Protein AF-A0A968PD26-F1 (afdb_monomer)

Structure (mmCIF, N/CA/C/O backbone):
data_AF-A0A968PD26-F1
#
_entry.id   AF-A0A968PD26-F1
#
loop_
_atom_site.group_PDB
_atom_site.id
_atom_site.type_symbol
_atom_site.label_atom_id
_atom_site.label_alt_id
_atom_site.label_comp_id
_atom_site.label_asym_id
_atom_site.label_entity_id
_atom_site.label_seq_id
_atom_site.pdbx_PDB_ins_code
_atom_site.Cartn_x
_atom_site.Cartn_y
_atom_site.Cartn_z
_atom_site.occupancy
_atom_site.B_iso_or_equiv
_atom_site.auth_seq_id
_atom_site.auth_comp_id
_atom_site.auth_asym_id
_atom_site.auth_atom_id
_atom_site.pdbx_PDB_model_num
ATOM 1 N N . MET A 1 1 ? 41.045 -10.364 26.834 1.00 36.75 1 MET A N 1
ATOM 2 C CA . MET A 1 1 ? 39.874 -9.496 27.068 1.00 36.75 1 MET A CA 1
ATOM 3 C C . MET A 1 1 ? 39.899 -8.410 26.008 1.00 36.75 1 MET A C 1
ATOM 5 O O . MET A 1 1 ? 40.607 -7.429 26.173 1.00 36.75 1 MET A O 1
ATOM 9 N N . ALA A 1 2 ? 39.263 -8.662 24.865 1.00 32.12 2 ALA A N 1
ATOM 10 C CA . ALA A 1 2 ? 39.178 -7.699 23.772 1.00 32.12 2 ALA A CA 1
ATOM 11 C C . ALA A 1 2 ? 37.877 -6.911 23.948 1.00 32.12 2 ALA A C 1
ATOM 13 O O . ALA A 1 2 ? 36.807 -7.515 24.017 1.00 32.12 2 ALA A O 1
ATOM 14 N N . GLY A 1 3 ? 38.001 -5.594 24.108 1.00 28.77 3 GLY A N 1
ATOM 15 C CA . GLY A 1 3 ? 36.875 -4.683 24.260 1.00 28.77 3 GLY A CA 1
ATOM 16 C C . GLY A 1 3 ? 36.029 -4.667 22.993 1.00 28.77 3 GLY A C 1
ATOM 17 O O . GLY A 1 3 ? 36.536 -4.408 21.903 1.00 28.77 3 GLY A O 1
ATOM 18 N N . ILE A 1 4 ? 34.744 -4.961 23.152 1.00 33.12 4 ILE A N 1
ATOM 19 C CA . ILE A 1 4 ? 33.729 -4.666 22.149 1.00 33.12 4 ILE A CA 1
ATOM 20 C C . ILE A 1 4 ? 33.510 -3.158 22.249 1.00 33.12 4 ILE A C 1
ATOM 22 O O . ILE A 1 4 ? 33.037 -2.672 23.272 1.00 33.12 4 ILE A O 1
ATOM 26 N N . GLN A 1 5 ? 33.934 -2.417 21.226 1.00 29.53 5 GLN A N 1
ATOM 27 C CA . GLN A 1 5 ? 33.486 -1.043 21.042 1.00 29.53 5 GLN A CA 1
ATOM 28 C C . GLN A 1 5 ? 31.983 -1.096 20.773 1.00 29.53 5 GLN A C 1
ATOM 30 O O . GLN A 1 5 ? 31.555 -1.591 19.730 1.00 29.53 5 GLN A O 1
ATOM 35 N N . GLU A 1 6 ? 31.197 -0.632 21.739 1.00 30.91 6 GLU A N 1
ATOM 36 C CA . GLU A 1 6 ? 29.800 -0.278 21.534 1.00 30.91 6 GLU A CA 1
ATOM 37 C C . GLU A 1 6 ? 29.761 0.816 20.464 1.00 30.91 6 GLU A C 1
ATOM 39 O O . GLU A 1 6 ? 30.185 1.949 20.679 1.00 30.91 6 GLU A O 1
ATOM 44 N N . THR A 1 7 ? 29.320 0.455 19.263 1.00 32.53 7 THR A N 1
ATOM 45 C CA . THR A 1 7 ? 28.861 1.442 18.294 1.00 32.53 7 THR A CA 1
ATOM 46 C C . THR A 1 7 ? 27.582 2.038 18.856 1.00 32.53 7 THR A C 1
ATOM 48 O O . THR A 1 7 ? 26.554 1.360 18.881 1.00 32.53 7 THR A O 1
ATOM 51 N N . GLU A 1 8 ? 27.665 3.277 19.336 1.00 30.64 8 GLU A N 1
ATOM 52 C CA . GLU A 1 8 ? 26.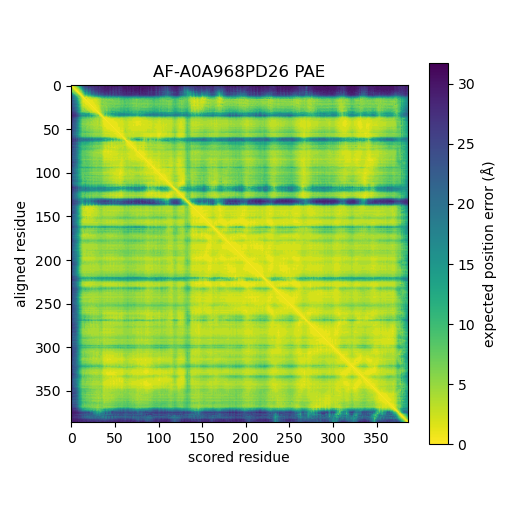512 4.110 19.664 1.00 30.64 8 GLU A CA 1
ATOM 53 C C . GLU A 1 8 ? 25.567 4.127 18.454 1.00 30.64 8 GLU A C 1
ATOM 55 O O . GLU A 1 8 ? 25.841 4.734 17.418 1.00 30.64 8 GLU A O 1
ATOM 60 N N . HIS A 1 9 ? 24.462 3.392 18.557 1.00 35.00 9 HIS A N 1
ATOM 61 C CA . HIS A 1 9 ? 23.307 3.613 17.707 1.00 35.00 9 HIS A CA 1
ATOM 62 C C . HIS A 1 9 ? 22.642 4.890 18.225 1.00 35.00 9 HIS A C 1
ATOM 64 O O . HIS A 1 9 ? 21.947 4.851 19.236 1.00 35.00 9 HIS A O 1
ATOM 70 N N . GLU A 1 10 ? 22.883 6.029 17.570 1.00 38.50 10 GLU A N 1
ATOM 71 C CA . GLU A 1 10 ? 22.048 7.218 17.757 1.00 38.50 10 GLU A CA 1
ATOM 72 C C . GLU A 1 10 ? 20.597 6.830 17.434 1.00 38.50 10 GLU A C 1
ATOM 74 O O . GLU A 1 10 ? 20.229 6.623 16.275 1.00 38.50 10 GLU A O 1
ATOM 79 N N . GLU A 1 11 ? 19.770 6.681 18.470 1.00 43.09 11 GLU A N 1
ATOM 80 C CA . GLU A 1 11 ? 18.327 6.499 18.333 1.00 43.09 11 GLU A CA 1
ATOM 81 C C . GLU A 1 11 ? 17.735 7.768 17.706 1.00 43.09 11 GLU A C 1
ATOM 83 O O . GLU A 1 11 ? 17.445 8.760 18.377 1.00 43.09 11 GLU A O 1
ATOM 88 N N . SER A 1 12 ? 17.572 7.745 16.383 1.00 49.50 12 SER A N 1
ATOM 89 C CA . SER A 1 12 ? 16.939 8.813 15.608 1.00 49.50 12 SER A CA 1
ATOM 90 C C . SER A 1 12 ? 15.418 8.826 15.816 1.00 49.50 12 SER A C 1
ATOM 92 O O . SER A 1 12 ? 14.625 8.582 14.909 1.00 49.50 12 SER A O 1
ATOM 94 N N . ASN A 1 13 ? 14.969 9.135 17.034 1.00 60.75 13 ASN A N 1
ATOM 95 C CA . ASN A 1 13 ? 13.548 9.353 17.283 1.00 60.75 13 ASN A CA 1
ATOM 96 C C . ASN A 1 13 ? 13.098 10.630 16.569 1.00 60.75 13 ASN A C 1
ATOM 98 O O . ASN A 1 13 ? 13.392 11.754 16.982 1.00 60.75 13 ASN A O 1
ATOM 102 N N . THR A 1 14 ? 12.370 10.450 15.468 1.00 68.94 14 THR A N 1
ATOM 103 C CA . THR A 1 14 ? 11.814 11.552 14.692 1.00 68.94 14 THR A CA 1
ATOM 104 C C . THR A 1 14 ? 10.779 12.316 15.529 1.00 68.94 14 THR A C 1
ATOM 106 O O . THR A 1 14 ? 9.773 11.735 15.940 1.00 68.94 14 THR A O 1
ATOM 109 N N . PRO A 1 15 ? 10.932 13.637 15.739 1.00 81.38 15 PRO A N 1
ATOM 110 C CA . PRO A 1 15 ? 9.943 14.407 16.483 1.00 81.38 15 PRO A CA 1
ATOM 111 C C . PRO A 1 15 ? 8.591 14.461 15.758 1.00 81.38 15 PRO A C 1
ATOM 113 O O . PRO A 1 15 ? 8.520 14.799 14.574 1.00 81.38 15 PRO A O 1
ATOM 116 N N . GLY A 1 16 ? 7.488 14.247 16.481 1.00 81.06 16 GLY A N 1
ATOM 117 C C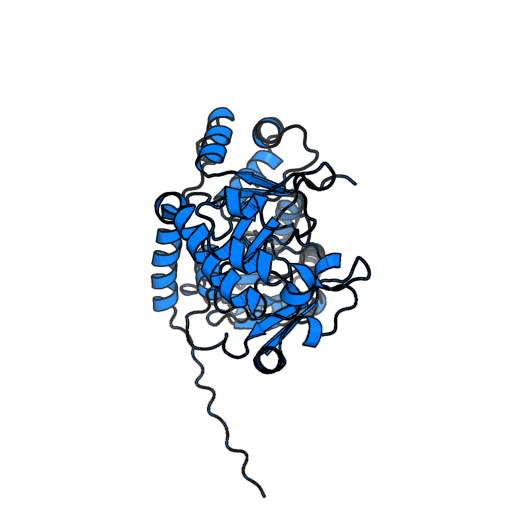A . GLY A 1 16 ? 6.138 14.256 15.897 1.00 81.06 16 GLY A CA 1
ATOM 118 C C . GLY A 1 16 ? 5.760 15.553 15.161 1.00 81.06 16 GLY A C 1
ATOM 119 O O . GLY A 1 16 ? 5.018 15.513 14.182 1.00 81.06 16 GLY A O 1
ATOM 120 N N . TRP A 1 17 ? 6.299 16.714 15.558 1.00 83.56 17 TRP A N 1
ATOM 121 C CA . TRP A 1 17 ? 6.061 17.977 14.839 1.00 83.56 17 TRP A CA 1
ATOM 122 C C . TRP A 1 17 ? 6.641 17.961 13.415 1.00 83.56 17 TRP A C 1
ATOM 124 O O . TRP A 1 17 ? 6.048 18.549 12.506 1.00 83.56 17 TRP A O 1
ATOM 134 N N . LEU A 1 18 ? 7.771 17.274 13.208 1.00 83.75 18 LEU A N 1
ATOM 135 C CA . LEU A 1 18 ? 8.407 17.144 11.902 1.00 83.75 18 LEU A CA 1
ATOM 136 C C . LEU A 1 18 ? 7.577 16.224 11.005 1.00 83.75 18 LEU A C 1
ATOM 138 O O . LEU A 1 18 ? 7.322 16.583 9.857 1.00 83.75 18 LEU A O 1
ATOM 142 N N . VAL A 1 19 ? 7.066 15.112 11.551 1.00 83.75 19 VAL A N 1
ATOM 143 C CA . VAL A 1 19 ? 6.134 14.217 10.840 1.00 83.75 19 VAL A CA 1
ATOM 144 C C . VAL A 1 19 ? 4.897 14.979 10.373 1.00 83.75 19 VAL A C 1
ATOM 146 O O . VAL A 1 19 ? 4.566 14.931 9.193 1.00 83.75 19 VAL A O 1
ATOM 149 N N . ARG A 1 20 ? 4.273 15.786 11.243 1.00 84.44 20 ARG A N 1
ATOM 150 C CA . ARG A 1 20 ? 3.102 16.601 10.866 1.00 84.44 20 ARG A CA 1
ATOM 151 C C . ARG A 1 20 ? 3.414 17.610 9.760 1.00 84.44 20 ARG A C 1
ATOM 153 O O . ARG A 1 20 ? 2.599 17.800 8.856 1.00 84.44 20 ARG A O 1
ATOM 160 N N . LYS A 1 21 ? 4.580 18.264 9.819 1.00 85.12 21 LYS A N 1
ATOM 161 C CA . LYS A 1 21 ? 5.032 19.202 8.779 1.00 85.12 21 LYS A CA 1
ATOM 162 C C . LYS A 1 21 ? 5.238 18.483 7.445 1.00 85.12 21 LYS A C 1
ATOM 164 O O . LYS A 1 21 ? 4.791 18.972 6.409 1.00 85.12 21 LYS A O 1
ATOM 169 N N . LEU A 1 22 ? 5.882 17.319 7.461 1.00 83.56 22 LEU A N 1
ATOM 170 C CA . LEU A 1 22 ? 6.104 16.513 6.262 1.00 83.56 22 LEU A CA 1
ATOM 171 C C . LEU A 1 22 ? 4.804 15.939 5.707 1.00 83.56 22 LEU A C 1
ATOM 173 O O . LEU A 1 22 ? 4.616 15.973 4.497 1.00 83.56 22 LEU A O 1
ATOM 177 N N . ARG A 1 23 ? 3.864 15.530 6.564 1.00 83.62 23 ARG A N 1
ATOM 178 C CA . ARG A 1 23 ? 2.505 15.153 6.165 1.00 83.62 23 ARG A CA 1
ATOM 179 C C . ARG A 1 23 ? 1.830 16.267 5.378 1.00 83.62 23 ARG A C 1
ATOM 181 O O . ARG A 1 23 ? 1.300 16.004 4.308 1.00 83.62 23 ARG A O 1
ATOM 188 N N . GLN A 1 24 ? 1.883 17.512 5.853 1.00 82.56 24 GLN A N 1
ATOM 189 C CA . GLN A 1 24 ? 1.307 18.647 5.118 1.00 82.56 24 GLN A CA 1
ATOM 190 C C . GLN A 1 24 ? 1.952 18.828 3.738 1.00 82.56 24 GLN A C 1
ATOM 192 O O . GLN A 1 24 ? 1.249 19.048 2.754 1.00 82.56 24 GLN A O 1
ATOM 197 N N . GLN A 1 25 ? 3.277 18.691 3.642 1.00 82.12 25 GLN A N 1
ATOM 198 C CA . GLN A 1 25 ? 3.977 18.752 2.356 1.00 82.12 25 GLN A CA 1
ATOM 199 C C . GLN A 1 25 ? 3.602 17.586 1.437 1.00 82.12 25 GLN A C 1
ATOM 201 O O . GLN A 1 25 ? 3.441 17.780 0.235 1.00 82.12 25 GLN A O 1
ATOM 206 N N . TRP A 1 26 ? 3.475 16.381 1.989 1.00 78.38 26 TRP A N 1
ATOM 207 C CA . TRP A 1 26 ? 3.163 15.164 1.250 1.00 78.38 26 TRP A CA 1
ATOM 208 C C . TRP A 1 26 ? 1.726 15.185 0.718 1.00 78.38 26 TRP A C 1
ATOM 210 O O . TRP A 1 26 ? 1.521 15.002 -0.479 1.00 78.38 26 TRP A O 1
ATOM 220 N N . VAL A 1 27 ? 0.754 15.550 1.560 1.00 75.06 27 VAL A N 1
ATOM 221 C CA . VAL A 1 27 ? -0.644 15.782 1.161 1.00 75.06 27 VAL A CA 1
ATOM 222 C C . VAL A 1 27 ? -0.736 16.894 0.115 1.00 75.06 27 VAL A C 1
ATOM 224 O O . VAL A 1 27 ? -1.438 16.737 -0.879 1.00 75.06 27 VAL A O 1
ATOM 227 N N . GLY A 1 28 ? 0.019 17.987 0.279 1.00 73.25 28 GLY A N 1
ATOM 228 C CA . GLY A 1 28 ? 0.090 19.059 -0.717 1.00 73.25 28 GLY A CA 1
ATOM 229 C C . GLY A 1 28 ? 0.589 18.572 -2.082 1.00 73.25 28 GLY A C 1
ATOM 230 O O . GLY A 1 28 ? -0.013 18.897 -3.104 1.00 73.25 28 GLY A O 1
ATOM 231 N N . ARG A 1 29 ? 1.638 17.735 -2.109 1.00 72.50 29 ARG A N 1
ATOM 232 C CA . ARG A 1 29 ? 2.145 17.120 -3.349 1.00 72.50 29 ARG A CA 1
ATOM 233 C C . ARG A 1 29 ? 1.142 16.153 -3.970 1.00 72.50 29 ARG A C 1
ATOM 235 O O . ARG A 1 29 ? 0.974 16.187 -5.182 1.00 72.50 29 ARG A O 1
ATOM 242 N N . LEU A 1 30 ? 0.469 15.322 -3.170 1.00 69.50 30 LEU A N 1
ATOM 243 C CA . LEU A 1 30 ? -0.565 14.401 -3.660 1.00 69.50 30 LEU A CA 1
ATOM 244 C C . LEU A 1 30 ? -1.751 15.159 -4.267 1.00 69.50 30 LEU A C 1
ATOM 246 O O . LEU A 1 30 ? -2.151 14.875 -5.392 1.00 69.50 30 LEU A O 1
ATOM 250 N N . ALA A 1 31 ? -2.257 16.185 -3.581 1.00 67.81 31 ALA A N 1
ATOM 251 C CA . ALA A 1 31 ? -3.359 17.012 -4.073 1.00 67.81 31 ALA A CA 1
ATOM 252 C C . ALA A 1 31 ? -3.025 17.727 -5.394 1.00 67.81 31 ALA A C 1
ATOM 254 O O . ALA A 1 31 ? -3.914 18.037 -6.187 1.00 67.81 31 ALA A O 1
ATOM 255 N N . GLN A 1 32 ? -1.740 17.976 -5.648 1.00 66.44 32 GLN A N 1
ATOM 256 C CA . GLN A 1 32 ? -1.258 18.609 -6.868 1.00 66.44 32 GLN A CA 1
ATOM 257 C C . GLN A 1 32 ? -0.646 17.618 -7.864 1.00 66.44 32 GLN A C 1
ATOM 259 O O . GLN A 1 32 ? -0.199 18.057 -8.916 1.00 66.44 32 GLN A O 1
ATOM 264 N N . ALA A 1 33 ? -0.656 16.307 -7.601 1.00 63.75 33 ALA A N 1
ATOM 265 C CA . ALA A 1 33 ? 0.107 15.326 -8.377 1.00 63.75 33 ALA A CA 1
ATOM 266 C C . ALA A 1 33 ? -0.212 15.365 -9.882 1.00 63.75 33 ALA A C 1
ATOM 268 O O . ALA A 1 33 ? 0.714 15.432 -10.682 1.00 63.75 33 ALA A O 1
ATOM 269 N N . ASP A 1 34 ? -1.489 15.460 -10.268 1.00 59.72 34 ASP A N 1
ATOM 270 C CA . ASP A 1 34 ? -1.892 15.577 -11.685 1.00 59.72 34 ASP A CA 1
ATOM 271 C C . ASP A 1 34 ? -1.410 16.866 -12.376 1.00 59.72 34 ASP A C 1
ATOM 273 O O . ASP A 1 34 ? -1.366 16.937 -13.600 1.00 59.72 34 ASP A O 1
ATOM 277 N N . GLN A 1 35 ? -1.086 17.910 -11.609 1.00 59.06 35 GLN A N 1
ATOM 278 C CA . GLN A 1 35 ? -0.548 19.177 -12.121 1.00 59.06 35 GLN A CA 1
ATOM 279 C C . GLN A 1 35 ? 0.977 19.274 -11.984 1.00 59.06 35 GLN A C 1
ATOM 281 O O . GLN A 1 35 ? 1.600 20.015 -12.738 1.00 59.06 35 GLN A O 1
ATOM 286 N N . CYS A 1 36 ? 1.574 18.561 -11.026 1.00 57.81 36 CYS A N 1
ATOM 287 C CA . CYS A 1 36 ? 2.983 18.690 -10.652 1.00 57.81 36 CYS A CA 1
ATOM 288 C C . CYS A 1 36 ? 3.864 17.518 -11.092 1.00 57.81 36 CYS A C 1
ATOM 290 O O . CYS A 1 36 ? 5.081 17.645 -11.008 1.00 57.81 36 CYS A O 1
ATOM 292 N N . TRP A 1 37 ? 3.286 16.391 -11.517 1.00 75.50 37 TRP A N 1
ATOM 293 C CA . TRP A 1 37 ? 4.034 15.234 -12.000 1.00 75.50 37 TRP A CA 1
ATOM 294 C C . TRP A 1 37 ? 3.540 14.819 -13.382 1.00 75.50 37 TRP A C 1
ATOM 296 O O . TRP A 1 37 ? 2.511 14.163 -13.539 1.00 75.50 37 TRP A O 1
ATOM 306 N N . SER A 1 38 ? 4.283 15.234 -14.399 1.00 84.38 38 SER A N 1
ATOM 307 C CA . SER A 1 38 ? 3.954 15.008 -15.800 1.00 84.38 38 SER A CA 1
ATOM 308 C C . SER A 1 38 ? 4.499 13.676 -16.329 1.00 84.38 38 SER A C 1
ATOM 310 O O . SER A 1 38 ? 5.347 13.011 -15.720 1.00 84.38 38 SER A O 1
ATOM 312 N N . ASP A 1 39 ? 4.072 13.307 -17.537 1.00 87.81 39 ASP A N 1
ATOM 313 C CA . ASP A 1 39 ? 4.697 12.216 -18.291 1.00 87.81 39 ASP A CA 1
ATOM 314 C C . ASP A 1 39 ? 6.188 12.487 -18.559 1.00 87.81 39 ASP A C 1
ATOM 316 O O . ASP A 1 39 ? 6.979 11.547 -18.627 1.00 87.81 39 ASP A O 1
ATOM 320 N N . ALA A 1 40 ? 6.598 13.758 -18.663 1.00 90.38 40 ALA A N 1
ATOM 321 C CA . ALA A 1 40 ? 8.000 14.134 -18.824 1.00 90.38 40 ALA A CA 1
ATOM 322 C C . ALA A 1 40 ? 8.811 13.885 -17.541 1.00 90.38 40 ALA A C 1
ATOM 324 O O . ALA A 1 40 ? 9.923 13.359 -17.621 1.00 90.38 40 ALA A O 1
ATOM 325 N N . ASP A 1 41 ? 8.244 14.181 -16.367 1.00 91.25 41 ASP A N 1
ATOM 326 C CA . ASP A 1 41 ? 8.872 13.884 -15.070 1.00 91.25 41 ASP A CA 1
ATOM 327 C C . ASP A 1 41 ? 9.000 12.371 -14.862 1.00 91.25 41 ASP A C 1
ATOM 329 O O . ASP A 1 41 ? 10.062 11.865 -14.488 1.00 91.25 41 ASP A O 1
ATOM 333 N N . THR A 1 42 ? 7.940 11.633 -15.203 1.00 91.81 42 THR A N 1
ATOM 334 C CA . THR A 1 42 ? 7.925 10.165 -15.180 1.00 91.81 42 THR A CA 1
ATOM 335 C C . THR A 1 42 ? 8.987 9.588 -16.114 1.00 91.81 42 THR A C 1
ATOM 337 O O . THR A 1 42 ? 9.751 8.713 -15.708 1.00 91.81 42 THR A O 1
ATOM 340 N N . LEU A 1 43 ? 9.085 10.096 -17.347 1.00 94.88 43 LEU A N 1
ATOM 341 C CA . LEU A 1 43 ? 10.098 9.667 -18.308 1.00 94.88 43 LEU A CA 1
ATOM 342 C C . LEU A 1 43 ? 11.511 9.950 -17.789 1.00 94.88 43 LEU A C 1
ATOM 344 O O . LEU A 1 43 ? 12.371 9.072 -17.856 1.00 94.88 43 LEU A O 1
ATOM 348 N N . GLN A 1 44 ? 11.750 11.142 -17.239 1.00 94.62 44 GLN A N 1
ATOM 349 C CA . GLN A 1 44 ? 13.052 11.504 -16.688 1.00 94.62 44 GLN A CA 1
ATOM 350 C C . GLN A 1 44 ? 13.440 10.580 -15.522 1.00 94.62 44 GLN A C 1
ATOM 352 O O . GLN A 1 44 ? 14.579 10.111 -15.452 1.00 94.62 44 GLN A O 1
ATOM 357 N N . ALA A 1 45 ? 12.508 10.292 -14.611 1.00 94.81 45 ALA A N 1
ATOM 358 C CA . ALA A 1 45 ? 12.737 9.367 -13.505 1.00 94.81 45 ALA A CA 1
ATOM 359 C C . ALA A 1 45 ? 13.003 7.938 -14.009 1.00 94.81 45 ALA A C 1
ATOM 361 O O . ALA A 1 45 ? 13.976 7.306 -13.587 1.00 94.81 45 ALA A O 1
ATOM 362 N N . ALA A 1 46 ? 12.217 7.463 -14.980 1.00 95.19 46 ALA A N 1
ATOM 363 C CA . ALA A 1 46 ? 12.411 6.159 -15.604 1.00 95.19 46 ALA A CA 1
ATOM 364 C C . ALA A 1 46 ? 13.791 6.053 -16.273 1.00 95.19 46 ALA A C 1
ATOM 366 O O . ALA A 1 46 ? 14.480 5.055 -16.090 1.00 95.19 46 ALA A O 1
ATOM 367 N N . GLN A 1 47 ? 14.256 7.088 -16.978 1.00 94.75 47 GLN A N 1
ATOM 368 C CA . GLN A 1 47 ? 15.589 7.119 -17.595 1.00 94.75 47 GLN A CA 1
ATOM 369 C C . GLN A 1 47 ? 16.729 7.058 -16.565 1.00 94.75 47 GLN A C 1
ATOM 371 O O . GLN A 1 47 ? 17.724 6.356 -16.783 1.00 94.75 47 GLN A O 1
ATOM 376 N N . LYS A 1 48 ? 16.590 7.740 -15.419 1.00 94.75 48 LYS A N 1
ATOM 377 C CA . LYS A 1 48 ? 17.569 7.652 -14.318 1.00 94.75 48 LYS A CA 1
ATOM 378 C C . LYS A 1 48 ? 17.655 6.228 -13.779 1.00 94.75 48 LYS A C 1
ATOM 380 O O . LYS A 1 48 ? 18.750 5.685 -13.643 1.00 94.75 48 LYS A O 1
ATOM 385 N N . VAL A 1 49 ? 16.511 5.593 -13.544 1.00 94.19 49 VAL A N 1
ATOM 386 C CA . VAL A 1 49 ? 16.472 4.213 -13.054 1.00 94.19 49 VAL A CA 1
ATOM 387 C C . VAL A 1 49 ? 16.956 3.211 -14.109 1.00 94.19 49 VAL A C 1
ATOM 389 O O . VAL A 1 49 ? 17.703 2.290 -13.785 1.00 94.19 49 VAL A O 1
ATOM 392 N N . LEU A 1 50 ? 16.628 3.414 -15.386 1.00 93.12 50 LEU A N 1
ATOM 393 C CA . LEU A 1 50 ? 17.136 2.600 -16.494 1.00 93.12 50 LEU A CA 1
ATOM 394 C C . LEU A 1 50 ? 18.660 2.655 -16.594 1.00 93.12 50 LEU A C 1
ATOM 396 O O . LEU A 1 50 ? 19.287 1.638 -16.885 1.00 93.12 50 LEU A O 1
ATOM 400 N N . THR A 1 51 ? 19.261 3.814 -16.315 1.00 92.25 51 THR A N 1
ATOM 401 C CA . THR A 1 51 ? 20.722 3.965 -16.276 1.00 92.25 51 THR A CA 1
ATOM 402 C C . THR A 1 51 ? 21.327 3.036 -15.226 1.00 92.25 51 THR A C 1
ATOM 404 O O . THR A 1 51 ? 22.256 2.296 -15.534 1.00 92.25 51 THR A O 1
ATOM 407 N N . GLN A 1 52 ? 20.745 2.982 -14.025 1.00 90.94 52 GLN A N 1
ATOM 408 C CA . GLN A 1 52 ? 21.183 2.057 -12.975 1.00 90.94 52 GLN A CA 1
ATOM 409 C C . GLN A 1 52 ? 20.927 0.592 -13.352 1.00 90.94 52 GLN A C 1
ATOM 411 O O . GLN A 1 52 ? 21.766 -0.272 -13.109 1.00 90.94 52 GLN A O 1
ATOM 416 N N . ALA A 1 53 ? 19.779 0.305 -13.969 1.00 91.81 53 ALA A N 1
ATOM 417 C CA . ALA A 1 53 ? 19.413 -1.034 -14.413 1.00 91.81 53 ALA A CA 1
ATOM 418 C C . ALA A 1 53 ? 20.381 -1.588 -15.479 1.00 91.81 53 ALA A C 1
ATOM 420 O O . ALA A 1 53 ? 20.608 -2.796 -15.519 1.00 91.81 53 ALA A O 1
ATOM 421 N N . CYS A 1 54 ? 21.010 -0.734 -16.300 1.00 89.62 54 CYS A N 1
ATOM 422 C CA . CYS A 1 54 ? 22.024 -1.148 -17.284 1.00 89.62 54 CYS A CA 1
ATOM 423 C C . CYS A 1 54 ? 23.236 -1.856 -16.655 1.00 89.62 54 CYS A C 1
ATOM 425 O O . CYS A 1 54 ? 23.914 -2.638 -17.326 1.00 89.62 54 CYS A O 1
ATOM 427 N N . GLU A 1 55 ? 23.534 -1.566 -15.391 1.00 89.56 55 GLU A N 1
ATOM 428 C CA . GLU A 1 55 ? 24.686 -2.111 -14.671 1.00 89.56 55 GLU A CA 1
ATOM 429 C C . GLU A 1 55 ? 24.384 -3.462 -14.013 1.00 89.56 55 GLU A C 1
ATOM 431 O O . GLU A 1 55 ? 25.295 -4.119 -13.510 1.00 89.56 55 GLU A O 1
ATOM 436 N N . LEU A 1 56 ? 23.116 -3.884 -13.992 1.00 92.75 56 LEU A N 1
ATOM 437 C CA . LEU A 1 56 ? 22.701 -5.066 -13.248 1.00 92.75 56 LEU A CA 1
ATOM 438 C C . LEU A 1 56 ? 22.779 -6.340 -14.099 1.00 92.75 56 LEU A C 1
ATOM 440 O O . LEU A 1 56 ? 22.242 -6.361 -15.216 1.00 92.75 56 LEU A O 1
ATOM 444 N N . PRO A 1 57 ? 23.336 -7.439 -13.548 1.00 93.00 57 PRO A N 1
ATOM 445 C CA . PRO A 1 57 ? 23.391 -8.736 -14.223 1.00 93.00 57 PRO A CA 1
ATOM 446 C C . PRO A 1 57 ? 22.026 -9.202 -14.738 1.00 93.00 57 PRO A C 1
ATOM 448 O O . PRO A 1 57 ? 21.926 -9.761 -15.834 1.00 93.00 57 PRO A O 1
ATOM 451 N N . ILE A 1 58 ? 20.952 -8.911 -13.988 1.00 91.50 58 ILE A N 1
ATOM 452 C CA . ILE A 1 58 ? 19.603 -9.350 -14.347 1.00 91.50 58 ILE A CA 1
ATOM 453 C C . ILE A 1 58 ? 19.151 -8.835 -15.722 1.00 91.50 58 ILE A C 1
ATOM 455 O O . ILE A 1 58 ? 18.546 -9.587 -16.492 1.00 91.50 58 ILE A O 1
ATOM 459 N N . TYR A 1 59 ? 19.498 -7.586 -16.051 1.00 91.31 59 TYR A N 1
ATOM 460 C CA . TYR A 1 59 ? 19.083 -6.906 -17.277 1.00 91.31 59 TYR A CA 1
ATOM 461 C C . TYR A 1 59 ? 20.088 -7.076 -18.411 1.00 91.31 59 TYR A C 1
ATOM 463 O O . TYR A 1 59 ? 19.678 -7.180 -19.567 1.00 91.31 59 TYR A O 1
ATOM 471 N N . GLN A 1 60 ? 21.383 -7.179 -18.104 1.00 87.06 60 GLN A N 1
ATOM 472 C CA . GLN A 1 60 ? 22.416 -7.453 -19.108 1.00 87.06 60 GLN A CA 1
ATOM 473 C C . GLN A 1 60 ? 22.169 -8.787 -19.821 1.00 87.06 60 GLN A C 1
ATOM 475 O O . GLN A 1 60 ? 22.269 -8.856 -21.045 1.00 87.06 60 GLN A O 1
ATOM 480 N N . ASN A 1 61 ? 21.741 -9.802 -19.066 1.00 76.31 61 ASN A N 1
ATOM 481 C CA . ASN A 1 61 ? 21.432 -11.130 -19.594 1.00 76.31 61 ASN A CA 1
ATOM 482 C C . ASN A 1 61 ? 20.022 -11.240 -20.211 1.00 76.31 61 ASN A C 1
ATOM 484 O O . ASN A 1 61 ? 19.748 -12.205 -20.916 1.00 76.31 61 ASN A O 1
ATOM 488 N N . GLY A 1 62 ? 19.119 -10.287 -19.934 1.00 70.88 62 GLY A N 1
ATOM 489 C CA . GLY A 1 62 ? 17.711 -10.338 -20.361 1.00 70.88 62 GLY A CA 1
ATOM 490 C C . GLY A 1 62 ? 17.343 -9.403 -21.520 1.00 70.88 62 GLY A C 1
ATOM 491 O O . GLY A 1 62 ? 16.739 -9.841 -22.492 1.00 70.88 62 GLY A O 1
ATOM 492 N N . LEU A 1 63 ? 17.684 -8.113 -21.416 1.00 71.81 63 LEU A N 1
ATOM 493 C CA . LEU A 1 63 ? 17.327 -7.060 -22.389 1.00 71.81 63 LEU A CA 1
ATOM 494 C C . LEU A 1 63 ? 18.394 -6.851 -23.464 1.00 71.81 63 LEU A C 1
ATOM 496 O O . LEU A 1 63 ? 18.099 -6.361 -24.554 1.00 71.81 63 LEU A O 1
ATOM 500 N N . GLY A 1 64 ? 19.643 -7.179 -23.136 1.00 70.56 64 GLY A N 1
ATOM 501 C CA . GLY A 1 64 ? 20.809 -6.794 -23.915 1.00 70.56 64 GLY A CA 1
ATOM 502 C C . GLY A 1 64 ? 21.134 -5.302 -23.772 1.00 70.56 64 GLY A C 1
ATOM 503 O O . GLY A 1 64 ? 20.288 -4.412 -23.887 1.00 70.56 64 GLY A O 1
ATOM 504 N N . THR A 1 65 ? 22.415 -4.997 -23.576 1.00 74.62 65 THR A N 1
ATOM 505 C CA . THR A 1 65 ? 22.923 -3.637 -23.319 1.00 74.62 65 THR A CA 1
ATOM 506 C C . THR A 1 65 ? 22.564 -2.626 -24.419 1.00 74.62 65 THR A C 1
ATOM 508 O O . THR A 1 65 ? 22.470 -1.426 -24.160 1.00 74.62 65 THR A O 1
ATOM 511 N N . LYS A 1 66 ? 22.338 -3.085 -25.658 1.00 82.81 66 LYS A N 1
ATOM 512 C CA . LYS A 1 66 ? 21.952 -2.229 -26.792 1.00 82.81 66 LYS A CA 1
ATOM 513 C C . LYS A 1 66 ? 20.540 -1.657 -26.632 1.00 82.81 66 LYS A C 1
ATOM 515 O O . LYS A 1 66 ? 20.370 -0.453 -26.812 1.00 82.81 66 LYS A O 1
ATOM 520 N N . LEU A 1 67 ? 19.565 -2.493 -26.272 1.00 85.19 67 LEU A N 1
ATOM 521 C CA . LEU A 1 67 ? 18.166 -2.083 -26.117 1.00 85.19 67 LEU A CA 1
ATOM 522 C C . LEU A 1 67 ? 18.008 -1.104 -24.948 1.00 85.19 67 LEU A C 1
ATOM 524 O O . LEU A 1 67 ? 17.350 -0.071 -25.063 1.00 85.19 67 LEU A O 1
ATOM 528 N N . MET A 1 68 ? 18.717 -1.373 -23.852 1.00 83.00 68 MET A N 1
ATOM 529 C CA . MET A 1 68 ? 18.772 -0.476 -22.698 1.00 83.00 68 MET A CA 1
ATOM 530 C C . MET A 1 68 ? 19.344 0.900 -23.064 1.00 83.00 68 MET A C 1
ATOM 532 O O . MET A 1 68 ? 18.739 1.926 -22.767 1.00 83.00 68 MET A O 1
ATOM 536 N N . LYS A 1 69 ? 20.463 0.949 -23.802 1.00 85.06 69 LYS A N 1
ATOM 537 C CA . LYS A 1 69 ? 21.058 2.217 -24.264 1.00 85.06 69 LYS A CA 1
ATOM 538 C C . LYS A 1 69 ? 20.158 2.993 -25.229 1.00 85.06 69 LYS A C 1
ATOM 540 O O . LYS A 1 69 ? 20.197 4.220 -25.228 1.00 85.06 69 LYS A O 1
ATOM 545 N N . GLN A 1 70 ? 19.370 2.304 -26.055 1.00 89.31 70 GLN A N 1
ATOM 546 C CA . GLN A 1 70 ? 18.364 2.944 -26.910 1.00 89.31 70 GLN A CA 1
ATOM 547 C C . GLN A 1 70 ? 17.229 3.546 -26.075 1.00 89.31 70 GLN A C 1
ATOM 549 O O . GLN A 1 70 ? 16.810 4.669 -26.342 1.00 89.31 70 GLN A O 1
ATOM 554 N N . SER A 1 71 ? 16.813 2.850 -25.016 1.00 88.38 71 SER A N 1
ATOM 555 C CA . SER A 1 71 ? 15.751 3.289 -24.100 1.00 88.38 71 SER A CA 1
ATOM 556 C C . SER A 1 71 ? 16.092 4.585 -23.363 1.00 88.38 71 SER A C 1
ATOM 558 O O . SER A 1 71 ? 15.207 5.372 -23.058 1.00 88.38 71 SER A O 1
ATOM 560 N N . LEU A 1 72 ? 17.379 4.875 -23.155 1.00 90.88 72 LEU A N 1
ATOM 561 C CA . LEU A 1 72 ? 17.834 6.145 -22.575 1.00 90.88 72 LEU A CA 1
ATOM 562 C C . LEU A 1 72 ? 17.681 7.353 -23.516 1.00 90.88 72 LEU A C 1
ATOM 564 O O . LEU A 1 72 ? 17.867 8.484 -23.081 1.00 90.88 72 LEU A O 1
ATOM 568 N N . ARG A 1 73 ? 17.393 7.134 -24.806 1.00 92.94 73 ARG A N 1
ATOM 569 C CA . ARG A 1 73 ? 17.320 8.192 -25.832 1.00 92.94 73 ARG A CA 1
ATOM 570 C C . ARG A 1 73 ? 15.899 8.506 -26.294 1.00 92.94 73 ARG A C 1
ATOM 572 O O . ARG A 1 73 ? 15.730 9.405 -27.116 1.00 92.94 73 ARG A O 1
ATOM 579 N N . VAL A 1 74 ? 14.908 7.755 -25.816 1.00 93.81 74 VAL A N 1
ATOM 580 C CA . VAL A 1 74 ? 13.502 7.974 -26.176 1.00 93.81 74 VAL A CA 1
ATOM 581 C C . VAL A 1 74 ? 13.004 9.302 -25.612 1.00 93.81 74 VAL A C 1
ATOM 583 O O . VAL A 1 74 ? 13.500 9.776 -24.587 1.00 93.81 74 VAL A O 1
ATOM 586 N N . LYS A 1 75 ? 12.022 9.903 -26.283 1.00 94.69 75 LYS A N 1
ATOM 587 C CA . LYS A 1 75 ? 11.482 11.225 -25.923 1.00 94.69 75 LYS A CA 1
ATOM 588 C C . LYS A 1 75 ? 10.095 11.168 -25.293 1.00 94.69 75 LYS A C 1
ATOM 590 O O . LYS A 1 75 ? 9.574 12.200 -24.879 1.00 94.69 75 LYS A O 1
ATOM 595 N N . SER A 1 76 ? 9.501 9.980 -25.212 1.00 95.31 76 SER A N 1
ATOM 596 C CA . SER A 1 76 ? 8.165 9.780 -24.660 1.00 95.31 76 SER A CA 1
ATOM 597 C C . SER A 1 76 ? 8.042 8.442 -23.929 1.00 95.31 76 SER A C 1
ATOM 599 O O . SER A 1 76 ? 8.761 7.484 -24.224 1.00 95.31 76 SER A O 1
ATOM 601 N N . LEU A 1 77 ? 7.092 8.360 -22.991 1.00 93.31 77 LEU A N 1
ATOM 602 C CA . LEU A 1 77 ? 6.722 7.092 -22.354 1.00 93.31 77 LEU A CA 1
ATOM 603 C C . LEU A 1 77 ? 6.182 6.090 -23.383 1.00 93.31 77 LEU A C 1
ATOM 605 O O . LEU A 1 77 ? 6.500 4.911 -23.300 1.00 93.31 77 LEU A O 1
ATOM 609 N N . SER A 1 78 ? 5.436 6.555 -24.391 1.00 93.88 78 SER A N 1
ATOM 610 C CA . SER A 1 78 ? 4.925 5.702 -25.472 1.00 93.88 78 SER A CA 1
ATOM 611 C C . SER A 1 78 ? 6.058 4.988 -26.219 1.00 93.88 78 SER A C 1
ATOM 613 O O . SER A 1 78 ? 6.064 3.760 -26.305 1.00 93.88 78 SER A O 1
ATOM 615 N N . GLU A 1 79 ? 7.091 5.721 -26.653 1.00 94.88 79 GLU A N 1
ATOM 616 C CA . GLU A 1 79 ? 8.289 5.120 -27.259 1.00 94.88 79 GLU A CA 1
ATOM 617 C C . GLU A 1 79 ? 8.956 4.099 -26.329 1.00 94.88 79 GLU A C 1
ATOM 619 O O . GLU A 1 79 ? 9.373 3.030 -26.777 1.00 94.88 79 GLU A O 1
ATOM 624 N N . LEU A 1 80 ? 9.019 4.398 -25.027 1.00 93.94 80 LEU A N 1
ATOM 625 C CA . LEU A 1 80 ? 9.588 3.493 -24.034 1.00 93.94 80 LEU A CA 1
ATOM 626 C C . LEU A 1 80 ? 8.781 2.187 -23.922 1.00 93.94 80 LEU A C 1
ATOM 628 O O . LEU A 1 80 ? 9.374 1.110 -23.867 1.00 93.94 80 LEU A O 1
ATOM 632 N N . THR A 1 81 ? 7.445 2.264 -23.945 1.00 93.38 81 THR A N 1
ATOM 633 C CA . THR A 1 81 ? 6.562 1.082 -23.916 1.00 93.38 81 THR A CA 1
ATOM 634 C C . THR A 1 81 ? 6.628 0.234 -25.183 1.00 93.38 81 THR A C 1
ATOM 636 O O . THR A 1 81 ? 6.436 -0.980 -25.110 1.00 93.38 81 THR A O 1
ATOM 639 N N . VAL A 1 82 ? 6.909 0.843 -26.336 1.00 93.38 82 VAL A N 1
ATOM 640 C CA . VAL A 1 82 ? 7.112 0.116 -27.597 1.00 93.38 82 VAL A CA 1
ATOM 641 C C . VAL A 1 82 ? 8.468 -0.591 -27.597 1.00 93.38 82 VAL A C 1
ATOM 643 O O . VAL A 1 82 ? 8.586 -1.707 -28.096 1.00 93.38 82 VAL A O 1
ATOM 646 N N . LEU A 1 83 ? 9.494 0.052 -27.037 1.00 93.25 83 LEU A N 1
ATOM 647 C CA . LEU A 1 83 ? 10.867 -0.436 -27.091 1.00 93.25 83 LEU A CA 1
ATOM 648 C C . LEU A 1 83 ? 11.171 -1.518 -26.046 1.00 93.25 83 LEU A C 1
ATOM 650 O O . LEU A 1 83 ? 11.831 -2.509 -26.357 1.00 93.25 83 LEU A O 1
ATOM 654 N N . LEU A 1 84 ? 10.739 -1.321 -24.799 1.00 92.81 84 LEU A N 1
ATOM 655 C CA . LEU A 1 84 ? 11.049 -2.240 -23.706 1.00 92.81 84 LEU A CA 1
ATOM 656 C C . LEU A 1 84 ? 10.025 -3.377 -23.640 1.00 92.81 84 LEU A C 1
ATOM 658 O O . LEU A 1 84 ? 8.835 -3.095 -23.603 1.00 92.81 84 LEU A O 1
ATOM 662 N N . PRO A 1 85 ? 10.426 -4.652 -23.542 1.00 92.75 85 PRO A N 1
ATOM 663 C CA . PRO A 1 85 ? 9.497 -5.743 -23.275 1.00 92.75 85 PRO A CA 1
ATOM 664 C C . PRO A 1 85 ? 8.938 -5.688 -21.846 1.00 92.75 85 PRO A C 1
ATOM 666 O O . PRO A 1 85 ? 9.518 -5.079 -20.947 1.00 92.75 85 PRO A O 1
ATOM 669 N N . ILE A 1 86 ? 7.827 -6.396 -21.639 1.00 94.25 86 ILE A N 1
ATOM 670 C CA . ILE A 1 86 ? 7.259 -6.653 -20.313 1.00 94.25 86 ILE A CA 1
ATOM 671 C C . ILE A 1 86 ? 7.975 -7.852 -19.676 1.00 94.25 86 ILE A C 1
ATOM 673 O O . ILE A 1 86 ? 8.086 -8.935 -20.278 1.00 94.25 86 ILE A O 1
ATOM 677 N N . PHE A 1 87 ? 8.425 -7.654 -18.441 1.00 92.38 87 PHE A N 1
ATOM 678 C CA . PHE A 1 87 ? 9.040 -8.674 -17.599 1.00 92.38 87 PHE A CA 1
ATOM 679 C C . PHE A 1 87 ? 8.007 -9.302 -16.685 1.00 92.38 87 PHE A C 1
ATOM 681 O O . PHE A 1 87 ? 7.120 -8.622 -16.200 1.00 92.38 87 PHE A O 1
ATOM 688 N N . ASP A 1 88 ? 8.131 -10.592 -16.425 1.00 90.50 88 ASP A N 1
ATOM 689 C CA . ASP A 1 88 ? 7.342 -11.283 -15.412 1.00 90.50 88 ASP A CA 1
ATOM 690 C C . ASP A 1 88 ? 8.290 -11.990 -14.437 1.00 90.50 88 ASP A C 1
ATOM 692 O O . ASP A 1 88 ? 9.511 -12.051 -14.646 1.00 90.50 88 ASP A O 1
ATOM 696 N N . LYS A 1 89 ? 7.722 -12.542 -13.363 1.00 90.38 89 LYS A N 1
ATOM 697 C CA . LYS A 1 89 ? 8.458 -13.305 -12.350 1.00 90.38 89 LYS A CA 1
ATOM 698 C C . LYS A 1 89 ? 9.351 -14.393 -12.965 1.00 90.38 89 LYS A C 1
ATOM 700 O O . LYS A 1 89 ? 10.511 -14.526 -12.571 1.00 90.38 89 LYS A O 1
ATOM 705 N N . LYS A 1 90 ? 8.845 -15.118 -13.971 1.00 89.31 90 LYS A N 1
ATOM 706 C CA . LYS A 1 90 ? 9.560 -16.205 -14.662 1.00 89.31 90 LYS A CA 1
ATOM 707 C C . LYS A 1 90 ? 10.808 -15.687 -15.366 1.00 89.31 90 LYS A C 1
ATOM 709 O O . LYS A 1 90 ? 11.902 -16.188 -15.129 1.00 89.31 90 LYS A O 1
ATOM 714 N N . LYS A 1 91 ? 10.663 -14.664 -16.208 1.00 89.38 91 LYS A N 1
ATOM 715 C CA . LYS A 1 91 ? 11.768 -14.070 -16.976 1.00 89.38 91 LYS A CA 1
ATOM 716 C C . LYS A 1 91 ? 12.832 -13.451 -16.070 1.00 89.38 91 LYS A C 1
ATOM 718 O O . LYS A 1 91 ? 14.019 -13.488 -16.405 1.00 89.38 91 LYS A O 1
ATOM 723 N N . MET A 1 92 ? 12.409 -12.879 -14.943 1.00 88.94 92 MET A N 1
ATOM 724 C CA . MET A 1 92 ? 13.292 -12.155 -14.031 1.00 88.94 92 MET A CA 1
ATOM 725 C C . MET A 1 92 ? 14.058 -13.074 -13.085 1.00 88.94 92 MET A C 1
ATOM 727 O O . MET A 1 92 ? 15.267 -12.913 -12.955 1.00 88.94 92 MET A O 1
ATOM 731 N N . PHE A 1 93 ? 13.398 -14.039 -12.445 1.00 91.00 93 PHE A N 1
ATOM 732 C CA . PHE A 1 93 ? 13.973 -14.721 -11.279 1.00 91.00 93 PHE A CA 1
ATOM 733 C C . PHE A 1 93 ? 14.199 -16.223 -11.462 1.00 91.00 93 PHE A C 1
ATOM 735 O O . PHE A 1 93 ? 15.033 -16.801 -10.763 1.00 91.00 93 PHE A O 1
ATOM 742 N N . LYS A 1 94 ? 13.500 -16.875 -12.399 1.00 89.38 94 LYS A N 1
ATOM 743 C CA . LYS A 1 94 ? 13.557 -18.335 -12.538 1.00 89.38 94 LYS A CA 1
ATOM 744 C C . LYS A 1 94 ? 14.982 -18.819 -12.818 1.00 89.38 94 LYS A C 1
ATOM 746 O O . LYS A 1 94 ? 15.602 -18.423 -13.802 1.00 89.38 94 LYS A O 1
ATOM 751 N N . GLY A 1 95 ? 15.471 -19.715 -11.959 1.00 86.88 95 GLY A N 1
ATOM 752 C CA . GLY A 1 95 ? 16.772 -20.374 -12.110 1.00 86.88 95 GLY A CA 1
ATOM 753 C C . GLY A 1 95 ? 17.989 -19.464 -11.919 1.00 86.88 95 GLY A C 1
ATOM 754 O O . GLY A 1 95 ? 19.099 -19.888 -12.232 1.00 86.88 95 GLY A O 1
ATOM 755 N N . ARG A 1 96 ? 17.815 -18.227 -11.429 1.00 90.19 96 ARG A N 1
ATOM 756 C CA . ARG A 1 96 ? 18.927 -17.291 -11.215 1.00 90.19 96 ARG A CA 1
ATOM 757 C C . ARG A 1 96 ? 19.455 -17.368 -9.785 1.00 90.19 96 ARG A C 1
ATOM 759 O O . ARG A 1 96 ? 18.682 -17.404 -8.832 1.00 90.19 96 ARG A O 1
ATOM 766 N N . SER A 1 97 ? 20.778 -17.340 -9.642 1.00 91.94 97 SER A N 1
ATOM 767 C CA . SER A 1 97 ? 21.436 -17.066 -8.361 1.00 91.94 97 SER A CA 1
ATOM 768 C C . SER A 1 97 ? 21.369 -15.571 -8.030 1.00 91.94 97 SER A C 1
ATOM 770 O O . SER A 1 97 ? 21.109 -14.747 -8.911 1.00 91.94 97 SER A O 1
ATOM 772 N N . LEU A 1 98 ? 21.656 -15.201 -6.776 1.00 91.56 98 LEU A N 1
ATOM 773 C CA . LEU A 1 98 ? 21.711 -13.792 -6.366 1.00 91.56 98 LEU A CA 1
ATOM 774 C C . LEU A 1 98 ? 22.724 -12.983 -7.191 1.00 91.56 98 LEU A C 1
ATOM 776 O O . LEU A 1 98 ? 22.402 -11.873 -7.603 1.00 91.56 98 LEU A O 1
ATOM 780 N N . ASP A 1 99 ? 23.885 -13.559 -7.518 1.00 92.44 99 ASP A N 1
ATOM 781 C CA . ASP A 1 99 ? 24.901 -12.914 -8.369 1.00 92.44 99 ASP A CA 1
ATOM 782 C C . ASP A 1 99 ? 24.434 -12.737 -9.826 1.00 92.44 99 ASP A C 1
ATOM 784 O O . ASP A 1 99 ? 24.903 -11.858 -10.547 1.00 92.44 99 ASP A O 1
ATOM 788 N N . GLY A 1 100 ? 23.470 -13.553 -10.268 1.00 91.94 100 GLY A N 1
ATOM 789 C CA . GLY A 1 100 ? 22.774 -13.384 -11.544 1.00 91.94 100 GLY A CA 1
ATOM 790 C C . GLY A 1 100 ? 21.691 -12.299 -11.517 1.00 91.94 100 GLY A C 1
ATOM 791 O O . GLY A 1 100 ? 21.131 -11.975 -12.571 1.00 91.94 100 GLY A O 1
ATOM 792 N N . ILE A 1 101 ? 21.389 -11.746 -10.336 1.00 93.06 101 ILE A N 1
ATOM 793 C CA . ILE A 1 101 ? 20.400 -10.686 -10.124 1.00 93.06 101 ILE A CA 1
ATOM 794 C C . ILE A 1 101 ? 21.094 -9.347 -9.836 1.00 93.06 101 ILE A C 1
ATOM 796 O O . ILE A 1 101 ? 20.864 -8.364 -10.544 1.00 93.06 101 ILE A O 1
ATOM 800 N N . LEU A 1 102 ? 21.979 -9.320 -8.837 1.00 94.12 102 LEU A N 1
ATOM 801 C CA . LEU A 1 102 ? 22.718 -8.144 -8.381 1.00 94.12 102 LEU A CA 1
ATOM 802 C C . LEU A 1 102 ? 24.232 -8.396 -8.404 1.00 94.12 102 LEU A C 1
ATOM 804 O O . LEU A 1 102 ? 24.674 -9.507 -8.132 1.00 94.12 102 LEU A O 1
ATOM 808 N N . PRO A 1 103 ? 25.059 -7.366 -8.651 1.00 93.38 103 PRO A N 1
ATOM 809 C CA . PRO A 1 103 ? 26.499 -7.487 -8.469 1.00 93.38 103 PRO A CA 1
ATOM 810 C C . PRO A 1 103 ? 26.850 -7.644 -6.980 1.00 93.38 103 PRO A C 1
ATOM 812 O O . PRO A 1 103 ? 26.197 -7.059 -6.110 1.00 93.38 103 PRO A O 1
ATOM 815 N N . ALA A 1 104 ? 27.944 -8.351 -6.684 1.00 92.75 104 ALA A N 1
ATOM 816 C CA . ALA A 1 104 ? 28.374 -8.675 -5.318 1.00 92.75 104 ALA A CA 1
ATOM 817 C C . ALA A 1 104 ? 28.465 -7.458 -4.373 1.00 92.75 104 ALA A C 1
ATOM 819 O O . ALA A 1 104 ? 28.142 -7.565 -3.189 1.00 92.75 104 ALA A O 1
ATOM 820 N N . GLN A 1 105 ? 28.867 -6.284 -4.878 1.00 90.81 105 GLN A N 1
ATOM 821 C CA . GLN A 1 105 ? 28.887 -5.046 -4.086 1.00 90.81 105 GLN A CA 1
ATOM 822 C C . GLN A 1 105 ? 27.489 -4.630 -3.602 1.00 90.81 105 GLN A C 1
ATOM 824 O O . GLN A 1 105 ? 27.345 -4.283 -2.432 1.00 90.81 105 GLN A O 1
ATOM 829 N N . ARG A 1 106 ? 26.456 -4.711 -4.453 1.00 91.56 106 ARG A N 1
ATOM 830 C CA . ARG A 1 106 ? 25.069 -4.379 -4.074 1.00 91.56 106 ARG A CA 1
ATOM 831 C C . ARG A 1 106 ? 24.465 -5.436 -3.147 1.00 91.56 106 ARG A C 1
ATOM 833 O O . ARG A 1 106 ? 23.753 -5.088 -2.211 1.00 91.56 106 ARG A O 1
ATOM 840 N N . ILE A 1 107 ? 24.819 -6.711 -3.331 1.00 92.31 107 ILE A N 1
ATOM 841 C CA . ILE A 1 107 ? 24.427 -7.782 -2.397 1.00 92.31 107 ILE A CA 1
ATOM 842 C C . ILE A 1 107 ? 24.958 -7.475 -0.989 1.00 92.31 107 ILE A C 1
ATOM 844 O O . ILE A 1 107 ? 24.200 -7.501 -0.026 1.00 92.31 107 ILE A O 1
ATOM 848 N N . ARG A 1 108 ? 26.231 -7.078 -0.855 1.00 90.94 108 ARG A N 1
ATOM 849 C CA . ARG A 1 108 ? 26.825 -6.700 0.446 1.00 90.94 108 ARG A CA 1
ATOM 850 C C . ARG A 1 108 ? 26.199 -5.453 1.078 1.00 90.94 108 ARG A C 1
ATOM 852 O O . ARG A 1 108 ? 26.273 -5.292 2.293 1.00 90.94 108 ARG A O 1
ATOM 859 N N . GLN A 1 109 ? 25.596 -4.577 0.277 1.00 89.44 109 GLN A N 1
ATOM 860 C CA . GLN A 1 109 ? 24.859 -3.402 0.754 1.00 89.44 109 GLN A CA 1
ATOM 861 C C . GLN A 1 109 ? 23.439 -3.737 1.220 1.00 89.44 109 GLN A C 1
ATOM 863 O O . GLN A 1 109 ? 22.787 -2.878 1.810 1.00 89.44 109 GLN A O 1
ATOM 868 N N . THR A 1 110 ? 22.952 -4.953 0.970 1.00 88.69 110 THR A N 1
ATOM 869 C CA . THR A 1 110 ? 21.600 -5.365 1.350 1.00 88.69 110 THR A CA 1
ATOM 870 C C . THR A 1 110 ? 21.487 -5.489 2.874 1.00 88.69 110 THR A C 1
ATOM 872 O O . THR A 1 110 ? 22.339 -6.086 3.538 1.00 88.69 110 THR A O 1
ATOM 875 N N . GLY A 1 111 ? 20.450 -4.869 3.433 1.00 85.19 111 GLY A N 1
ATOM 876 C CA . GLY A 1 111 ? 20.036 -5.003 4.827 1.00 85.19 111 GLY A CA 1
ATOM 877 C C . GLY A 1 111 ? 18.975 -6.085 5.001 1.00 85.19 111 GLY A C 1
ATOM 878 O O . GLY A 1 111 ? 19.043 -6.846 5.961 1.00 85.19 111 GLY A O 1
ATOM 879 N N . LEU A 1 112 ? 18.053 -6.194 4.040 1.00 83.69 112 LEU A N 1
ATOM 880 C CA . LEU A 1 112 ? 16.935 -7.131 4.090 1.00 83.69 112 LEU A CA 1
ATOM 881 C C . LEU A 1 112 ? 16.617 -7.685 2.695 1.00 83.69 112 LEU A C 1
ATOM 883 O O . LEU A 1 112 ? 16.654 -6.964 1.696 1.00 83.69 112 LEU A O 1
ATOM 887 N N . ILE A 1 113 ? 16.344 -8.990 2.635 1.00 87.38 113 ILE A N 1
ATOM 888 C CA . ILE A 1 113 ? 15.920 -9.703 1.428 1.00 87.38 113 ILE A CA 1
ATOM 889 C C . ILE A 1 113 ? 14.525 -10.254 1.682 1.00 87.38 113 ILE A C 1
ATOM 891 O O . ILE A 1 113 ? 14.317 -10.996 2.641 1.00 87.38 113 ILE A O 1
ATOM 895 N N . TYR A 1 114 ? 13.597 -9.933 0.789 1.00 82.19 114 TYR A N 1
ATOM 896 C CA . TYR A 1 114 ? 12.239 -10.461 0.813 1.00 82.19 114 TYR A CA 1
ATOM 897 C C . TYR A 1 114 ? 12.063 -11.526 -0.250 1.00 82.19 114 TYR A C 1
ATOM 899 O O . TYR A 1 114 ? 12.658 -11.458 -1.328 1.00 82.19 114 TYR A O 1
ATOM 907 N N . THR A 1 115 ? 11.179 -12.472 0.036 1.00 85.75 115 THR A N 1
ATOM 908 C CA . THR A 1 115 ? 10.736 -13.469 -0.936 1.00 85.75 115 THR A CA 1
ATOM 909 C C . THR A 1 115 ? 9.247 -13.312 -1.169 1.00 85.75 115 THR A C 1
ATOM 911 O O . THR A 1 115 ? 8.496 -13.031 -0.236 1.00 85.75 115 THR A O 1
ATOM 914 N N . SER A 1 116 ? 8.808 -13.492 -2.412 1.00 82.38 116 SER A N 1
ATOM 915 C CA . SER A 1 116 ? 7.380 -13.679 -2.681 1.00 82.38 116 SER A CA 1
ATOM 916 C C . SER A 1 116 ? 6.879 -14.972 -2.025 1.00 82.38 116 SER A C 1
ATOM 918 O O . SER A 1 116 ? 7.667 -15.900 -1.871 1.00 82.38 116 SER A O 1
ATOM 920 N N . SER A 1 117 ? 5.573 -15.107 -1.774 1.00 71.50 117 SER A N 1
ATOM 921 C CA . SER A 1 117 ? 4.960 -16.297 -1.143 1.00 71.50 117 SER A CA 1
ATOM 922 C C . SER A 1 117 ? 5.268 -17.647 -1.815 1.00 71.50 117 SER A C 1
ATOM 924 O O . SER A 1 117 ? 5.113 -18.693 -1.192 1.00 71.50 117 SER A O 1
ATOM 926 N N . GLY A 1 118 ? 5.700 -17.647 -3.081 1.00 66.69 118 GLY A N 1
ATOM 927 C CA . GLY A 1 118 ? 6.146 -18.855 -3.778 1.00 66.69 118 GLY A CA 1
ATOM 928 C C . GLY A 1 118 ? 5.019 -19.811 -4.168 1.00 66.69 118 GLY A C 1
ATOM 929 O O . GLY A 1 118 ? 5.308 -20.938 -4.558 1.00 66.69 118 GLY A O 1
ATOM 930 N N . TYR A 1 119 ? 3.753 -19.375 -4.122 1.00 59.97 119 TYR A N 1
ATOM 931 C CA . TYR A 1 119 ? 2.581 -20.198 -4.461 1.00 59.97 119 TYR A CA 1
ATOM 932 C C . TYR A 1 119 ? 2.695 -20.889 -5.835 1.00 59.97 119 TYR A C 1
ATOM 934 O O . TYR A 1 119 ? 2.231 -22.008 -6.021 1.00 59.97 119 TYR A O 1
ATOM 942 N N . SER A 1 120 ? 3.389 -20.263 -6.790 1.00 64.25 120 SER A N 1
ATOM 943 C CA . SER A 1 120 ? 3.636 -20.808 -8.130 1.00 64.25 120 SER A CA 1
ATOM 944 C C . SER A 1 120 ? 4.837 -21.765 -8.232 1.00 64.25 120 SER A C 1
ATOM 946 O O . SER A 1 120 ? 5.222 -22.123 -9.344 1.00 64.25 120 SER A O 1
ATOM 948 N N . GLY A 1 121 ? 5.494 -22.114 -7.120 1.00 71.06 121 GLY A N 1
ATOM 949 C CA . GLY A 1 121 ? 6.749 -22.880 -7.095 1.00 71.06 121 GLY A CA 1
ATOM 950 C C . GLY A 1 121 ? 7.990 -22.090 -7.538 1.00 71.06 121 GLY A C 1
ATOM 951 O O . GLY A 1 121 ? 9.084 -22.641 -7.623 1.00 71.06 121 GLY A O 1
ATOM 952 N N . GLU A 1 122 ? 7.835 -20.793 -7.815 1.00 78.38 122 GLU A N 1
ATOM 953 C CA . GLU A 1 122 ? 8.907 -19.886 -8.223 1.00 78.38 122 GLU A CA 1
ATOM 954 C C . GLU A 1 122 ? 8.893 -18.641 -7.330 1.00 78.38 122 GLU A C 1
ATOM 956 O O . GLU A 1 122 ? 7.845 -18.025 -7.113 1.00 78.38 122 GLU A O 1
ATOM 961 N N . PHE A 1 123 ? 10.064 -18.260 -6.822 1.00 85.62 123 PHE A N 1
ATOM 962 C CA . PHE A 1 123 ? 10.227 -17.119 -5.925 1.00 85.62 123 PHE A CA 1
ATOM 963 C C . PHE A 1 123 ? 10.719 -15.885 -6.690 1.00 85.62 123 PHE A C 1
ATOM 965 O O . PHE A 1 123 ? 11.663 -15.973 -7.476 1.00 85.62 123 PHE A O 1
ATOM 972 N N . ALA A 1 124 ? 10.092 -14.735 -6.435 1.00 88.25 124 ALA A N 1
ATOM 973 C CA . ALA A 1 124 ? 10.678 -13.424 -6.704 1.00 88.25 124 ALA A CA 1
ATOM 974 C C . ALA A 1 124 ? 11.392 -12.903 -5.456 1.00 88.25 124 ALA A C 1
ATOM 976 O O . ALA A 1 124 ? 11.057 -13.293 -4.333 1.00 88.25 124 ALA A O 1
ATOM 977 N N . TRP A 1 125 ? 12.357 -12.013 -5.679 1.00 89.44 125 TRP A N 1
ATOM 978 C CA . TRP A 1 125 ? 13.254 -11.510 -4.645 1.00 89.44 125 TRP A CA 1
ATOM 979 C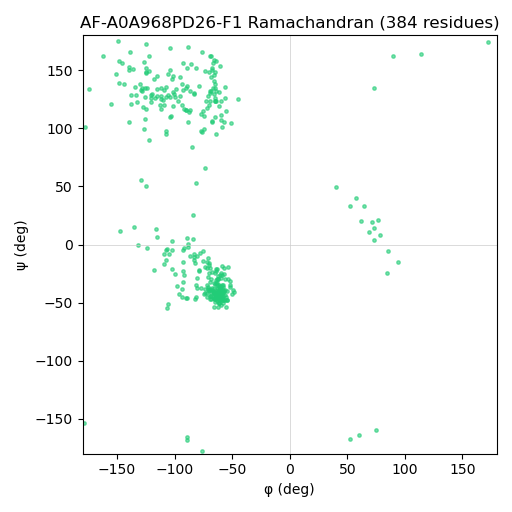 C . TRP A 1 125 ? 13.219 -9.983 -4.608 1.00 89.44 125 TRP A C 1
ATOM 981 O O . TRP A 1 125 ? 13.420 -9.329 -5.634 1.00 89.44 125 TRP A O 1
ATOM 991 N N . GLY A 1 126 ? 12.975 -9.427 -3.423 1.00 88.44 126 GLY A N 1
ATOM 992 C CA . GLY A 1 126 ? 13.089 -7.999 -3.126 1.00 88.44 126 GLY A CA 1
ATOM 993 C C . GLY A 1 126 ? 14.345 -7.720 -2.303 1.00 88.44 126 GLY A C 1
ATOM 994 O O . GLY A 1 126 ? 14.744 -8.554 -1.493 1.00 88.44 126 GLY A O 1
ATOM 995 N N . PHE A 1 127 ? 14.967 -6.557 -2.503 1.00 88.38 127 PHE A N 1
ATOM 996 C CA . PHE A 1 127 ? 16.214 -6.180 -1.831 1.00 88.38 127 PHE A CA 1
ATOM 997 C C . PHE A 1 127 ? 16.113 -4.766 -1.271 1.00 88.38 127 PHE A C 1
ATOM 999 O O . PHE A 1 127 ? 15.929 -3.812 -2.032 1.00 88.38 127 PHE A O 1
ATOM 1006 N N . GLU A 1 128 ? 16.313 -4.629 0.034 1.00 84.12 128 GLU A N 1
ATOM 1007 C CA . GLU A 1 128 ? 16.389 -3.340 0.716 1.00 84.12 128 GLU A CA 1
ATOM 1008 C C . GLU A 1 128 ? 17.819 -3.042 1.170 1.00 84.12 128 GLU A C 1
ATOM 1010 O O . GLU A 1 128 ? 18.480 -3.914 1.745 1.00 84.12 128 GLU A O 1
ATOM 1015 N N . PRO A 1 129 ? 18.340 -1.828 0.924 1.00 85.19 129 PRO A N 1
ATOM 1016 C CA . PRO A 1 129 ? 19.676 -1.465 1.366 1.00 85.19 129 PRO A CA 1
ATOM 1017 C C . PRO A 1 129 ? 19.751 -1.312 2.891 1.00 85.19 129 PRO A C 1
ATOM 1019 O O . PRO A 1 129 ? 18.814 -0.866 3.544 1.00 85.19 129 PRO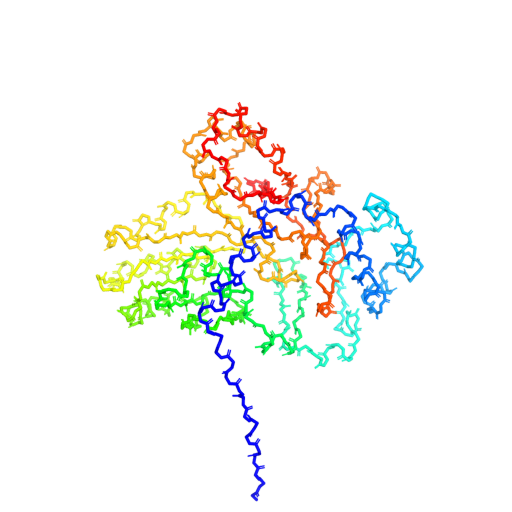 A O 1
ATOM 1022 N N . ARG A 1 130 ? 20.916 -1.621 3.469 1.00 78.69 130 ARG A N 1
ATOM 1023 C CA . ARG A 1 130 ? 21.196 -1.493 4.911 1.00 78.69 130 ARG A CA 1
ATOM 1024 C C . ARG A 1 130 ? 21.097 -0.047 5.407 1.00 78.69 130 ARG A C 1
ATOM 1026 O O . ARG A 1 130 ? 20.748 0.183 6.555 1.00 78.69 130 ARG A O 1
ATOM 1033 N N . LYS A 1 131 ? 21.394 0.925 4.539 1.00 63.97 131 LYS A N 1
ATOM 1034 C CA . LYS A 1 131 ? 21.319 2.369 4.824 1.00 63.97 131 LYS A CA 1
ATOM 1035 C C . LYS A 1 131 ? 19.915 2.973 4.642 1.00 63.97 131 LYS A C 1
ATOM 1037 O O . LYS A 1 131 ? 19.800 4.165 4.396 1.00 63.97 131 LYS A O 1
ATOM 1042 N N . SER A 1 132 ? 18.849 2.186 4.766 1.00 55.31 132 SER A N 1
ATOM 1043 C CA . SER A 1 132 ? 17.481 2.721 4.651 1.00 55.31 132 SER A CA 1
ATOM 1044 C C . SER A 1 132 ? 16.956 3.346 5.951 1.00 55.31 132 SER A C 1
ATOM 1046 O O . SER A 1 132 ? 15.898 3.960 5.931 1.00 55.31 132 SER A O 1
ATOM 1048 N N . GLY A 1 133 ? 17.681 3.203 7.070 1.00 50.41 133 GLY A N 1
ATOM 1049 C CA . GLY A 1 133 ? 17.089 3.332 8.405 1.00 50.41 133 GLY A CA 1
ATOM 1050 C C . GLY A 1 133 ? 17.292 4.623 9.210 1.00 50.41 133 GLY A C 1
ATOM 1051 O O . GLY A 1 133 ? 16.723 4.678 10.290 1.00 50.41 133 GLY A O 1
ATOM 1052 N N . CYS A 1 134 ? 18.066 5.644 8.800 1.00 44.16 134 CYS A N 1
ATOM 1053 C CA . CYS A 1 134 ? 18.399 6.741 9.748 1.00 44.16 134 CYS A CA 1
ATOM 1054 C C . CYS A 1 134 ? 18.584 8.179 9.207 1.00 44.16 134 CYS A C 1
ATOM 1056 O O . CYS A 1 134 ? 19.030 9.026 9.970 1.00 44.16 134 CYS A O 1
ATOM 1058 N N . GLU A 1 135 ? 18.239 8.537 7.963 1.00 44.59 135 GLU A N 1
ATOM 1059 C CA . GLU A 1 135 ? 18.427 9.942 7.501 1.00 44.59 135 GLU A CA 1
ATOM 1060 C C . GLU A 1 135 ? 17.130 10.694 7.166 1.00 44.59 135 GLU A C 1
ATOM 1062 O O . GLU A 1 135 ? 17.153 11.825 6.684 1.00 44.59 135 GLU A O 1
ATOM 1067 N N . THR A 1 136 ? 15.964 10.109 7.423 1.00 47.28 136 THR A N 1
ATOM 1068 C CA . THR A 1 136 ? 14.680 10.733 7.090 1.00 47.28 136 THR A CA 1
ATOM 1069 C C . THR A 1 136 ? 13.612 10.260 8.059 1.00 47.28 136 THR A C 1
ATOM 1071 O O . THR A 1 136 ? 13.636 9.115 8.499 1.00 47.28 136 THR A O 1
ATOM 1074 N N . VAL A 1 137 ? 12.654 11.138 8.369 1.00 57.59 137 VAL A N 1
ATOM 1075 C CA . VAL A 1 137 ? 11.357 10.707 8.902 1.00 57.59 137 VAL A CA 1
ATOM 1076 C C . VAL A 1 137 ? 10.889 9.526 8.069 1.00 57.59 137 VAL A C 1
ATOM 1078 O O . VAL A 1 137 ? 10.838 9.660 6.842 1.00 57.59 137 VAL A O 1
ATOM 1081 N N . SER A 1 138 ? 10.582 8.395 8.707 1.00 72.50 138 SER A N 1
ATOM 1082 C CA . SER A 1 138 ? 10.138 7.226 7.957 1.00 72.50 138 SER A CA 1
ATOM 1083 C C . SER A 1 138 ? 8.913 7.636 7.131 1.00 72.50 138 SER A C 1
ATOM 1085 O O . SER A 1 138 ? 7.956 8.222 7.646 1.00 72.50 138 SER A O 1
ATOM 1087 N N . GLU A 1 139 ? 8.942 7.404 5.815 1.00 79.19 139 GLU A N 1
ATOM 1088 C CA . GLU A 1 139 ? 7.781 7.681 4.953 1.00 79.19 139 GLU A CA 1
ATOM 1089 C C . GLU A 1 139 ? 6.527 6.976 5.491 1.00 79.19 139 GLU A C 1
ATOM 1091 O O . GLU A 1 139 ? 5.407 7.472 5.364 1.00 79.19 139 GLU A O 1
ATOM 1096 N N . LEU A 1 140 ? 6.750 5.844 6.159 1.00 85.19 140 LEU A N 1
ATOM 1097 C CA . LEU A 1 140 ? 5.766 5.096 6.910 1.00 85.19 140 LEU A CA 1
ATOM 1098 C C . LEU A 1 140 ? 5.117 5.921 8.031 1.00 85.19 140 LEU A C 1
ATOM 1100 O O . LEU A 1 140 ? 3.895 5.946 8.092 1.00 85.19 140 LEU A O 1
ATOM 1104 N N . ASP A 1 141 ? 5.871 6.635 8.873 1.00 89.31 141 ASP A N 1
ATOM 1105 C CA . ASP A 1 141 ? 5.296 7.499 9.915 1.00 89.31 141 ASP A CA 1
ATOM 1106 C C . ASP A 1 141 ? 4.466 8.637 9.313 1.00 89.31 141 ASP A C 1
ATOM 1108 O O . ASP A 1 141 ? 3.414 8.977 9.850 1.00 89.31 141 ASP A O 1
ATOM 1112 N N . VAL A 1 142 ? 4.888 9.207 8.177 1.00 88.38 142 VAL A N 1
ATOM 1113 C CA . VAL A 1 142 ? 4.099 10.230 7.462 1.00 88.38 142 VAL A CA 1
ATOM 1114 C C . VAL A 1 142 ? 2.782 9.640 6.958 1.00 88.38 142 VAL A C 1
ATOM 1116 O O . VAL A 1 142 ? 1.727 10.257 7.115 1.00 88.38 142 VAL A O 1
ATOM 1119 N N . MET A 1 143 ? 2.831 8.440 6.379 1.00 87.31 143 MET A N 1
ATOM 1120 C CA . MET A 1 143 ? 1.659 7.721 5.883 1.00 87.31 143 MET A CA 1
ATOM 1121 C C . MET A 1 143 ? 0.714 7.326 7.026 1.00 87.31 143 MET A C 1
ATOM 1123 O O . MET A 1 143 ? -0.490 7.560 6.943 1.00 87.31 143 MET A O 1
ATOM 1127 N N . LEU A 1 144 ? 1.241 6.774 8.117 1.00 91.81 144 LEU A N 1
ATOM 1128 C CA . LEU A 1 144 ? 0.460 6.418 9.298 1.00 91.81 144 LEU A CA 1
ATOM 1129 C C . LEU A 1 144 ? -0.118 7.665 9.987 1.00 91.81 144 LEU A C 1
ATOM 1131 O O . LEU A 1 144 ? -1.258 7.626 10.441 1.00 91.81 144 LEU A O 1
ATOM 1135 N N . ASP A 1 145 ? 0.607 8.789 10.035 1.00 92.75 145 ASP A N 1
ATOM 1136 C CA . ASP A 1 145 ? 0.095 10.053 10.589 1.00 92.75 145 ASP A CA 1
ATOM 1137 C C . ASP A 1 145 ? -0.969 10.694 9.698 1.00 92.75 145 ASP A C 1
ATOM 1139 O O . ASP A 1 145 ? -1.851 11.404 10.185 1.00 92.75 145 ASP A O 1
ATOM 1143 N N . TRP A 1 146 ? -0.918 10.440 8.393 1.00 88.12 146 TRP A N 1
ATOM 1144 C CA . TRP A 1 146 ? -1.980 10.829 7.477 1.00 88.12 146 TRP A CA 1
ATOM 1145 C C . TRP A 1 146 ? -3.265 10.034 7.702 1.00 88.12 146 TRP A C 1
ATOM 1147 O O . TRP A 1 146 ? -4.332 10.637 7.758 1.00 88.12 146 TRP A O 1
ATOM 1157 N N . LEU A 1 147 ? -3.166 8.719 7.896 1.00 89.69 147 LEU A N 1
ATOM 1158 C CA . LEU A 1 147 ? -4.335 7.852 8.068 1.00 89.69 147 LEU A CA 1
ATOM 1159 C C . LEU A 1 147 ? -4.910 7.853 9.494 1.00 89.69 147 LEU A C 1
ATOM 1161 O O . LEU A 1 147 ? -6.118 7.707 9.672 1.00 89.69 147 LEU A O 1
ATOM 1165 N N . PHE A 1 148 ? -4.052 7.963 10.511 1.00 94.06 148 PHE A N 1
ATOM 1166 C CA . PHE A 1 148 ? -4.408 7.687 11.911 1.00 94.06 148 PHE A CA 1
ATOM 1167 C C . PHE A 1 148 ? -3.956 8.776 12.894 1.00 94.06 148 PHE A C 1
ATOM 1169 O O . PHE A 1 148 ? -4.211 8.665 14.094 1.00 94.06 148 PHE A O 1
ATOM 1176 N N . GLU A 1 149 ? -3.297 9.839 12.421 1.00 94.31 149 GLU A N 1
ATOM 1177 C CA . GLU A 1 149 ? -2.838 10.962 13.258 1.00 94.31 149 GLU A CA 1
ATOM 1178 C C . GLU A 1 149 ? -1.909 10.525 14.410 1.00 94.31 149 GLU A C 1
ATOM 1180 O O . GLU A 1 149 ? -2.009 11.014 15.543 1.00 94.31 149 GLU A O 1
ATOM 1185 N N . ILE A 1 150 ? -1.012 9.571 14.139 1.00 95.12 150 ILE A N 1
ATOM 1186 C CA . ILE A 1 150 ? -0.125 8.969 15.144 1.00 95.12 150 ILE A CA 1
ATOM 1187 C C . ILE A 1 150 ? 0.799 9.980 15.839 1.00 95.12 150 ILE A C 1
ATOM 1189 O O . ILE A 1 150 ? 1.182 9.768 16.984 1.00 95.12 150 ILE A O 1
ATOM 1193 N N . ALA A 1 151 ? 1.110 11.122 15.217 1.00 92.94 151 ALA A N 1
ATOM 1194 C CA . ALA A 1 151 ? 1.906 12.171 15.848 1.00 92.94 151 ALA A CA 1
ATOM 1195 C C . ALA A 1 151 ? 1.133 12.915 16.948 1.00 92.94 151 ALA A C 1
ATOM 1197 O O . ALA A 1 151 ? 1.723 13.693 17.700 1.00 92.94 151 ALA A O 1
ATOM 1198 N N . GLY A 1 152 ? -0.195 12.776 17.007 1.00 92.94 152 GLY A N 1
ATOM 1199 C CA . GLY A 1 152 ? -1.064 13.383 18.020 1.00 92.94 152 GLY A CA 1
ATOM 1200 C C . GLY A 1 152 ? -1.581 12.420 19.081 1.00 92.94 152 GLY A C 1
ATOM 1201 O O . GLY A 1 152 ? -2.192 12.877 20.045 1.00 92.94 152 GLY A O 1
ATOM 1202 N N . LYS A 1 153 ? -1.358 11.114 18.921 1.00 94.75 153 LYS A N 1
ATOM 1203 C CA . LYS A 1 153 ? -1.991 10.078 19.740 1.00 94.75 153 LYS A CA 1
ATOM 1204 C C . LYS A 1 153 ? -0.968 9.002 20.107 1.00 94.75 153 LYS A C 1
ATOM 1206 O O . LYS A 1 153 ? -0.356 8.437 19.200 1.00 94.75 153 LYS A O 1
ATOM 1211 N N . PRO A 1 154 ? -0.815 8.642 21.397 1.00 95.75 154 PRO A N 1
ATOM 1212 C CA . PRO A 1 154 ? -0.039 7.467 21.779 1.00 95.75 154 PRO A CA 1
ATOM 1213 C C . PRO A 1 154 ? -0.587 6.239 21.050 1.00 95.75 154 PRO A C 1
ATOM 1215 O O . PRO A 1 154 ? -1.744 5.864 21.252 1.00 95.75 154 PRO A O 1
ATOM 1218 N N . THR A 1 155 ? 0.224 5.649 20.176 1.00 97.88 155 THR A N 1
ATOM 1219 C CA . THR A 1 155 ? -0.221 4.625 19.227 1.00 97.88 155 THR A CA 1
ATOM 1220 C C . THR A 1 155 ? 0.523 3.323 19.471 1.00 97.88 155 THR A C 1
ATOM 1222 O O . THR A 1 155 ? 1.751 3.308 19.524 1.00 97.88 155 THR A O 1
ATOM 1225 N N . LEU A 1 156 ? -0.234 2.234 19.589 1.00 98.00 156 LEU A N 1
ATOM 1226 C CA . LEU A 1 156 ? 0.284 0.873 19.525 1.00 98.00 156 LEU A CA 1
ATOM 1227 C C . LEU A 1 156 ? 0.122 0.349 18.100 1.00 98.00 156 LEU A C 1
ATOM 1229 O O . LEU A 1 156 ? -0.991 0.366 17.580 1.00 98.00 156 LEU A O 1
ATOM 1233 N N . LEU A 1 157 ? 1.185 -0.160 17.491 1.00 97.88 157 LEU A N 1
ATOM 1234 C CA . LEU A 1 157 ? 1.125 -0.893 16.233 1.00 97.88 157 LEU A CA 1
ATOM 1235 C C . LEU A 1 157 ? 1.410 -2.370 16.510 1.00 97.88 157 LEU A C 1
ATOM 1237 O O . LEU A 1 157 ? 2.467 -2.720 17.024 1.00 97.88 157 LEU A O 1
ATOM 1241 N N . ILE A 1 158 ? 0.465 -3.245 16.181 1.00 97.88 158 ILE A N 1
ATOM 1242 C CA . ILE A 1 158 ? 0.639 -4.697 16.266 1.00 97.88 158 ILE A CA 1
ATOM 1243 C C . ILE A 1 158 ? 0.877 -5.204 14.846 1.00 97.88 158 ILE A C 1
ATOM 1245 O O . ILE A 1 158 ? -0.039 -5.184 14.023 1.00 97.88 158 ILE A O 1
ATOM 1249 N N . ASN A 1 159 ? 2.100 -5.648 14.562 1.00 96.00 159 ASN A N 1
ATOM 1250 C CA . ASN A 1 159 ? 2.451 -6.256 13.288 1.00 96.00 159 ASN A CA 1
ATOM 1251 C C . ASN A 1 159 ? 2.219 -7.770 13.357 1.00 96.00 159 ASN A C 1
ATOM 1253 O O . ASN A 1 159 ? 2.848 -8.490 14.141 1.00 96.00 159 ASN A O 1
ATOM 1257 N N . ALA A 1 160 ? 1.287 -8.246 12.542 1.00 96.25 160 ALA A N 1
ATOM 1258 C CA . ALA A 1 160 ? 0.905 -9.644 12.421 1.00 96.25 160 ALA A CA 1
ATOM 1259 C C . ALA A 1 160 ? 1.215 -10.212 11.022 1.00 96.25 160 ALA A C 1
ATOM 1261 O O . ALA A 1 160 ? 0.731 -11.286 10.664 1.00 96.25 160 ALA A O 1
ATOM 1262 N N . LEU A 1 161 ? 2.008 -9.502 10.211 1.00 91.06 161 LEU A N 1
ATOM 1263 C CA . LEU A 1 161 ? 2.392 -9.966 8.880 1.00 91.06 161 LEU A CA 1
ATOM 1264 C C . LEU A 1 161 ? 3.268 -11.233 8.954 1.00 91.06 161 LEU A C 1
ATOM 1266 O O . LEU A 1 161 ? 4.060 -11.407 9.889 1.00 91.06 161 LEU A O 1
ATOM 1270 N N . PRO A 1 162 ? 3.144 -12.147 7.976 1.00 86.88 162 PRO A N 1
ATOM 1271 C CA . PRO A 1 162 ? 3.960 -13.351 7.919 1.00 86.88 162 PRO A CA 1
ATOM 1272 C C . PRO A 1 162 ? 5.386 -13.052 7.425 1.00 86.88 162 PRO A C 1
ATOM 1274 O O . PRO A 1 162 ? 5.767 -11.924 7.116 1.00 86.88 162 PRO A O 1
ATOM 1277 N N . THR A 1 163 ? 6.196 -14.107 7.294 1.00 78.38 163 THR A N 1
ATOM 1278 C CA . THR A 1 163 ? 7.475 -14.095 6.547 1.00 78.38 163 THR A CA 1
ATOM 1279 C C . THR A 1 163 ? 8.556 -13.134 7.058 1.00 78.38 163 THR A C 1
ATOM 1281 O O . THR A 1 163 ? 9.493 -12.818 6.333 1.00 78.38 163 THR A O 1
ATOM 1284 N N . GLY A 1 164 ? 8.466 -12.701 8.318 1.00 76.00 164 GLY A N 1
ATOM 1285 C CA . GLY A 1 164 ? 9.476 -11.830 8.924 1.00 76.00 164 GLY A CA 1
ATOM 1286 C C . GLY A 1 164 ? 9.462 -10.402 8.379 1.00 76.00 164 GLY A C 1
ATOM 1287 O O . GLY A 1 164 ? 10.453 -9.693 8.537 1.00 76.00 164 GLY A O 1
ATOM 1288 N N . VAL A 1 165 ? 8.355 -9.988 7.751 1.00 79.62 165 VAL A N 1
ATOM 1289 C CA . VAL A 1 165 ? 8.122 -8.595 7.366 1.00 79.62 165 VAL A CA 1
ATOM 1290 C C . VAL A 1 165 ? 8.097 -7.742 8.629 1.00 79.62 165 VAL A C 1
ATOM 1292 O O . VAL A 1 165 ? 7.253 -7.958 9.497 1.00 79.62 165 VAL A O 1
ATOM 1295 N N . ARG A 1 166 ? 9.020 -6.785 8.725 1.00 81.62 166 ARG A N 1
ATOM 1296 C CA . ARG A 1 166 ? 9.116 -5.849 9.848 1.00 81.62 166 ARG A CA 1
ATOM 1297 C C . ARG A 1 166 ? 8.541 -4.500 9.463 1.00 81.62 166 ARG A C 1
ATOM 1299 O O . ARG A 1 166 ? 8.724 -4.043 8.338 1.00 81.62 166 ARG A O 1
ATOM 1306 N N . ILE A 1 167 ? 7.864 -3.870 10.414 1.00 83.94 167 ILE A N 1
ATOM 1307 C CA . ILE A 1 167 ? 7.318 -2.525 10.258 1.00 83.94 167 ILE A CA 1
ATOM 1308 C C . ILE A 1 167 ? 8.173 -1.587 11.110 1.00 83.94 167 ILE A C 1
ATOM 1310 O O . ILE A 1 167 ? 7.982 -1.473 12.318 1.00 83.94 167 ILE A O 1
ATOM 1314 N N . GLU A 1 168 ? 9.134 -0.924 10.471 1.00 81.00 168 GLU A N 1
ATOM 1315 C CA . GLU A 1 168 ? 10.021 0.046 11.121 1.00 81.00 168 GLU A CA 1
ATOM 1316 C C . GLU A 1 168 ? 9.347 1.424 11.169 1.00 81.00 168 GLU A C 1
ATOM 1318 O O . GLU A 1 168 ? 9.538 2.266 10.293 1.00 81.00 168 GLU A O 1
ATOM 1323 N N . ALA A 1 169 ? 8.502 1.631 12.180 1.00 84.50 169 ALA A N 1
ATOM 1324 C CA . ALA A 1 169 ? 7.854 2.911 12.455 1.00 84.50 169 ALA A CA 1
ATOM 1325 C C . ALA A 1 169 ? 8.481 3.562 13.700 1.00 84.50 169 ALA A C 1
ATOM 1327 O O . ALA A 1 169 ? 8.708 2.882 14.700 1.00 84.50 169 ALA A O 1
ATOM 1328 N N . GLY A 1 170 ? 8.772 4.864 13.637 1.00 85.06 170 GLY A N 1
ATOM 1329 C CA . GLY A 1 170 ? 9.492 5.585 14.692 1.00 85.06 170 GLY A CA 1
ATOM 1330 C C . GLY A 1 170 ? 8.585 6.252 15.725 1.00 85.06 170 GLY A C 1
ATOM 1331 O O . GLY A 1 170 ? 9.015 6.515 16.845 1.00 85.06 170 GLY A O 1
ATOM 1332 N N . LEU A 1 171 ? 7.328 6.539 15.375 1.00 89.81 171 LEU A N 1
ATOM 1333 C CA . LEU A 1 171 ? 6.365 7.154 16.295 1.00 89.81 171 LEU A CA 1
ATOM 1334 C C . LEU A 1 171 ? 5.534 6.161 17.133 1.00 89.81 171 LEU A C 1
ATOM 1336 O O . LEU A 1 171 ? 5.348 6.421 18.326 1.00 89.81 171 LEU A O 1
ATOM 1340 N N . PRO A 1 172 ? 4.960 5.077 16.576 1.00 93.56 172 PRO A N 1
ATOM 1341 C CA . PRO A 1 172 ? 4.167 4.141 17.360 1.00 93.56 172 PRO A CA 1
ATOM 1342 C C . PRO A 1 172 ? 5.066 3.144 18.105 1.00 93.56 172 PRO A C 1
ATOM 1344 O O . PRO A 1 172 ? 6.129 2.764 17.627 1.00 93.56 172 PRO A O 1
ATOM 1347 N N . ALA A 1 173 ? 4.597 2.639 19.247 1.00 95.31 173 ALA A N 1
ATOM 1348 C CA . ALA A 1 173 ? 5.209 1.458 19.851 1.00 95.31 173 ALA A CA 1
ATOM 1349 C C . ALA A 1 173 ? 4.829 0.227 19.017 1.00 95.31 173 ALA A C 1
ATOM 1351 O O . ALA A 1 173 ? 3.640 -0.039 18.838 1.00 95.31 173 ALA A O 1
ATOM 1352 N N . VAL A 1 174 ? 5.814 -0.521 18.517 1.00 94.50 174 VAL A N 1
ATOM 1353 C CA . VAL A 1 174 ? 5.584 -1.686 17.649 1.00 94.50 174 VAL A CA 1
ATOM 1354 C C . VAL A 1 174 ? 5.700 -2.989 18.444 1.00 94.50 174 VAL A C 1
ATOM 1356 O O . VAL A 1 174 ? 6.688 -3.218 19.138 1.00 94.50 174 VAL A O 1
ATOM 1359 N N . ILE A 1 175 ? 4.699 -3.865 18.324 1.00 95.75 175 ILE A N 1
ATOM 1360 C CA . ILE A 1 175 ? 4.756 -5.256 18.787 1.00 95.75 175 ILE A CA 1
ATOM 1361 C C . ILE A 1 175 ? 4.733 -6.179 17.573 1.00 95.75 175 ILE A C 1
ATOM 1363 O O . ILE A 1 175 ? 3.763 -6.215 16.817 1.00 95.75 175 ILE A O 1
ATOM 1367 N N . GLU A 1 176 ? 5.787 -6.976 17.441 1.00 94.94 176 GLU A N 1
ATOM 1368 C CA . GLU A 1 176 ? 5.937 -7.995 16.407 1.00 94.94 176 GLU A CA 1
ATOM 1369 C C . GLU A 1 176 ? 5.334 -9.323 16.883 1.00 94.94 176 GLU A C 1
ATOM 1371 O O . GLU A 1 176 ? 5.893 -10.013 17.736 1.00 94.94 176 GLU A O 1
ATOM 1376 N N . THR A 1 177 ? 4.166 -9.682 16.352 1.00 95.50 177 THR A N 1
ATOM 1377 C CA . THR A 1 177 ? 3.449 -10.920 16.718 1.00 95.50 177 THR A CA 1
ATOM 1378 C C . THR A 1 177 ? 3.591 -12.030 15.681 1.00 95.50 177 THR A C 1
ATOM 1380 O O . THR A 1 177 ? 3.410 -13.206 16.015 1.00 95.50 177 THR A O 1
ATOM 1383 N N . GLY A 1 178 ? 3.934 -11.673 14.439 1.00 90.81 178 GLY A N 1
ATOM 1384 C CA . GLY A 1 178 ? 3.884 -12.586 13.300 1.00 90.81 178 GLY A CA 1
ATOM 1385 C C . GLY A 1 178 ? 2.465 -13.123 13.049 1.00 90.81 178 GLY A C 1
ATOM 1386 O O . GLY A 1 178 ? 1.492 -12.596 13.594 1.00 90.81 178 GLY A O 1
ATOM 1387 N N . PRO A 1 179 ? 2.309 -14.203 12.265 1.00 90.88 179 PRO A N 1
ATOM 1388 C CA . PRO A 1 179 ? 0.998 -14.680 11.839 1.00 90.88 179 PRO A CA 1
ATOM 1389 C C . PRO A 1 179 ? 0.299 -15.542 12.910 1.00 90.88 179 PRO A C 1
ATOM 1391 O O . PRO A 1 179 ? -0.087 -16.683 12.658 1.00 90.88 179 PRO A O 1
ATOM 1394 N N . ARG A 1 180 ? 0.177 -15.024 14.140 1.00 93.88 180 ARG A N 1
ATOM 1395 C CA . ARG A 1 180 ? -0.313 -15.747 15.325 1.00 93.88 180 ARG A CA 1
ATOM 1396 C C . ARG A 1 180 ? -1.470 -15.022 16.010 1.00 93.88 180 ARG A C 1
ATOM 1398 O O . ARG A 1 180 ? -1.275 -14.013 16.688 1.00 93.88 180 ARG A O 1
ATOM 1405 N N . SER A 1 181 ? -2.679 -15.568 15.877 1.00 95.75 181 SER A N 1
ATOM 1406 C CA . SER A 1 181 ? -3.902 -14.971 16.436 1.00 95.75 181 SER A CA 1
ATOM 1407 C C . SER A 1 181 ? -3.897 -14.883 17.967 1.00 95.75 181 SER A C 1
ATOM 1409 O O . SER A 1 181 ? -4.430 -13.927 18.533 1.00 95.75 181 SER A O 1
ATOM 1411 N N . ASP A 1 182 ? -3.266 -15.843 18.644 1.00 96.44 182 ASP A N 1
ATOM 1412 C CA . ASP A 1 182 ? -3.127 -15.881 20.100 1.00 96.44 182 ASP A CA 1
ATOM 1413 C C . ASP A 1 182 ? -2.195 -14.779 20.618 1.00 96.44 182 ASP A C 1
ATOM 1415 O O . ASP A 1 182 ? -2.554 -14.063 21.555 1.00 96.44 182 ASP A O 1
ATOM 1419 N N . SER A 1 183 ? -1.052 -14.572 19.960 1.00 96.88 183 SER A N 1
ATOM 1420 C CA . SER A 1 183 ? -0.125 -13.474 20.254 1.00 96.88 183 SER A CA 1
ATOM 1421 C C . SER A 1 183 ? -0.773 -12.106 20.035 1.00 96.88 183 SER A C 1
ATOM 1423 O O . SER A 1 183 ? -0.663 -11.232 20.897 1.00 96.88 183 SER A O 1
ATOM 1425 N N . VAL A 1 184 ? -1.504 -11.926 18.927 1.00 97.81 184 VAL A N 1
ATOM 1426 C CA . VAL A 1 184 ? -2.276 -10.698 18.665 1.00 97.81 184 VAL A CA 1
ATOM 1427 C C . VAL A 1 184 ? -3.304 -10.463 19.773 1.00 97.81 184 VAL A C 1
ATOM 1429 O O . VAL A 1 184 ? -3.393 -9.364 20.321 1.00 97.81 184 VAL A O 1
ATOM 1432 N N . THR A 1 185 ? -4.047 -11.501 20.160 1.00 97.56 185 THR A N 1
ATOM 1433 C CA . THR A 1 185 ? -5.056 -11.417 21.226 1.00 97.56 185 THR A CA 1
ATOM 1434 C C . THR A 1 185 ? -4.430 -11.055 22.577 1.00 97.56 185 THR A C 1
ATOM 1436 O O . THR A 1 185 ? -4.967 -10.223 23.312 1.00 97.56 185 THR A O 1
ATOM 1439 N N . ALA A 1 186 ? -3.272 -11.632 22.906 1.00 97.06 186 ALA A N 1
ATOM 1440 C CA . ALA A 1 186 ? -2.529 -11.300 24.117 1.00 97.06 186 ALA A CA 1
ATOM 1441 C C . ALA A 1 186 ? -2.047 -9.838 24.116 1.00 97.06 186 ALA A C 1
ATOM 1443 O O . ALA A 1 186 ? -2.215 -9.142 25.120 1.00 97.06 186 ALA A O 1
ATOM 1444 N N . ALA A 1 187 ? -1.526 -9.347 22.988 1.00 96.94 187 ALA A N 1
ATOM 1445 C CA . ALA A 1 187 ? -1.102 -7.956 22.836 1.00 96.94 187 ALA A CA 1
ATOM 1446 C C . ALA A 1 187 ? -2.281 -6.975 22.982 1.00 96.94 187 ALA A C 1
ATOM 1448 O O . ALA A 1 187 ? -2.179 -5.992 23.719 1.00 96.94 187 ALA A O 1
ATOM 1449 N N . LEU A 1 188 ? -3.430 -7.279 22.367 1.00 96.94 188 LEU A N 1
ATOM 1450 C CA . LEU A 1 188 ? -4.663 -6.499 22.525 1.00 96.94 188 LEU A CA 1
ATOM 1451 C C . LEU A 1 188 ? -5.146 -6.458 23.982 1.00 96.94 188 LEU A C 1
ATOM 1453 O O . LEU A 1 188 ? -5.644 -5.431 24.431 1.00 96.94 188 LEU A O 1
ATOM 1457 N N . ARG A 1 189 ? -4.975 -7.545 24.740 1.00 96.06 189 ARG A N 1
ATOM 1458 C CA . ARG A 1 189 ? -5.366 -7.602 26.154 1.00 96.06 189 ARG A CA 1
ATOM 1459 C C . ARG A 1 189 ? -4.455 -6.770 27.053 1.00 96.06 189 ARG A C 1
ATOM 1461 O O . ARG A 1 189 ? -4.941 -6.083 27.948 1.00 96.06 189 ARG A O 1
ATOM 1468 N N . VAL A 1 190 ? -3.144 -6.889 26.856 1.00 96.06 190 VAL A N 1
ATOM 1469 C CA . VAL A 1 190 ? -2.142 -6.380 27.804 1.00 96.06 190 VAL A CA 1
ATOM 1470 C C . VAL A 1 190 ? -1.671 -4.975 27.442 1.00 96.06 190 VAL A C 1
ATOM 1472 O O . VAL A 1 190 ? -1.588 -4.123 28.322 1.00 96.06 190 VAL A O 1
ATOM 1475 N N . ALA A 1 191 ? -1.373 -4.717 26.168 1.00 96.44 191 ALA A N 1
ATOM 1476 C CA . ALA A 1 191 ? -0.723 -3.479 25.749 1.00 96.44 191 ALA A CA 1
ATOM 1477 C C . ALA A 1 191 ? -1.727 -2.376 25.401 1.00 96.44 191 ALA A C 1
ATOM 1479 O O . ALA A 1 191 ? -1.579 -1.252 25.878 1.00 96.44 191 ALA A O 1
ATOM 1480 N N . ARG A 1 192 ? -2.777 -2.686 24.621 1.00 95.81 192 ARG A N 1
ATOM 1481 C CA . ARG A 1 192 ? -3.749 -1.689 24.121 1.00 95.81 192 ARG A CA 1
ATOM 1482 C C . ARG A 1 192 ? -4.299 -0.731 25.194 1.00 95.81 192 ARG A C 1
ATOM 1484 O O . ARG A 1 192 ? -4.411 0.453 24.877 1.00 95.81 192 ARG A O 1
ATOM 1491 N N . PRO A 1 193 ? -4.638 -1.155 26.432 1.00 96.31 193 PRO A N 1
ATOM 1492 C CA . PRO A 1 193 ? -5.172 -0.242 27.449 1.00 96.31 193 PRO A CA 1
ATOM 1493 C C . PRO A 1 193 ? -4.275 0.960 27.785 1.00 96.31 193 PRO A C 1
ATOM 1495 O O . PRO A 1 193 ? -4.783 1.943 28.322 1.00 96.31 193 PRO A O 1
ATOM 1498 N N . SER A 1 194 ? -2.978 0.886 27.474 1.00 96.62 194 SER A N 1
ATOM 1499 C CA . SER A 1 194 ? -1.988 1.945 27.710 1.00 96.62 194 SER A CA 1
ATOM 1500 C C . SER A 1 194 ? -1.863 2.951 26.557 1.00 96.62 194 SER A C 1
ATOM 1502 O O . SER A 1 194 ? -1.084 3.895 26.665 1.00 96.62 194 SER A O 1
ATOM 1504 N N . PHE A 1 195 ? -2.605 2.771 25.459 1.00 97.19 195 PHE A N 1
ATOM 1505 C CA . PHE A 1 195 ? -2.494 3.596 24.255 1.00 97.19 195 PHE A CA 1
ATOM 1506 C C . PHE A 1 195 ? -3.820 4.268 23.885 1.00 97.19 195 PHE A C 1
ATOM 1508 O O . PHE A 1 195 ? -4.914 3.747 24.120 1.00 97.19 195 PHE A O 1
ATOM 1515 N N . GLY A 1 196 ? -3.709 5.445 23.269 1.00 96.50 196 GLY A N 1
ATOM 1516 C CA . GLY A 1 196 ? -4.841 6.230 22.780 1.00 96.50 196 GLY A CA 1
ATOM 1517 C C . GLY A 1 196 ? -5.453 5.680 21.492 1.00 96.50 196 GLY A C 1
ATOM 1518 O O . GLY A 1 196 ? -6.555 6.085 21.144 1.00 96.50 196 GLY A O 1
ATOM 1519 N N . GLN A 1 197 ? -4.766 4.768 20.801 1.00 97.62 197 GLN A N 1
ATOM 1520 C CA . GLN A 1 197 ? -5.281 3.992 19.671 1.00 97.62 197 GLN A CA 1
ATOM 1521 C C . GLN A 1 197 ? -4.403 2.762 19.403 1.00 97.62 197 GLN A C 1
ATOM 1523 O O . GLN A 1 197 ? -3.257 2.682 19.856 1.00 97.62 197 GLN A O 1
ATOM 1528 N N . THR A 1 198 ? -4.935 1.795 18.660 1.00 98.38 198 THR A N 1
ATOM 1529 C CA . THR A 1 198 ? -4.193 0.614 18.198 1.00 98.38 198 THR A CA 1
ATOM 1530 C C . THR A 1 198 ? -4.354 0.444 16.696 1.00 98.38 198 THR A C 1
ATOM 1532 O O . THR A 1 198 ? -5.466 0.536 16.196 1.00 98.38 198 THR A O 1
ATOM 1535 N N . ILE A 1 199 ? -3.264 0.168 15.986 1.00 98.38 199 ILE A N 1
ATOM 1536 C CA . ILE A 1 199 ? -3.244 -0.183 14.566 1.00 98.38 199 ILE A CA 1
ATOM 1537 C C . ILE A 1 199 ? -2.828 -1.648 14.469 1.00 98.38 199 ILE A C 1
ATOM 1539 O O . ILE A 1 199 ? -1.722 -2.007 14.864 1.00 98.38 199 ILE A O 1
ATOM 1543 N N . LEU A 1 200 ? -3.712 -2.501 13.966 1.00 98.06 200 LEU A N 1
ATOM 1544 C CA . LEU A 1 200 ? -3.428 -3.910 13.724 1.00 98.06 200 LEU A CA 1
ATOM 1545 C C . LEU A 1 200 ? -3.145 -4.117 12.233 1.00 98.06 200 LEU A C 1
ATOM 1547 O O . LEU A 1 200 ? -4.006 -3.846 11.396 1.00 98.06 200 LEU A O 1
ATOM 1551 N N . VAL A 1 201 ? -1.941 -4.590 11.910 1.00 96.94 201 VAL A N 1
ATOM 1552 C CA . VAL A 1 201 ? -1.487 -4.812 10.532 1.00 96.94 201 VAL A CA 1
ATOM 1553 C C . VAL A 1 201 ? -1.343 -6.306 10.269 1.00 96.94 201 VAL A C 1
ATOM 1555 O O . VAL A 1 201 ? -0.677 -6.994 11.035 1.00 96.94 201 VAL A O 1
ATOM 1558 N N . GLY A 1 202 ? -1.946 -6.827 9.202 1.00 95.12 202 GLY A N 1
ATOM 1559 C CA . GLY A 1 202 ? -1.826 -8.245 8.853 1.00 95.12 202 GLY A CA 1
ATOM 1560 C C . GLY A 1 202 ? -2.739 -8.678 7.710 1.00 95.12 202 GLY A C 1
ATOM 1561 O O . GLY A 1 202 ? -3.593 -7.916 7.252 1.00 95.12 202 GLY A O 1
ATOM 1562 N N . ASP A 1 203 ? -2.596 -9.925 7.270 1.00 92.81 203 ASP A N 1
ATOM 1563 C CA . ASP A 1 203 ? -3.441 -10.484 6.211 1.00 92.81 203 ASP A CA 1
ATOM 1564 C C . ASP A 1 203 ? -4.887 -10.668 6.699 1.00 92.81 203 ASP A C 1
ATOM 1566 O O . ASP A 1 203 ? -5.144 -11.031 7.853 1.00 92.81 203 ASP A O 1
ATOM 1570 N N . TRP A 1 204 ? -5.856 -10.438 5.814 1.00 93.88 204 TRP A N 1
ATOM 1571 C CA . TRP A 1 204 ? -7.273 -10.355 6.180 1.00 93.88 204 TRP A CA 1
ATOM 1572 C C . TRP A 1 204 ? -7.845 -11.608 6.881 1.00 93.88 204 TRP A C 1
ATOM 1574 O O . TRP A 1 204 ? -8.661 -11.434 7.800 1.00 93.88 204 TRP A O 1
ATOM 1584 N N . PRO A 1 205 ? -7.435 -12.862 6.566 1.00 93.88 205 PRO A N 1
ATOM 1585 C CA . PRO A 1 205 ? -7.946 -14.035 7.275 1.00 93.88 205 PRO A CA 1
ATOM 1586 C C . PRO A 1 205 ? -7.406 -14.117 8.703 1.00 93.88 205 PRO A C 1
ATOM 1588 O O . PRO A 1 205 ? -8.139 -14.462 9.632 1.00 93.88 205 PRO A O 1
ATOM 1591 N N . LEU A 1 206 ? -6.134 -13.756 8.894 1.00 95.19 206 LEU A N 1
ATOM 1592 C CA . LEU A 1 206 ? -5.500 -13.733 10.205 1.00 95.19 206 LEU A CA 1
ATOM 1593 C C . LEU A 1 206 ? -6.145 -12.667 11.087 1.00 95.19 206 LEU A C 1
ATOM 1595 O O . LEU A 1 206 ? -6.492 -12.956 12.231 1.00 95.19 206 LEU A O 1
ATOM 1599 N N . LEU A 1 207 ? -6.333 -11.454 10.556 1.00 97.19 207 LEU A N 1
ATOM 1600 C CA . LEU A 1 207 ? -6.962 -10.374 11.313 1.00 97.19 207 LEU A CA 1
ATOM 1601 C C . LEU A 1 207 ? -8.382 -10.757 11.730 1.00 97.19 207 LEU A C 1
ATOM 1603 O O . LEU A 1 207 ? -8.751 -10.563 12.886 1.00 97.19 207 LEU A O 1
ATOM 1607 N N . LYS A 1 208 ? -9.150 -11.380 10.827 1.00 97.12 208 LYS A N 1
ATOM 1608 C CA . LYS A 1 208 ? -10.469 -11.930 11.152 1.00 97.12 208 LYS A CA 1
ATOM 1609 C C . LYS A 1 208 ? -10.388 -12.918 12.322 1.00 97.12 208 LYS A C 1
ATOM 1611 O O . LYS A 1 208 ? -11.085 -12.730 13.317 1.00 97.12 208 LYS A O 1
ATOM 1616 N N . ALA A 1 209 ? -9.525 -13.931 12.223 1.00 97.31 209 ALA A N 1
ATOM 1617 C CA . ALA A 1 209 ? -9.388 -14.965 13.248 1.00 97.31 209 ALA A CA 1
ATOM 1618 C C . ALA A 1 209 ? -8.944 -14.391 14.606 1.00 97.31 209 ALA A C 1
ATOM 1620 O O . ALA A 1 209 ? -9.494 -14.756 15.647 1.00 97.31 209 ALA A O 1
ATOM 1621 N N . ALA A 1 210 ? -7.984 -13.463 14.600 1.00 97.69 210 ALA A N 1
ATOM 1622 C CA . ALA A 1 210 ? -7.494 -12.792 15.799 1.00 97.69 210 ALA A CA 1
ATOM 1623 C C . ALA A 1 210 ? -8.577 -11.937 16.467 1.00 97.69 210 ALA A C 1
ATOM 1625 O O . ALA A 1 210 ? -8.730 -11.987 17.685 1.00 97.69 210 ALA A O 1
ATOM 1626 N N . LEU A 1 211 ? -9.372 -11.197 15.691 1.00 98.00 211 LEU A N 1
ATOM 1627 C CA . LEU A 1 211 ? -10.472 -10.399 16.230 1.00 98.00 211 LEU A CA 1
ATOM 1628 C C . LEU A 1 211 ? -11.598 -11.280 16.783 1.00 98.00 211 LEU A C 1
ATOM 1630 O O . LEU A 1 211 ? -12.063 -11.036 17.893 1.00 98.00 211 LEU A O 1
ATOM 1634 N N . GLU A 1 212 ? -11.999 -12.343 16.080 1.00 98.00 212 GLU A N 1
ATOM 1635 C CA . GLU A 1 212 ? -12.979 -13.314 16.593 1.00 98.00 212 GLU A CA 1
ATOM 1636 C C . GLU A 1 212 ? -12.511 -13.957 17.908 1.00 98.00 212 GLU A C 1
ATOM 1638 O O . GLU A 1 212 ? -13.299 -14.132 18.842 1.00 98.00 212 GLU A O 1
ATOM 1643 N N . GLN A 1 213 ? -11.224 -14.301 17.999 1.00 97.81 213 GLN A N 1
ATOM 1644 C CA . GLN A 1 213 ? -10.616 -14.820 19.220 1.00 97.81 213 GLN A CA 1
ATOM 1645 C C . GLN A 1 213 ? -10.612 -13.768 20.339 1.00 97.81 213 GLN A C 1
ATOM 1647 O O . GLN A 1 213 ? -11.063 -14.057 21.448 1.00 97.81 213 GLN A O 1
ATOM 1652 N N . ALA A 1 214 ? -10.199 -12.535 20.048 1.00 97.12 214 ALA A N 1
ATOM 1653 C CA . ALA A 1 214 ? -10.171 -11.443 21.014 1.00 97.12 214 ALA A CA 1
ATOM 1654 C C . ALA A 1 214 ? -11.560 -11.109 21.578 1.00 97.12 214 ALA A C 1
ATOM 1656 O O . ALA A 1 214 ? -11.690 -10.868 22.781 1.00 97.12 214 ALA A O 1
ATOM 1657 N N . VAL A 1 215 ? -12.608 -11.146 20.748 1.00 96.56 215 VAL A N 1
ATOM 1658 C CA . VAL A 1 215 ? -14.001 -10.984 21.196 1.00 96.56 215 VAL A CA 1
ATOM 1659 C C . VAL A 1 215 ? -14.412 -12.138 22.111 1.00 96.56 215 VAL A C 1
ATOM 1661 O O . VAL A 1 215 ? -14.901 -11.902 23.218 1.00 96.56 215 VAL A O 1
ATOM 1664 N N . ARG A 1 216 ? -14.165 -13.386 21.692 1.00 96.88 216 ARG A N 1
ATOM 1665 C CA . ARG A 1 216 ? -14.504 -14.596 22.461 1.00 96.88 216 ARG A CA 1
ATOM 1666 C C . ARG A 1 216 ? -13.840 -14.612 23.838 1.00 96.88 216 ARG A C 1
ATOM 1668 O O . ARG A 1 216 ? -14.472 -14.972 24.826 1.00 96.88 216 ARG A O 1
ATOM 1675 N N . GLU A 1 217 ? -12.583 -14.189 23.906 1.00 96.31 217 GLU A N 1
ATOM 1676 C CA . GLU A 1 217 ? -11.788 -14.151 25.135 1.00 96.31 217 GLU A CA 1
ATOM 1677 C C . GLU A 1 217 ? -11.920 -12.833 25.917 1.00 96.31 217 GLU A C 1
ATOM 1679 O O . GLU A 1 217 ? -11.192 -12.621 26.890 1.00 96.31 217 GLU A O 1
ATOM 1684 N N . LYS A 1 218 ? -12.810 -11.923 25.491 1.00 94.44 218 LYS A N 1
ATOM 1685 C CA . LYS A 1 218 ? -13.013 -10.596 26.100 1.00 94.44 218 LYS A CA 1
ATOM 1686 C C . LYS A 1 218 ? -11.712 -9.786 26.237 1.00 94.44 218 LYS A C 1
ATOM 1688 O O . LYS A 1 218 ? -11.554 -9.001 27.171 1.00 94.44 218 LYS A O 1
ATOM 1693 N N . ALA A 1 219 ? -10.780 -9.961 25.30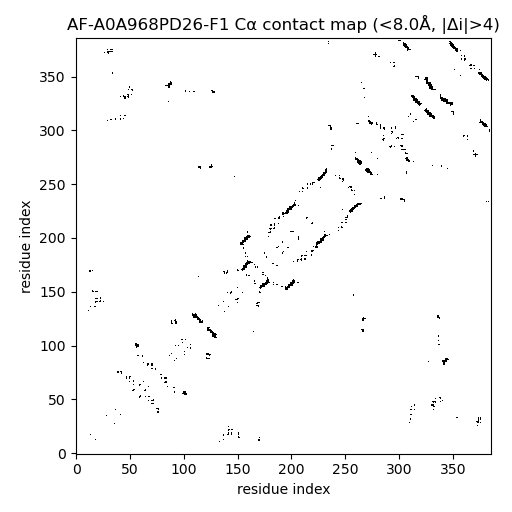2 1.00 94.06 219 ALA A N 1
ATOM 1694 C CA . ALA A 1 219 ? -9.466 -9.317 25.301 1.00 94.06 219 ALA A CA 1
ATOM 1695 C C . ALA A 1 219 ? -9.525 -7.814 24.990 1.00 94.06 219 ALA A C 1
ATOM 1697 O O . ALA A 1 219 ? -8.595 -7.087 25.314 1.00 94.06 219 ALA A O 1
ATOM 1698 N N . LEU A 1 220 ? -10.611 -7.338 24.377 1.00 92.94 220 LEU A N 1
ATOM 1699 C CA . LEU A 1 220 ? -10.722 -5.954 23.912 1.00 92.94 220 LEU A CA 1
ATOM 1700 C C . LEU A 1 220 ? -11.042 -4.954 25.037 1.00 92.94 220 LEU A C 1
ATOM 1702 O O . LEU A 1 220 ? -10.690 -3.789 24.910 1.00 92.94 220 LEU A O 1
ATOM 1706 N N . GLY A 1 221 ? -11.626 -5.388 26.162 1.00 82.69 221 GLY A N 1
ATOM 1707 C CA . GLY A 1 221 ? -11.909 -4.526 27.320 1.00 82.69 221 GLY A CA 1
ATOM 1708 C C . GLY A 1 221 ? -12.685 -3.231 26.998 1.00 82.69 221 GLY A C 1
ATOM 1709 O O . GLY A 1 221 ? -13.237 -3.066 25.918 1.00 82.69 221 GLY A O 1
ATOM 1710 N N . ARG A 1 222 ? -12.746 -2.299 27.963 1.00 81.50 222 ARG A N 1
ATOM 1711 C CA . ARG A 1 222 ? -13.321 -0.942 27.775 1.00 81.50 222 ARG A CA 1
ATOM 1712 C C . ARG A 1 222 ? -12.281 0.183 27.782 1.00 81.50 222 ARG A C 1
ATOM 1714 O O . ARG A 1 222 ? -12.591 1.305 27.409 1.00 81.50 222 ARG A O 1
ATOM 1721 N N . LYS A 1 223 ? -11.071 -0.090 28.278 1.00 86.38 223 LYS A N 1
ATOM 1722 C CA . LYS A 1 223 ? -9.962 0.879 28.326 1.00 86.38 223 LYS A CA 1
ATOM 1723 C C . LYS A 1 223 ? -9.203 0.865 27.004 1.00 86.38 223 LYS A C 1
ATOM 1725 O O . LYS A 1 223 ? -9.196 -0.173 26.354 1.00 86.38 223 LYS A O 1
ATOM 1730 N N . GLY A 1 224 ? -8.527 1.958 26.663 1.00 87.06 224 GLY A N 1
ATOM 1731 C CA . GLY A 1 224 ? -7.817 2.132 25.391 1.00 87.06 224 GLY A CA 1
ATOM 1732 C C . GLY A 1 224 ? -8.711 2.727 24.302 1.00 87.06 224 GLY A C 1
ATOM 1733 O O . GLY A 1 224 ? -9.935 2.717 24.425 1.00 87.06 224 GLY A O 1
ATOM 1734 N N . GLY A 1 225 ? -8.095 3.258 23.248 1.00 93.06 225 GLY A N 1
ATOM 1735 C CA . GLY A 1 225 ? -8.820 3.892 22.144 1.00 93.06 225 GLY A CA 1
ATOM 1736 C C . GLY A 1 225 ? -9.236 2.950 21.007 1.00 93.06 225 GLY A C 1
ATOM 1737 O O . GLY A 1 225 ? -9.213 1.725 21.178 1.00 93.06 225 GLY A O 1
ATOM 1738 N N . PRO A 1 226 ? -9.637 3.500 19.850 1.00 97.00 226 PRO A N 1
ATOM 1739 C CA . PRO A 1 226 ? -10.118 2.712 18.719 1.00 97.00 226 PRO A CA 1
ATOM 1740 C C . PRO A 1 226 ? -9.057 1.738 18.187 1.00 97.00 226 PRO A C 1
ATOM 1742 O O . PRO A 1 226 ? -7.848 1.950 18.328 1.00 97.00 226 PRO A O 1
ATOM 1745 N N . VAL A 1 227 ? -9.535 0.656 17.573 1.00 98.12 227 VAL A N 1
ATOM 1746 C CA . VAL A 1 227 ? -8.728 -0.343 16.869 1.00 98.12 227 VAL A CA 1
ATOM 1747 C C . VAL A 1 227 ? -8.884 -0.122 15.371 1.00 98.12 227 VAL A C 1
ATOM 1749 O O . VAL A 1 227 ? -9.939 -0.375 14.790 1.00 98.12 227 VAL A O 1
ATOM 1752 N N . HIS A 1 228 ? -7.811 0.351 14.759 1.00 98.19 228 HIS A N 1
ATOM 1753 C CA . HIS A 1 228 ? -7.643 0.506 13.327 1.00 98.19 228 HIS A CA 1
ATOM 1754 C C . HIS A 1 228 ? -7.054 -0.764 12.719 1.00 98.19 228 HIS A C 1
ATOM 1756 O O . HIS A 1 228 ? -6.299 -1.479 13.379 1.00 98.19 228 HIS A O 1
ATOM 1762 N N . LEU A 1 229 ? -7.364 -1.022 11.452 1.00 98.06 229 LEU A N 1
ATOM 1763 C CA . LEU A 1 229 ? -6.880 -2.191 10.720 1.00 98.06 229 LEU A CA 1
ATOM 1764 C C . LEU A 1 229 ? -6.166 -1.745 9.441 1.00 98.06 229 LEU A C 1
ATOM 1766 O O . LEU A 1 229 ? -6.703 -0.922 8.702 1.00 98.06 229 LEU A O 1
ATOM 1770 N N . ILE A 1 230 ? -5.002 -2.321 9.148 1.00 96.62 230 ILE A N 1
ATOM 1771 C CA . ILE A 1 230 ? -4.377 -2.267 7.821 1.00 96.62 230 ILE A CA 1
ATOM 1772 C C . ILE A 1 230 ? -4.223 -3.698 7.330 1.00 96.62 230 ILE A C 1
ATOM 1774 O O . ILE A 1 230 ? -3.638 -4.537 8.014 1.00 96.62 230 ILE A O 1
ATOM 1778 N N . THR A 1 231 ? -4.743 -3.989 6.146 1.00 95.25 231 THR A N 1
ATOM 1779 C CA . THR A 1 231 ? -4.676 -5.337 5.581 1.00 95.25 231 THR A CA 1
ATOM 1780 C C . THR A 1 231 ? -4.355 -5.324 4.094 1.00 95.25 231 THR A C 1
ATOM 1782 O O . THR A 1 231 ? -4.421 -4.279 3.457 1.00 95.25 231 THR A O 1
ATOM 1785 N N . GLY A 1 232 ? -3.976 -6.469 3.539 1.00 90.31 232 GLY A N 1
ATOM 1786 C CA . GLY A 1 232 ? -3.548 -6.599 2.154 1.00 90.31 232 GLY A CA 1
ATOM 1787 C C . GLY A 1 232 ? -3.205 -8.041 1.804 1.00 90.31 232 GLY A C 1
ATOM 1788 O O . GLY A 1 232 ? -3.728 -8.973 2.415 1.00 90.31 232 GLY A O 1
ATOM 1789 N N . GLY A 1 233 ? -2.324 -8.203 0.818 1.00 81.06 233 GLY A N 1
ATOM 1790 C CA . GLY A 1 233 ? -1.755 -9.493 0.414 1.00 81.06 233 GLY A CA 1
ATOM 1791 C C . GLY A 1 233 ? -2.605 -10.302 -0.569 1.00 81.06 233 GLY A C 1
ATOM 1792 O O . GLY A 1 233 ? -2.048 -11.087 -1.328 1.00 81.06 233 GLY A O 1
ATOM 1793 N N . ASP A 1 234 ? -3.918 -10.077 -0.602 1.00 84.31 234 ASP A N 1
ATOM 1794 C CA . ASP A 1 234 ? -4.850 -10.742 -1.517 1.00 84.31 234 ASP A CA 1
ATOM 1795 C C . ASP A 1 234 ? -6.035 -9.818 -1.856 1.00 84.31 234 ASP A C 1
ATOM 1797 O O . ASP A 1 234 ? -6.173 -8.718 -1.304 1.00 84.31 234 ASP A O 1
ATOM 1801 N N . TRP A 1 235 ? -6.911 -10.262 -2.754 1.00 84.56 235 TRP A N 1
ATOM 1802 C CA . TRP A 1 235 ? -8.194 -9.627 -3.003 1.00 84.56 235 TRP A CA 1
ATOM 1803 C C . TRP A 1 235 ? -9.088 -9.697 -1.755 1.00 84.56 235 TRP A C 1
ATOM 1805 O O . TRP A 1 235 ? -9.248 -10.746 -1.129 1.00 84.56 235 TRP A O 1
ATOM 1815 N N . ILE A 1 236 ? -9.685 -8.559 -1.387 1.00 88.81 236 ILE A N 1
ATOM 1816 C CA . ILE A 1 236 ? -10.505 -8.416 -0.178 1.00 88.81 236 ILE A CA 1
ATOM 1817 C C . ILE A 1 236 ? -11.877 -7.883 -0.570 1.00 88.81 236 ILE A C 1
ATOM 1819 O O . ILE A 1 236 ? -12.008 -6.744 -1.033 1.00 88.81 236 ILE A O 1
ATOM 1823 N N . ALA A 1 237 ? -12.903 -8.697 -0.327 1.00 90.62 237 ALA A N 1
ATOM 1824 C CA . ALA A 1 237 ? -14.296 -8.313 -0.495 1.00 90.62 237 ALA A CA 1
ATOM 1825 C C . ALA A 1 237 ? -14.697 -7.210 0.497 1.00 90.62 237 ALA A C 1
ATOM 1827 O O . ALA A 1 237 ? -14.335 -7.250 1.672 1.00 90.62 237 ALA A O 1
ATOM 1828 N N . GLU A 1 238 ? -15.505 -6.243 0.056 1.00 93.69 238 GLU A N 1
ATOM 1829 C CA . GLU A 1 238 ? -15.887 -5.102 0.905 1.00 93.69 238 GLU A CA 1
ATOM 1830 C C . GLU A 1 238 ? -16.711 -5.509 2.143 1.00 93.69 238 GLU A C 1
ATOM 1832 O O . GLU A 1 238 ? -16.566 -4.914 3.210 1.00 93.69 238 GLU A O 1
ATOM 1837 N N . ASN A 1 239 ? -17.500 -6.585 2.058 1.00 94.19 239 ASN A N 1
ATOM 1838 C CA . ASN A 1 239 ? -18.259 -7.106 3.201 1.00 94.19 239 ASN A CA 1
ATOM 1839 C C . ASN A 1 239 ? -17.364 -7.609 4.350 1.00 94.19 239 ASN A C 1
ATOM 1841 O O . ASN A 1 239 ? -17.817 -7.643 5.496 1.00 94.19 239 ASN A O 1
ATOM 1845 N N . TRP A 1 240 ? -16.104 -7.973 4.078 1.00 95.88 240 TRP A N 1
ATOM 1846 C CA . TRP A 1 240 ? -15.148 -8.329 5.124 1.00 95.88 240 TRP A CA 1
ATOM 1847 C C . TRP A 1 240 ? -14.918 -7.154 6.077 1.00 95.88 240 TRP A C 1
ATOM 1849 O O . TRP A 1 240 ? -14.912 -7.357 7.292 1.00 95.88 240 TRP A O 1
ATOM 1859 N N . ARG A 1 241 ? -14.824 -5.923 5.551 1.00 95.31 241 ARG A N 1
ATOM 1860 C CA . ARG A 1 241 ? -14.657 -4.709 6.362 1.00 95.31 241 ARG A CA 1
ATOM 1861 C C . ARG A 1 241 ? -15.829 -4.542 7.321 1.00 95.31 241 ARG A C 1
ATOM 1863 O O . ARG A 1 241 ? -15.612 -4.438 8.524 1.00 95.31 241 ARG A O 1
ATOM 1870 N N . SER A 1 242 ? -17.057 -4.591 6.800 1.00 94.44 242 SER A N 1
ATOM 1871 C CA . SER A 1 242 ? -18.287 -4.478 7.599 1.00 94.44 242 SER A CA 1
ATOM 1872 C C . SER A 1 242 ? -18.393 -5.569 8.664 1.00 94.44 242 SER A C 1
ATOM 1874 O O . SER A 1 242 ? -18.880 -5.327 9.768 1.00 94.44 242 SER A O 1
ATOM 1876 N N . TYR A 1 243 ? -17.909 -6.774 8.358 1.00 97.44 243 TYR A N 1
ATOM 1877 C CA . TYR A 1 243 ? -17.865 -7.869 9.316 1.00 97.44 243 TYR A CA 1
ATOM 1878 C C . TYR A 1 243 ? -16.911 -7.574 10.484 1.00 97.44 243 TYR A C 1
ATOM 1880 O O . TYR A 1 243 ? -17.328 -7.642 11.643 1.00 97.44 243 TYR A O 1
ATOM 1888 N N . VAL A 1 244 ? -15.648 -7.229 10.210 1.00 97.56 244 VAL A N 1
ATOM 1889 C CA . VAL A 1 244 ? -14.642 -7.027 11.270 1.00 97.56 244 VAL A CA 1
ATOM 1890 C C . VAL A 1 244 ? -14.891 -5.759 12.086 1.00 97.56 244 VAL A C 1
ATOM 1892 O O . VAL A 1 244 ? -14.715 -5.781 13.304 1.00 97.56 244 VAL A O 1
ATOM 1895 N N . THR A 1 245 ? -15.368 -4.675 11.468 1.00 96.50 245 THR A N 1
ATOM 1896 C CA . THR A 1 245 ? -15.766 -3.468 12.209 1.00 96.50 245 THR A CA 1
ATOM 1897 C C . THR A 1 245 ? -17.009 -3.737 13.054 1.00 96.50 245 THR A C 1
ATOM 1899 O O . THR A 1 245 ? -17.051 -3.357 14.221 1.00 96.50 245 THR A O 1
ATOM 1902 N N . GLY A 1 246 ? -17.977 -4.493 12.527 1.00 96.88 246 GLY A N 1
ATOM 1903 C CA . GLY A 1 246 ? -19.147 -4.938 13.278 1.00 96.88 246 GLY A CA 1
ATOM 1904 C C . GLY A 1 246 ? -18.800 -5.825 14.478 1.00 96.88 246 GLY A C 1
ATOM 1905 O O . GLY A 1 246 ? -19.460 -5.729 15.512 1.00 96.88 246 GLY A O 1
ATOM 1906 N N . LEU A 1 247 ? -17.762 -6.667 14.385 1.00 96.62 247 LEU A N 1
ATOM 1907 C CA . LEU A 1 247 ? -17.249 -7.427 15.532 1.00 96.62 247 LEU A CA 1
ATOM 1908 C C . LEU A 1 247 ? -16.709 -6.506 16.631 1.00 96.62 247 LEU A C 1
ATOM 1910 O O . LEU A 1 247 ? -17.030 -6.710 17.802 1.00 96.62 247 LEU A O 1
ATOM 1914 N N . LEU A 1 248 ? -15.913 -5.502 16.256 1.00 96.88 248 LEU A N 1
ATOM 1915 C CA . LEU A 1 248 ? -15.344 -4.534 17.195 1.00 96.88 248 LEU A CA 1
ATOM 1916 C C . LEU A 1 248 ? -16.443 -3.716 17.886 1.00 96.88 248 LEU A C 1
ATOM 1918 O O . LEU A 1 248 ? -16.466 -3.661 19.113 1.00 96.88 248 LEU A O 1
ATOM 1922 N N . GLU A 1 249 ? -17.398 -3.175 17.125 1.00 95.88 249 GLU A N 1
ATOM 1923 C CA . GLU A 1 249 ? -18.520 -2.394 17.666 1.00 95.88 249 GLU A CA 1
ATOM 1924 C C . GLU A 1 249 ? -19.418 -3.212 18.603 1.00 95.88 249 GLU A C 1
ATOM 1926 O O . GLU A 1 249 ? -19.827 -2.736 19.662 1.00 95.88 249 GLU A O 1
ATOM 1931 N N . LYS A 1 250 ? -19.692 -4.478 18.262 1.00 94.50 250 LYS A N 1
ATOM 1932 C CA . LYS A 1 250 ? -20.449 -5.382 19.143 1.00 94.50 250 LYS A CA 1
ATOM 1933 C C . LYS A 1 250 ? -19.694 -5.707 20.430 1.00 94.50 250 LYS A C 1
ATOM 1935 O O . LYS A 1 250 ? -20.326 -5.917 21.463 1.00 94.50 250 LYS A O 1
ATOM 1940 N N . ALA A 1 251 ? -18.365 -5.783 20.375 1.00 93.81 251 ALA A N 1
ATOM 1941 C CA . ALA A 1 251 ? -17.540 -6.060 21.545 1.00 93.81 251 ALA A CA 1
ATOM 1942 C C . ALA A 1 251 ? -17.457 -4.855 22.490 1.00 93.81 251 ALA A C 1
ATOM 1944 O O . ALA A 1 251 ? -17.541 -5.019 23.709 1.00 93.81 251 ALA A O 1
ATOM 1945 N N . CYS A 1 252 ? -17.311 -3.651 21.935 1.00 92.81 252 CYS A N 1
ATOM 1946 C CA . CYS A 1 252 ? -17.383 -2.393 22.663 1.00 92.81 252 CYS A CA 1
ATOM 1947 C C . CYS A 1 252 ? -17.779 -1.264 21.692 1.00 92.81 252 CYS A C 1
ATOM 1949 O O . CYS A 1 252 ? -17.031 -1.010 20.750 1.00 92.81 252 CYS A O 1
ATOM 1951 N N . PRO A 1 253 ? -18.899 -0.553 21.915 1.00 92.62 253 PRO A N 1
ATOM 1952 C CA . PRO A 1 253 ? -19.281 0.570 21.062 1.00 92.62 253 PRO A CA 1
ATOM 1953 C C . PRO A 1 253 ? -18.184 1.640 20.978 1.00 92.62 253 PRO A C 1
ATOM 1955 O O . PRO A 1 253 ? -17.600 2.006 22.002 1.00 92.62 253 PRO A O 1
ATOM 1958 N N . GLY A 1 254 ? -17.911 2.135 19.770 1.00 92.06 254 GLY A N 1
ATOM 1959 C CA . GLY A 1 254 ? -16.849 3.103 19.479 1.00 92.06 254 GLY A CA 1
ATOM 1960 C C . GLY A 1 254 ? -15.441 2.503 19.405 1.00 92.06 254 GLY A C 1
ATOM 1961 O O . GLY A 1 254 ? -14.458 3.246 19.362 1.00 92.06 254 GLY A O 1
ATOM 1962 N N . LEU A 1 255 ? -15.318 1.172 19.430 1.00 95.44 255 LEU A N 1
ATOM 1963 C CA . LEU A 1 255 ? -14.032 0.489 19.328 1.00 95.44 255 LEU A CA 1
ATOM 1964 C C . LEU A 1 255 ? -13.534 0.383 17.887 1.00 95.44 255 LEU A C 1
ATOM 1966 O O . LEU A 1 255 ? -12.320 0.309 17.688 1.00 95.44 255 LEU A O 1
ATOM 1970 N N . ALA A 1 256 ? -14.421 0.338 16.892 1.00 96.94 256 ALA A N 1
ATOM 1971 C CA . ALA A 1 256 ? -13.989 0.238 15.508 1.00 96.94 256 ALA A CA 1
ATOM 1972 C C . ALA A 1 256 ? -13.372 1.565 15.060 1.00 96.94 256 ALA A C 1
ATOM 1974 O O . ALA A 1 256 ? -14.023 2.607 15.014 1.00 96.94 256 ALA A O 1
ATOM 1975 N N . GLY A 1 257 ? -12.088 1.514 14.720 1.00 96.00 257 GLY A N 1
ATOM 1976 C CA . GLY A 1 257 ? -11.419 2.581 14.000 1.00 96.00 257 GLY A CA 1
ATOM 1977 C C . GLY A 1 257 ? -11.533 2.396 12.489 1.00 96.00 257 GLY A C 1
ATOM 1978 O O . GLY A 1 257 ? -12.261 1.553 11.963 1.00 96.00 257 GLY A O 1
ATOM 1979 N N . THR A 1 258 ? -10.742 3.182 11.773 1.00 94.94 258 THR A N 1
ATOM 1980 C CA . THR A 1 258 ? -10.533 3.050 10.333 1.00 94.94 258 THR A CA 1
ATOM 1981 C C . THR A 1 258 ? -9.916 1.699 9.969 1.00 94.94 258 THR A C 1
ATOM 1983 O O . THR A 1 258 ? -8.894 1.299 10.526 1.00 94.94 258 THR A O 1
ATOM 1986 N N . CYS A 1 259 ? -10.503 1.023 8.987 1.00 95.94 259 CYS A N 1
ATOM 1987 C CA . CYS A 1 259 ? -9.915 -0.133 8.324 1.00 95.94 259 CYS A CA 1
ATOM 1988 C C . CYS A 1 259 ? -9.480 0.298 6.923 1.00 95.94 259 CYS A C 1
ATOM 1990 O O . CYS A 1 259 ? -10.311 0.866 6.220 1.00 95.94 259 CYS A O 1
ATOM 1992 N N . MET A 1 260 ? -8.223 0.057 6.548 1.00 94.75 260 MET A N 1
ATOM 1993 C CA . MET A 1 260 ? -7.635 0.422 5.256 1.00 94.75 260 MET A CA 1
ATOM 1994 C C . MET A 1 260 ? -7.030 -0.795 4.557 1.00 94.75 260 MET A C 1
ATOM 1996 O O . MET A 1 260 ? -6.485 -1.696 5.201 1.00 94.75 260 MET A O 1
ATOM 2000 N N . ILE A 1 261 ? -7.080 -0.785 3.228 1.00 93.38 261 ILE A N 1
ATOM 2001 C CA . ILE A 1 261 ? -6.443 -1.792 2.378 1.00 93.38 261 ILE A CA 1
ATOM 2002 C C . ILE A 1 261 ? -5.135 -1.244 1.799 1.00 93.38 261 ILE A C 1
ATOM 2004 O O . ILE A 1 261 ? -5.084 -0.149 1.247 1.00 93.38 261 ILE A O 1
ATOM 2008 N N . ASN A 1 262 ? -4.067 -2.023 1.905 1.00 91.88 262 ASN A N 1
ATOM 2009 C CA . ASN A 1 262 ? -2.763 -1.759 1.318 1.00 91.88 262 ASN A CA 1
ATOM 2010 C C . ASN A 1 262 ? -2.459 -2.832 0.270 1.00 91.88 262 ASN A C 1
ATOM 2012 O O . ASN A 1 262 ? -2.516 -4.030 0.542 1.00 91.88 262 ASN A O 1
ATOM 2016 N N . PHE A 1 263 ? -2.107 -2.392 -0.930 1.00 89.81 263 PHE A N 1
ATOM 2017 C CA . PHE A 1 263 ? -1.627 -3.242 -2.003 1.00 89.81 263 PHE A CA 1
ATOM 2018 C C . PHE A 1 263 ? -0.096 -3.221 -2.021 1.00 89.81 263 PHE A C 1
ATOM 2020 O O . PHE A 1 263 ? 0.524 -2.162 -2.151 1.00 89.81 263 PHE A O 1
ATOM 2027 N N . GLY A 1 264 ? 0.513 -4.397 -1.914 1.00 87.12 264 GLY A N 1
ATOM 2028 C CA . GLY A 1 264 ? 1.959 -4.575 -1.909 1.00 87.12 264 GLY A CA 1
ATOM 2029 C C . GLY A 1 264 ? 2.357 -5.802 -2.714 1.00 87.12 264 GLY A C 1
ATOM 2030 O O . GLY A 1 264 ? 1.589 -6.752 -2.842 1.00 87.12 264 GLY A O 1
ATOM 2031 N N . VAL A 1 265 ? 3.573 -5.772 -3.251 1.00 86.50 265 VAL A N 1
ATOM 2032 C CA . VAL A 1 265 ? 4.168 -6.870 -4.020 1.00 86.50 265 VAL A CA 1
ATOM 2033 C C . VAL A 1 265 ? 5.612 -6.981 -3.554 1.00 86.50 265 VAL A C 1
ATOM 2035 O O . VAL A 1 265 ? 6.352 -6.006 -3.655 1.00 86.50 265 VAL A O 1
ATOM 2038 N N . SER A 1 266 ? 6.024 -8.137 -3.027 1.00 83.56 266 SER A N 1
ATOM 2039 C CA . SER A 1 266 ? 7.287 -8.300 -2.281 1.00 83.56 266 SER A CA 1
ATOM 2040 C C . SER A 1 266 ? 8.519 -7.720 -2.995 1.00 83.56 266 SER A C 1
ATOM 2042 O O . SER A 1 266 ? 9.375 -7.103 -2.370 1.00 83.56 266 SER A O 1
ATOM 2044 N N . GLU A 1 267 ? 8.603 -7.874 -4.313 1.00 86.69 267 GLU A N 1
ATOM 2045 C CA . GLU A 1 267 ? 9.692 -7.369 -5.153 1.00 86.69 267 GLU A CA 1
ATOM 2046 C C . GLU A 1 267 ? 9.596 -5.857 -5.484 1.00 86.69 267 GLU A C 1
ATOM 2048 O O . GLU A 1 267 ? 10.606 -5.201 -5.766 1.00 86.69 267 GLU A O 1
ATOM 2053 N N . LEU A 1 268 ? 8.403 -5.261 -5.404 1.00 85.31 268 LEU A N 1
ATOM 2054 C CA . LEU A 1 268 ? 8.159 -3.819 -5.575 1.00 85.31 268 LEU A CA 1
ATOM 2055 C C . LEU A 1 268 ? 8.175 -3.045 -4.249 1.00 85.31 268 LEU A C 1
ATOM 2057 O O . LEU A 1 268 ? 8.343 -1.830 -4.268 1.00 85.31 268 LEU A O 1
ATOM 2061 N N . GLY A 1 269 ? 8.094 -3.745 -3.119 1.00 80.56 269 GLY A N 1
ATOM 2062 C CA . GLY A 1 269 ? 8.007 -3.172 -1.781 1.00 80.56 269 GLY A CA 1
ATOM 2063 C C . GLY A 1 269 ? 6.659 -3.464 -1.123 1.00 80.56 269 GLY A C 1
ATOM 2064 O O . GLY A 1 269 ? 5.683 -3.855 -1.767 1.00 80.56 269 GLY A O 1
ATOM 2065 N N . LEU A 1 270 ? 6.606 -3.269 0.194 1.00 76.56 270 LEU A N 1
ATOM 2066 C CA . LEU A 1 270 ? 5.441 -3.621 1.014 1.00 76.56 270 LEU A CA 1
ATOM 2067 C C . LEU A 1 270 ? 4.222 -2.715 0.772 1.00 76.56 270 LEU A C 1
ATOM 2069 O O . LEU A 1 270 ? 3.109 -3.084 1.137 1.00 76.56 270 LEU A O 1
ATOM 2073 N N . SER A 1 271 ? 4.407 -1.552 0.141 1.00 85.38 271 SER A N 1
ATOM 2074 C CA . SER A 1 271 ? 3.326 -0.631 -0.220 1.00 85.38 271 SER A CA 1
ATOM 2075 C C . SER A 1 271 ? 3.561 -0.046 -1.612 1.00 85.38 271 SER A C 1
ATOM 2077 O O . SER A 1 271 ? 4.431 0.804 -1.825 1.00 85.38 271 SER A O 1
ATOM 2079 N N . VAL A 1 272 ? 2.788 -0.540 -2.578 1.00 87.25 272 VAL A N 1
ATOM 2080 C CA . VAL A 1 272 ? 2.713 -0.007 -3.945 1.00 87.25 272 VAL A CA 1
ATOM 2081 C C . VAL A 1 272 ? 1.529 0.948 -4.059 1.00 87.25 272 VAL A C 1
ATOM 2083 O O . VAL A 1 272 ? 1.658 2.031 -4.628 1.00 87.25 272 VAL A O 1
ATOM 2086 N N . GLY A 1 273 ? 0.390 0.567 -3.481 1.00 88.00 273 GLY A N 1
ATOM 2087 C CA . GLY A 1 273 ? -0.801 1.398 -3.417 1.00 88.00 273 GLY A CA 1
ATOM 2088 C C . GLY A 1 273 ? -1.493 1.284 -2.068 1.00 88.00 273 GLY A C 1
ATOM 2089 O O . GLY A 1 273 ? -1.450 0.245 -1.420 1.00 88.00 273 GLY A O 1
ATOM 2090 N N . LEU A 1 274 ? -2.156 2.354 -1.659 1.00 88.19 274 LEU A N 1
ATOM 2091 C CA . LEU A 1 274 ? -2.864 2.449 -0.395 1.00 88.19 274 LEU A CA 1
ATOM 2092 C C . LEU A 1 274 ? -4.281 2.967 -0.636 1.00 88.19 274 LEU A C 1
ATOM 2094 O O . LEU A 1 274 ? -4.511 3.880 -1.432 1.00 88.19 274 LEU A O 1
ATOM 2098 N N . GLU A 1 275 ? -5.243 2.376 0.052 1.00 90.06 275 GLU A N 1
ATOM 2099 C CA . GLU A 1 275 ? -6.608 2.866 0.095 1.00 90.06 275 GLU A CA 1
ATOM 2100 C C . GLU A 1 275 ? -6.679 4.188 0.864 1.00 90.06 275 GLU A C 1
ATOM 2102 O O . GLU A 1 275 ? -6.150 4.331 1.965 1.00 90.06 275 GLU A O 1
ATOM 2107 N N . THR A 1 276 ? -7.358 5.160 0.268 1.00 86.06 276 THR A N 1
ATOM 2108 C CA . THR A 1 276 ? -7.640 6.458 0.884 1.00 86.06 276 THR A CA 1
ATOM 2109 C C . THR A 1 276 ? -9.089 6.513 1.341 1.00 86.06 276 THR A C 1
ATOM 2111 O O . THR A 1 276 ? -9.900 5.669 0.952 1.00 86.06 276 THR A O 1
ATOM 2114 N N . ASP A 1 277 ? -9.452 7.532 2.119 1.00 85.81 277 ASP A N 1
ATOM 2115 C CA . ASP A 1 277 ? -10.843 7.716 2.535 1.00 85.81 277 ASP A CA 1
ATOM 2116 C C . ASP A 1 277 ? -11.805 7.796 1.350 1.00 85.81 277 ASP A C 1
ATOM 2118 O O . ASP A 1 277 ? -12.866 7.179 1.390 1.00 85.81 277 ASP A O 1
ATOM 2122 N N . GLY A 1 278 ? -11.413 8.464 0.261 1.00 84.38 278 GLY A N 1
ATOM 2123 C CA . GLY A 1 278 ? -12.211 8.485 -0.961 1.00 84.38 278 GLY A CA 1
ATOM 2124 C C . GLY A 1 278 ? -12.398 7.095 -1.564 1.00 84.38 278 GLY A C 1
ATOM 2125 O O . GLY A 1 278 ? -13.530 6.684 -1.809 1.00 84.38 278 GLY A O 1
ATOM 2126 N N . CYS A 1 279 ? -11.308 6.336 -1.743 1.00 87.56 279 CYS A N 1
ATOM 2127 C CA . CYS A 1 279 ? -11.383 4.961 -2.249 1.00 87.56 279 CYS A CA 1
ATOM 2128 C C . CYS A 1 279 ? -12.310 4.094 -1.388 1.00 87.56 279 CYS A C 1
ATOM 2130 O O . CYS A 1 279 ? -13.168 3.390 -1.919 1.00 87.56 279 CYS A O 1
ATOM 2132 N N . ARG A 1 280 ? -12.175 4.189 -0.061 1.00 90.88 280 ARG A N 1
ATOM 2133 C CA . ARG A 1 280 ? -13.016 3.474 0.898 1.00 90.88 280 ARG A CA 1
ATOM 2134 C C . ARG A 1 280 ? -14.486 3.876 0.773 1.00 90.88 280 ARG A C 1
ATOM 2136 O O . ARG A 1 280 ? -15.333 2.998 0.663 1.00 90.88 280 ARG A O 1
ATOM 2143 N N . MET A 1 281 ? -14.795 5.174 0.767 1.00 90.12 281 MET A N 1
ATOM 2144 C CA . MET A 1 281 ? -16.171 5.679 0.655 1.00 90.12 281 MET A CA 1
ATOM 2145 C C . MET A 1 281 ? -16.852 5.186 -0.622 1.00 90.12 281 MET A C 1
ATOM 2147 O O . MET A 1 281 ? -17.986 4.719 -0.578 1.00 90.12 281 MET A O 1
ATOM 2151 N N . ILE A 1 282 ? -16.137 5.227 -1.746 1.00 89.69 282 ILE A N 1
ATOM 2152 C CA . ILE A 1 282 ? -16.621 4.715 -3.030 1.00 89.69 282 ILE A CA 1
ATOM 2153 C C . ILE A 1 282 ? -16.896 3.217 -2.947 1.00 89.69 282 ILE A C 1
ATOM 2155 O O . ILE A 1 282 ? -17.946 2.759 -3.396 1.00 89.69 282 ILE A O 1
ATOM 2159 N N . ARG A 1 283 ? -15.957 2.440 -2.394 1.00 92.31 283 ARG A N 1
ATOM 2160 C CA . ARG A 1 283 ? -16.127 0.990 -2.282 1.00 92.31 283 ARG A CA 1
ATOM 2161 C C . ARG A 1 283 ? -17.324 0.626 -1.416 1.00 92.31 283 ARG A C 1
ATOM 2163 O O . ARG A 1 283 ? -18.086 -0.255 -1.799 1.00 92.31 283 ARG A O 1
ATOM 2170 N N . GLN A 1 284 ? -17.495 1.314 -0.289 1.00 93.38 284 GLN A N 1
ATOM 2171 C CA . GLN A 1 284 ? -18.634 1.128 0.607 1.00 93.38 284 GLN A CA 1
ATOM 2172 C C . GLN A 1 284 ? -19.948 1.463 -0.106 1.00 93.38 284 GLN A C 1
ATOM 2174 O O . GLN A 1 284 ? -20.833 0.614 -0.168 1.00 93.38 284 GLN A O 1
ATOM 2179 N N . ALA A 1 285 ? -20.030 2.629 -0.754 1.00 93.94 285 ALA A N 1
ATOM 2180 C CA . ALA A 1 285 ? -21.218 3.028 -1.505 1.00 93.94 285 ALA A CA 1
ATOM 2181 C C . ALA A 1 285 ? -21.553 2.026 -2.624 1.00 93.94 285 ALA A C 1
ATOM 2183 O O . ALA A 1 285 ? -22.683 1.571 -2.730 1.00 93.94 285 ALA A O 1
ATOM 2184 N N . ALA A 1 286 ? -20.570 1.594 -3.418 1.00 93.56 286 ALA A N 1
ATOM 2185 C CA . ALA A 1 286 ? -20.781 0.593 -4.466 1.00 93.56 286 ALA A CA 1
ATOM 2186 C C . ALA A 1 286 ? -21.084 -0.817 -3.917 1.00 93.56 286 ALA A C 1
ATOM 2188 O O . ALA A 1 286 ? -21.594 -1.685 -4.629 1.00 93.56 286 ALA A O 1
ATOM 2189 N N . HIS A 1 287 ? -20.741 -1.104 -2.664 1.00 94.69 287 HIS A N 1
ATOM 2190 C CA . HIS A 1 287 ? -21.103 -2.374 -2.047 1.00 94.69 287 HIS A CA 1
ATOM 2191 C C . HIS A 1 287 ? -22.588 -2.392 -1.686 1.00 94.69 287 HIS A C 1
ATOM 2193 O O . HIS A 1 287 ? -23.267 -3.383 -1.957 1.00 94.69 287 HIS A O 1
ATOM 2199 N N . GLU A 1 288 ? -23.074 -1.280 -1.140 1.00 94.75 288 GLU A N 1
ATOM 2200 C CA . GLU A 1 288 ? -24.455 -1.080 -0.699 1.00 94.75 288 GLU A CA 1
ATOM 2201 C C . GLU A 1 288 ? -25.411 -0.817 -1.876 1.00 94.75 288 GLU A C 1
ATOM 2203 O O . GLU A 1 288 ? -26.529 -1.331 -1.905 1.00 94.75 288 GLU A O 1
ATOM 2208 N N . GLU A 1 289 ? -24.956 -0.080 -2.889 1.00 94.75 289 GLU A N 1
ATOM 2209 C CA . GLU A 1 289 ? -25.750 0.357 -4.037 1.00 94.75 289 GLU A CA 1
ATOM 2210 C C . GLU A 1 289 ? -25.356 -0.427 -5.300 1.00 94.75 289 GLU A C 1
ATOM 2212 O O . GLU A 1 289 ? -24.423 -0.076 -6.025 1.00 94.75 289 GLU A O 1
ATOM 2217 N N . GLY A 1 290 ? -26.091 -1.503 -5.600 1.00 93.56 290 GLY A N 1
ATOM 2218 C CA . GLY A 1 290 ? -25.816 -2.357 -6.766 1.00 93.56 290 GLY A CA 1
ATOM 2219 C C . GLY A 1 290 ? -25.842 -1.616 -8.111 1.00 93.56 290 GLY A C 1
ATOM 2220 O O . GLY A 1 290 ? -25.012 -1.890 -8.975 1.00 93.56 290 GLY A O 1
ATOM 2221 N N . GLU A 1 291 ? -26.737 -0.637 -8.272 1.00 94.00 291 GLU A N 1
ATOM 2222 C CA . GLU A 1 291 ? -26.800 0.205 -9.476 1.00 94.00 291 GLU A CA 1
ATOM 2223 C C . GLU A 1 291 ? -25.548 1.087 -9.615 1.00 94.00 291 GLU A C 1
ATOM 2225 O O . GLU A 1 291 ? -24.976 1.191 -10.701 1.00 94.00 291 GLU A O 1
ATOM 2230 N N . LEU A 1 292 ? -25.071 1.673 -8.510 1.00 93.75 292 LEU A N 1
ATOM 2231 C CA . LEU A 1 292 ? -23.828 2.444 -8.492 1.00 93.75 292 LEU A CA 1
ATOM 2232 C C . LEU A 1 292 ? -22.632 1.552 -8.841 1.00 93.75 292 LEU A C 1
ATOM 2234 O O . LEU A 1 292 ? -21.796 1.942 -9.655 1.00 93.75 292 LEU A O 1
ATOM 2238 N N . ARG A 1 293 ? -22.576 0.331 -8.290 1.00 92.94 293 ARG A N 1
ATOM 2239 C CA . ARG A 1 293 ? -21.550 -0.662 -8.644 1.00 92.94 293 ARG A CA 1
ATOM 2240 C C . ARG A 1 293 ? -21.513 -0.919 -10.140 1.00 92.94 293 ARG A C 1
ATOM 2242 O O . ARG A 1 293 ? -20.436 -0.894 -10.729 1.00 92.94 293 ARG A O 1
ATOM 2249 N N . GLN A 1 294 ? -22.680 -1.145 -10.737 1.00 92.56 294 GLN A N 1
ATOM 2250 C CA . GLN A 1 294 ? -22.798 -1.417 -12.162 1.00 92.56 294 GLN A CA 1
ATOM 2251 C C . GLN A 1 294 ? -22.362 -0.217 -13.007 1.00 92.56 294 GLN A C 1
ATOM 2253 O O . GLN A 1 294 ? -21.652 -0.394 -13.993 1.00 92.56 294 GLN A O 1
ATOM 2258 N N . LYS A 1 295 ? -22.724 1.008 -12.610 1.00 91.62 295 LYS A N 1
ATOM 2259 C CA . LYS A 1 295 ? -22.299 2.234 -13.305 1.00 91.62 295 LYS A CA 1
ATOM 2260 C C . LYS A 1 295 ? -20.789 2.469 -13.217 1.00 91.62 295 LYS A C 1
ATOM 2262 O O . LYS A 1 295 ? -20.181 2.850 -14.210 1.00 91.62 295 LYS A O 1
ATOM 2267 N N . LEU A 1 296 ? -20.185 2.234 -12.050 1.00 88.50 296 LEU A N 1
ATOM 2268 C CA . LEU A 1 296 ? -18.759 2.495 -11.824 1.00 88.50 296 LEU A CA 1
ATOM 2269 C C . LEU A 1 296 ? -17.849 1.391 -12.368 1.00 88.50 296 LEU A C 1
ATOM 2271 O O . LEU A 1 296 ? -16.758 1.675 -12.858 1.00 88.50 296 LEU A O 1
ATOM 2275 N N . PHE A 1 297 ? -18.264 0.129 -12.256 1.00 87.50 297 PHE A N 1
ATOM 2276 C CA . PHE A 1 297 ? -17.396 -1.021 -12.519 1.00 87.50 297 PHE A CA 1
ATOM 2277 C C . PHE A 1 297 ? -17.946 -1.980 -13.581 1.00 87.50 297 PHE A C 1
ATOM 2279 O O . PHE A 1 297 ? -17.254 -2.926 -13.955 1.00 87.50 297 PHE A O 1
ATOM 2286 N N . GLY A 1 298 ? -19.144 -1.749 -14.111 1.00 89.88 298 GLY A N 1
ATOM 2287 C CA . GLY A 1 298 ? -19.807 -2.681 -15.019 1.00 89.88 298 GLY A CA 1
ATOM 2288 C C . GLY A 1 298 ? -20.374 -3.901 -14.293 1.00 89.88 298 GLY A C 1
ATOM 2289 O O . GLY A 1 298 ? -20.600 -3.882 -13.082 1.00 89.88 298 GLY A O 1
ATOM 2290 N N . ASP A 1 299 ? -20.609 -4.976 -15.041 1.00 88.50 299 ASP A N 1
ATOM 2291 C CA . ASP A 1 299 ? -21.153 -6.220 -14.493 1.00 88.50 299 ASP A CA 1
ATOM 2292 C C . ASP A 1 299 ? -20.066 -7.012 -13.757 1.00 88.50 299 ASP A C 1
ATOM 2294 O O . ASP A 1 299 ? -19.209 -7.660 -14.361 1.00 88.50 299 ASP A O 1
ATOM 2298 N N . VAL A 1 300 ? -20.038 -6.858 -12.433 1.00 86.81 300 VAL A N 1
ATOM 2299 C CA . VAL A 1 300 ? -18.979 -7.389 -11.573 1.00 86.81 300 VAL A CA 1
ATOM 2300 C C . VAL A 1 300 ? -19.598 -8.061 -10.355 1.00 86.81 300 VAL A C 1
ATOM 2302 O O . VAL A 1 300 ? -20.496 -7.485 -9.728 1.00 86.81 300 VAL A O 1
ATOM 2305 N N . PRO A 1 301 ? -19.112 -9.254 -9.967 1.00 85.25 301 PRO A N 1
ATOM 2306 C CA . PRO A 1 301 ? -19.712 -10.008 -8.869 1.00 85.25 301 PRO A CA 1
ATOM 2307 C C . PRO A 1 301 ? -19.473 -9.345 -7.507 1.00 85.25 301 PRO A C 1
ATOM 2309 O O . PRO A 1 301 ? -20.251 -9.535 -6.575 1.00 85.25 301 PRO A O 1
ATOM 2312 N N . ALA A 1 302 ? -18.411 -8.546 -7.384 1.00 87.75 302 ALA A N 1
ATOM 2313 C CA . ALA A 1 302 ? -18.039 -7.869 -6.154 1.00 87.75 302 ALA A CA 1
ATOM 2314 C C . ALA A 1 302 ? -17.353 -6.529 -6.437 1.00 87.75 302 ALA A C 1
ATOM 2316 O O . ALA A 1 302 ? -16.805 -6.306 -7.519 1.00 87.75 302 ALA A O 1
ATOM 2317 N N . VAL A 1 303 ? -17.390 -5.635 -5.444 1.00 90.69 303 VAL A N 1
ATOM 2318 C CA . VAL A 1 303 ? -16.699 -4.345 -5.514 1.00 90.69 303 VAL A CA 1
ATOM 2319 C C . VAL A 1 303 ? -15.193 -4.595 -5.578 1.00 90.69 303 VAL A C 1
ATOM 2321 O O . VAL A 1 303 ? -14.649 -5.244 -4.682 1.00 90.69 303 VAL A O 1
ATOM 2324 N N . PRO A 1 304 ? -14.511 -4.088 -6.609 1.00 88.75 304 PRO A N 1
ATOM 2325 C CA . PRO A 1 304 ? -13.073 -4.230 -6.732 1.00 88.75 304 PRO A CA 1
ATOM 2326 C C . PRO A 1 304 ? -12.298 -3.496 -5.648 1.00 88.75 304 PRO A C 1
ATOM 2328 O O . PRO A 1 304 ? -12.757 -2.487 -5.107 1.00 88.75 304 PRO A O 1
ATOM 2331 N N . THR A 1 305 ? -11.055 -3.924 -5.430 1.00 88.62 305 THR A N 1
ATOM 2332 C CA . THR A 1 305 ? -10.132 -3.112 -4.645 1.00 88.62 305 THR A CA 1
ATOM 2333 C C . THR A 1 305 ? -9.783 -1.818 -5.359 1.00 88.62 305 THR A C 1
ATOM 2335 O O . THR A 1 305 ? -9.507 -1.852 -6.553 1.00 88.62 305 THR A O 1
ATOM 2338 N N . LEU A 1 306 ? -9.809 -0.706 -4.615 1.00 88.81 306 LEU A N 1
ATOM 2339 C CA . LEU A 1 306 ? -9.411 0.627 -5.060 1.00 88.81 306 LEU A CA 1
ATOM 2340 C C . LEU A 1 306 ? -8.277 1.137 -4.174 1.00 88.81 306 LEU A C 1
ATOM 2342 O O . LEU A 1 306 ? -8.434 1.260 -2.960 1.00 88.81 306 LEU A O 1
ATOM 2346 N N . VAL A 1 307 ? -7.150 1.465 -4.791 1.00 87.94 307 VAL A N 1
ATOM 2347 C CA . VAL A 1 307 ? -5.973 2.024 -4.119 1.00 87.94 307 VAL A CA 1
ATOM 2348 C C . VAL A 1 307 ? -5.404 3.175 -4.933 1.00 87.94 307 VAL A C 1
ATOM 2350 O O . VAL A 1 307 ? -5.519 3.185 -6.158 1.00 87.94 307 VAL A O 1
ATOM 2353 N N . GLN A 1 308 ? -4.770 4.123 -4.252 1.00 85.94 308 GLN A N 1
ATOM 2354 C CA . GLN A 1 308 ? -3.968 5.173 -4.868 1.00 85.94 308 GLN A CA 1
ATOM 2355 C C . GLN A 1 308 ? -2.488 4.825 -4.741 1.00 85.94 308 GLN A C 1
ATOM 2357 O O . GLN A 1 308 ? -2.062 4.273 -3.729 1.00 85.94 308 GLN A O 1
ATOM 2362 N N . TYR A 1 309 ? -1.691 5.178 -5.744 1.00 85.62 309 TYR A N 1
ATOM 2363 C CA . TYR A 1 309 ? -0.239 5.014 -5.706 1.00 85.62 309 TYR A CA 1
ATOM 2364 C C . TYR A 1 309 ? 0.473 6.354 -5.912 1.00 85.62 309 TYR A C 1
ATOM 2366 O O . TYR A 1 309 ? -0.106 7.322 -6.407 1.00 85.62 309 TYR A O 1
ATOM 2374 N N . GLN A 1 310 ? 1.751 6.406 -5.540 1.00 84.25 310 GLN A N 1
ATOM 2375 C CA . GLN A 1 310 ? 2.584 7.599 -5.686 1.00 84.25 310 GLN A CA 1
ATOM 2376 C C . GLN A 1 310 ? 3.248 7.629 -7.078 1.00 84.25 310 GLN A C 1
ATOM 2378 O O . GLN A 1 310 ? 4.117 6.790 -7.341 1.00 84.25 310 GLN A O 1
ATOM 2383 N N . PRO A 1 311 ? 2.911 8.583 -7.968 1.00 83.94 311 PRO A N 1
ATOM 2384 C CA . PRO A 1 311 ? 3.403 8.583 -9.351 1.00 83.94 311 PRO A CA 1
ATOM 2385 C C . PRO A 1 311 ? 4.901 8.891 -9.485 1.00 83.94 311 PRO A C 1
ATOM 2387 O O . PRO A 1 311 ? 5.502 8.557 -10.499 1.00 83.94 311 PRO A O 1
ATOM 2390 N N . TRP A 1 312 ? 5.527 9.468 -8.454 1.00 85.25 312 TRP A N 1
ATOM 2391 C CA . TRP A 1 312 ? 6.983 9.651 -8.389 1.00 85.25 312 TRP A CA 1
ATOM 2392 C C . TRP A 1 312 ? 7.744 8.414 -7.894 1.00 85.25 312 TRP A C 1
ATOM 2394 O O . TRP A 1 312 ? 8.963 8.364 -8.038 1.00 85.25 312 TRP A O 1
ATOM 2404 N N . ARG A 1 313 ? 7.056 7.417 -7.317 1.00 87.31 313 ARG A N 1
ATOM 2405 C CA . ARG A 1 313 ? 7.656 6.130 -6.912 1.00 87.31 313 ARG A CA 1
ATOM 2406 C C . ARG A 1 313 ? 7.432 5.048 -7.956 1.00 87.31 313 ARG A C 1
ATOM 2408 O O . ARG A 1 313 ? 8.318 4.228 -8.189 1.00 87.31 313 ARG A O 1
ATOM 2415 N N . TYR A 1 314 ? 6.273 5.072 -8.608 1.00 90.69 314 TYR A N 1
ATOM 2416 C CA . TYR A 1 314 ? 5.863 4.040 -9.547 1.00 90.69 314 TYR A CA 1
ATOM 2417 C C . TYR A 1 314 ? 5.313 4.649 -10.832 1.00 90.69 314 TYR A C 1
ATOM 2419 O O . TYR A 1 314 ? 4.380 5.451 -10.814 1.00 90.69 314 TYR A O 1
ATOM 2427 N N . TRP A 1 315 ? 5.838 4.190 -11.963 1.00 93.19 315 TRP A N 1
ATOM 2428 C CA . TRP A 1 315 ? 5.161 4.307 -13.244 1.00 93.19 315 TRP A CA 1
ATOM 2429 C C . TRP A 1 315 ? 4.338 3.039 -13.465 1.00 93.19 315 TRP A C 1
ATOM 2431 O O . TRP A 1 315 ? 4.889 1.942 -13.537 1.00 93.19 315 TRP A O 1
ATOM 2441 N N . VAL A 1 316 ? 3.017 3.197 -13.531 1.00 91.12 316 VAL A N 1
ATOM 2442 C CA . VAL A 1 316 ? 2.060 2.092 -13.635 1.00 91.12 316 VAL A CA 1
ATOM 2443 C C . VAL A 1 316 ? 1.385 2.104 -15.002 1.00 91.12 316 VAL A C 1
ATOM 2445 O O . VAL A 1 316 ? 0.927 3.145 -15.479 1.00 91.12 316 VAL A O 1
ATOM 2448 N N . GLU A 1 317 ? 1.293 0.926 -15.607 1.00 92.50 317 GLU A N 1
ATOM 2449 C CA . GLU A 1 317 ? 0.645 0.655 -16.884 1.00 92.50 317 GLU A CA 1
ATOM 2450 C C . GLU A 1 317 ? -0.383 -0.481 -16.724 1.00 92.50 317 GLU A C 1
ATOM 2452 O O . GLU A 1 317 ? -0.269 -1.316 -15.824 1.00 92.50 317 GLU A O 1
ATOM 2457 N N . THR A 1 318 ? -1.371 -0.539 -17.626 1.00 92.88 318 THR A N 1
ATOM 2458 C CA . THR A 1 318 ? -2.359 -1.640 -17.690 1.00 92.88 318 THR A CA 1
ATOM 2459 C C . THR A 1 318 ? -2.513 -2.240 -19.097 1.00 92.88 318 THR A C 1
ATOM 2461 O O . THR A 1 318 ? -3.612 -2.250 -19.666 1.00 92.88 318 THR A O 1
ATOM 2464 N N . PRO A 1 319 ? -1.410 -2.710 -19.721 1.00 93.38 319 PRO A N 1
ATOM 2465 C CA . PRO A 1 319 ? -1.455 -3.282 -21.062 1.00 93.38 319 PRO A CA 1
ATOM 2466 C C . PRO A 1 319 ? -2.246 -4.594 -21.091 1.00 93.38 319 PRO A C 1
ATOM 2468 O O . PRO A 1 319 ? -2.343 -5.311 -20.093 1.00 93.38 319 PRO A O 1
ATOM 2471 N N . VAL A 1 320 ? -2.763 -4.941 -22.271 1.00 93.12 320 VAL A N 1
ATOM 2472 C CA . VAL A 1 320 ? -3.384 -6.249 -22.509 1.00 93.12 320 VAL A CA 1
ATOM 2473 C C . VAL A 1 320 ? -2.283 -7.295 -22.688 1.00 93.12 320 VAL A C 1
ATOM 2475 O O . VAL A 1 320 ? -1.547 -7.275 -23.673 1.00 93.12 320 VAL A O 1
ATOM 2478 N N . VAL A 1 321 ? -2.172 -8.222 -21.739 1.00 87.88 321 VAL A N 1
ATOM 2479 C CA . VAL A 1 321 ? -1.201 -9.323 -21.748 1.00 87.88 321 VAL A CA 1
ATOM 2480 C C . VAL A 1 321 ? -1.952 -10.633 -21.546 1.00 87.88 321 VAL A C 1
ATOM 2482 O O . VAL A 1 321 ? -2.610 -10.840 -20.526 1.00 87.88 321 VAL A O 1
ATOM 2485 N N . GLY A 1 322 ? -1.866 -11.525 -22.536 1.00 86.56 322 GLY A N 1
ATOM 2486 C CA . GLY A 1 322 ? -2.600 -12.793 -22.513 1.00 86.56 322 GLY A CA 1
ATOM 2487 C C . GLY A 1 322 ? -4.122 -12.613 -22.543 1.00 86.56 322 GLY A C 1
ATOM 2488 O O . GLY A 1 322 ? -4.829 -13.382 -21.906 1.00 86.56 322 GLY A O 1
ATOM 2489 N N . GLY A 1 323 ? -4.616 -11.578 -23.233 1.00 89.44 323 GLY A N 1
ATOM 2490 C CA . GLY A 1 323 ? -6.050 -11.297 -23.384 1.00 89.44 323 GLY A CA 1
ATOM 2491 C C . GLY A 1 323 ? -6.687 -10.485 -22.253 1.00 89.44 323 GLY A C 1
ATOM 2492 O O . GLY A 1 323 ? -7.833 -10.076 -22.393 1.00 89.44 323 GLY A O 1
ATOM 2493 N N . CYS A 1 324 ? -5.953 -10.188 -21.176 1.00 87.12 324 CYS A N 1
ATOM 2494 C CA . CYS A 1 324 ? -6.469 -9.420 -20.041 1.00 87.12 324 CYS A CA 1
ATOM 2495 C C . CYS A 1 324 ? -5.594 -8.201 -19.745 1.00 87.12 324 CYS A C 1
ATOM 2497 O O . CYS A 1 324 ? -4.383 -8.236 -19.970 1.00 87.12 324 CYS A O 1
ATOM 2499 N N . HIS A 1 325 ? -6.179 -7.140 -19.188 1.00 89.38 325 HIS A N 1
ATOM 2500 C CA . HIS A 1 325 ? -5.395 -6.018 -18.678 1.00 89.38 325 HIS A CA 1
ATOM 2501 C C . HIS A 1 325 ? -4.619 -6.442 -17.426 1.00 89.38 325 HIS A C 1
ATOM 2503 O O . HIS A 1 325 ? -5.217 -6.925 -16.463 1.00 89.38 325 HIS A O 1
ATOM 2509 N N . ARG A 1 326 ? -3.293 -6.288 -17.444 1.00 92.06 326 ARG A N 1
ATOM 2510 C CA . ARG A 1 326 ? -2.401 -6.681 -16.340 1.00 92.06 326 ARG A CA 1
ATOM 2511 C C . ARG A 1 326 ? -1.727 -5.474 -15.723 1.00 92.06 326 ARG A C 1
ATOM 2513 O O . ARG A 1 326 ? -1.358 -4.556 -16.450 1.00 92.06 326 ARG A O 1
ATOM 2520 N N . LEU A 1 327 ? -1.501 -5.508 -14.413 1.00 91.94 327 LEU A N 1
ATOM 2521 C CA . LEU A 1 327 ? -0.699 -4.487 -13.756 1.00 91.94 327 LEU A CA 1
ATOM 2522 C C . LEU A 1 327 ? 0.769 -4.646 -14.155 1.00 91.94 327 LEU A C 1
ATOM 2524 O O . LEU A 1 327 ? 1.395 -5.675 -13.890 1.00 91.94 327 LEU A O 1
ATOM 2528 N N . VAL A 1 328 ? 1.324 -3.601 -14.761 1.00 94.38 328 VAL A N 1
ATOM 2529 C CA . VAL A 1 328 ? 2.747 -3.510 -15.085 1.00 94.38 328 VAL A CA 1
ATOM 2530 C C . VAL A 1 328 ? 3.330 -2.288 -14.391 1.00 94.38 328 VAL A C 1
ATOM 2532 O O . VAL A 1 328 ? 2.793 -1.189 -14.504 1.00 94.38 328 VAL A O 1
ATOM 2535 N N . VAL A 1 329 ? 4.425 -2.478 -13.659 1.00 94.69 329 VAL A N 1
ATOM 2536 C CA . VAL A 1 329 ? 5.029 -1.442 -12.818 1.00 94.69 329 VAL A CA 1
ATOM 2537 C C . VAL A 1 329 ? 6.500 -1.254 -13.163 1.00 94.69 329 VAL A C 1
ATOM 2539 O O . VAL A 1 329 ? 7.264 -2.213 -13.272 1.00 94.69 329 VAL A O 1
ATOM 2542 N N . THR A 1 330 ? 6.912 0.005 -13.281 1.00 95.31 330 THR A N 1
ATOM 2543 C CA . THR A 1 330 ? 8.312 0.422 -13.248 1.00 95.31 330 THR A CA 1
ATOM 2544 C C . THR A 1 330 ? 8.565 1.219 -11.974 1.00 95.31 330 THR A C 1
ATOM 2546 O O . THR A 1 330 ? 7.883 2.211 -11.718 1.00 95.31 330 THR A O 1
ATOM 2549 N N . THR A 1 331 ? 9.549 0.819 -11.171 1.00 94.81 331 THR A N 1
ATOM 2550 C CA . THR A 1 331 ? 9.950 1.595 -9.988 1.00 94.81 331 THR A CA 1
ATOM 2551 C C . THR A 1 331 ? 10.824 2.774 -10.392 1.00 94.81 331 THR A C 1
ATOM 2553 O O . THR A 1 331 ? 11.732 2.606 -11.201 1.00 94.81 331 THR A O 1
ATOM 2556 N N . LEU A 1 332 ? 10.570 3.946 -9.816 1.00 93.50 332 LEU A N 1
ATOM 2557 C CA . LEU A 1 332 ? 11.202 5.221 -10.176 1.00 93.50 332 LEU A CA 1
ATOM 2558 C C . LEU A 1 332 ? 12.188 5.734 -9.113 1.00 93.50 332 LEU A C 1
ATOM 2560 O O . LEU A 1 332 ? 12.925 6.694 -9.342 1.00 93.50 332 LEU A O 1
ATOM 2564 N N . GLU A 1 333 ? 12.229 5.079 -7.956 1.00 88.75 333 GLU A N 1
ATOM 2565 C CA . GLU A 1 333 ? 13.138 5.399 -6.861 1.00 88.75 333 GLU A CA 1
ATOM 2566 C C . GLU A 1 333 ? 14.586 5.014 -7.200 1.00 88.75 333 GLU A C 1
ATOM 2568 O O . GLU A 1 333 ? 14.889 3.877 -7.563 1.00 88.75 333 GLU A O 1
ATOM 2573 N N . GLN A 1 334 ? 15.503 5.966 -7.038 1.00 86.25 334 GLN A N 1
ATOM 2574 C CA . GLN A 1 334 ? 16.914 5.809 -7.413 1.00 86.25 334 GLN A CA 1
ATOM 2575 C C . GLN A 1 334 ? 17.769 5.094 -6.359 1.00 86.25 334 GLN A C 1
ATOM 2577 O O . GLN A 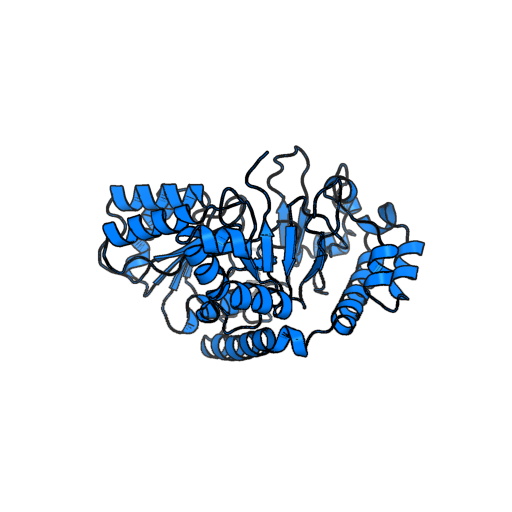1 334 ? 18.922 4.772 -6.632 1.00 86.25 334 GLN A O 1
ATOM 2582 N N . ASN A 1 335 ? 17.247 4.884 -5.152 1.00 85.88 335 ASN A N 1
ATOM 2583 C CA . ASN A 1 335 ? 17.947 4.209 -4.057 1.00 85.88 335 ASN A CA 1
ATOM 2584 C C . ASN A 1 335 ? 17.677 2.693 -4.017 1.00 85.88 335 ASN A C 1
ATOM 2586 O O . ASN A 1 335 ? 18.262 1.998 -3.185 1.00 85.88 335 ASN A O 1
ATOM 2590 N N . ARG A 1 336 ? 16.821 2.156 -4.900 1.00 87.56 336 ARG A N 1
ATOM 2591 C CA . ARG A 1 336 ? 16.537 0.716 -4.938 1.00 87.56 336 ARG A CA 1
ATOM 2592 C C . ARG A 1 336 ? 17.760 -0.051 -5.429 1.00 87.56 336 ARG A C 1
ATOM 2594 O O . ARG A 1 336 ? 18.334 0.254 -6.473 1.00 87.56 336 ARG A O 1
ATOM 2601 N N . LEU A 1 337 ? 18.121 -1.110 -4.705 1.00 91.38 337 LEU A N 1
ATOM 2602 C CA . LEU A 1 337 ? 19.206 -2.003 -5.119 1.00 91.38 337 LEU A CA 1
ATOM 2603 C C . LEU A 1 337 ? 18.872 -2.710 -6.438 1.00 91.38 337 LEU A C 1
ATOM 2605 O O . LEU A 1 337 ? 19.733 -2.803 -7.317 1.00 91.38 337 LEU A O 1
ATOM 2609 N N . LEU A 1 338 ? 17.614 -3.148 -6.562 1.00 93.25 338 LEU A N 1
ATOM 2610 C CA . LEU A 1 338 ? 17.028 -3.782 -7.738 1.00 93.25 338 LEU A CA 1
ATOM 2611 C C . LEU A 1 338 ? 15.795 -2.985 -8.207 1.00 93.25 338 LEU A C 1
ATOM 2613 O O . LEU A 1 338 ? 14.678 -3.265 -7.766 1.00 93.25 338 LEU A O 1
ATOM 2617 N N . PRO A 1 339 ? 15.951 -1.989 -9.093 1.00 93.69 339 PRO A N 1
ATOM 2618 C CA . PRO A 1 339 ? 14.808 -1.407 -9.770 1.00 93.69 339 PRO A CA 1
ATOM 2619 C C . PRO A 1 339 ? 14.133 -2.438 -10.674 1.00 93.69 339 PRO A C 1
ATOM 2621 O O . PRO A 1 339 ? 14.813 -3.173 -11.394 1.00 93.69 339 PRO A O 1
ATOM 2624 N N . LEU A 1 340 ? 12.801 -2.465 -10.667 1.00 94.62 340 LEU A N 1
ATOM 2625 C CA . LEU A 1 340 ? 12.007 -3.287 -11.577 1.00 94.62 340 LEU A CA 1
ATOM 2626 C C . LEU A 1 340 ? 11.512 -2.423 -12.732 1.00 94.62 340 LEU A C 1
ATOM 2628 O O . LEU A 1 340 ? 10.934 -1.364 -12.503 1.00 94.62 340 LEU A O 1
ATOM 2632 N N . ILE A 1 341 ? 11.772 -2.866 -13.960 1.00 94.50 341 ILE A N 1
ATOM 2633 C CA . ILE A 1 341 ? 11.419 -2.163 -15.196 1.00 94.50 341 ILE A CA 1
ATOM 2634 C C . ILE A 1 341 ? 10.311 -2.940 -15.899 1.00 94.50 341 ILE A C 1
ATOM 2636 O O . ILE A 1 341 ? 10.496 -4.125 -16.173 1.00 94.50 341 ILE A O 1
ATOM 2640 N N . ARG A 1 342 ? 9.184 -2.279 -16.197 1.00 95.00 342 ARG A N 1
ATOM 2641 C CA . ARG A 1 342 ? 7.996 -2.859 -16.854 1.00 95.00 342 ARG A CA 1
ATOM 2642 C C . ARG A 1 342 ? 7.668 -4.269 -16.351 1.00 95.00 342 ARG A C 1
ATOM 2644 O O . ARG A 1 342 ? 7.497 -5.210 -17.131 1.00 95.00 342 ARG A O 1
ATOM 2651 N N . TYR A 1 343 ? 7.620 -4.414 -15.033 1.00 94.94 343 TYR A N 1
ATOM 2652 C CA . TYR A 1 343 ? 7.386 -5.678 -14.358 1.00 94.94 343 TYR A CA 1
ATOM 2653 C C . TYR A 1 343 ? 5.888 -5.945 -14.207 1.00 94.94 343 TYR A C 1
ATOM 2655 O O . TYR A 1 343 ? 5.181 -5.206 -13.527 1.00 94.94 343 TYR A O 1
ATOM 2663 N N . CYS A 1 344 ? 5.410 -7.001 -14.850 1.00 94.19 344 CYS A N 1
ATOM 2664 C CA . CYS A 1 344 ? 4.070 -7.545 -14.719 1.00 94.19 344 CYS A CA 1
ATOM 2665 C C . CYS A 1 344 ? 3.955 -8.307 -13.400 1.00 94.19 344 CYS A C 1
ATOM 2667 O O . CYS A 1 344 ? 4.602 -9.343 -13.222 1.00 94.19 344 CYS A O 1
ATOM 2669 N N . THR A 1 345 ? 3.108 -7.812 -12.500 1.00 90.19 345 THR A N 1
ATOM 2670 C CA . THR A 1 345 ? 2.867 -8.452 -11.197 1.00 90.19 345 THR A CA 1
ATOM 2671 C C . THR A 1 345 ? 2.032 -9.726 -11.336 1.00 90.19 345 THR A C 1
ATOM 2673 O O . THR A 1 345 ? 2.078 -10.603 -10.479 1.00 90.19 345 THR A O 1
ATOM 2676 N N . GLY A 1 346 ? 1.320 -9.860 -12.460 1.00 89.06 346 GLY A N 1
ATOM 2677 C CA . GLY A 1 346 ? 0.379 -10.944 -12.731 1.00 89.06 346 GLY A CA 1
ATOM 2678 C C . GLY A 1 346 ? -1.058 -10.588 -12.369 1.00 89.06 346 GLY A C 1
ATOM 2679 O O . GLY A 1 346 ? -1.975 -11.228 -12.874 1.00 89.06 346 GLY A O 1
ATOM 2680 N N . ASP A 1 347 ? -1.273 -9.532 -11.595 1.00 88.12 347 ASP A N 1
ATOM 2681 C CA . ASP A 1 347 ? -2.603 -9.115 -11.172 1.00 88.12 347 ASP A CA 1
ATOM 2682 C C . ASP A 1 347 ? -3.408 -8.465 -12.307 1.00 88.12 347 ASP A C 1
ATOM 2684 O O . ASP A 1 347 ? -2.852 -7.819 -13.208 1.00 88.12 347 ASP A O 1
ATOM 2688 N N . LEU A 1 348 ? -4.734 -8.615 -12.260 1.00 88.00 348 LEU A N 1
ATOM 2689 C CA . LEU A 1 348 ? -5.635 -8.018 -13.243 1.00 88.00 348 LEU A CA 1
ATOM 2690 C C . LEU A 1 348 ? -5.977 -6.569 -12.940 1.00 88.00 348 LEU A C 1
ATOM 2692 O O . LEU A 1 348 ? -6.423 -6.258 -11.837 1.00 88.00 348 LEU A O 1
ATOM 2696 N N . ALA A 1 349 ? -5.847 -5.695 -13.943 1.00 88.12 349 ALA A N 1
ATOM 2697 C CA . ALA A 1 349 ? -5.818 -4.276 -13.670 1.00 88.12 349 ALA A CA 1
ATOM 2698 C C . ALA A 1 349 ? -6.363 -3.283 -14.663 1.00 88.12 349 ALA A C 1
ATOM 2700 O O . ALA A 1 349 ? -6.027 -3.334 -15.830 1.00 88.12 349 ALA A O 1
ATOM 2701 N N . GLN A 1 350 ? -7.067 -2.270 -14.158 1.00 86.88 350 GLN A N 1
ATOM 2702 C CA . GLN A 1 350 ? -7.336 -1.036 -14.888 1.00 86.88 350 GLN A CA 1
ATOM 2703 C C . GLN A 1 350 ? -6.971 0.194 -14.071 1.00 86.88 350 GLN A C 1
ATOM 2705 O O . GLN A 1 350 ? -7.362 0.285 -12.914 1.00 86.88 350 GLN A O 1
ATOM 2710 N N . VAL A 1 351 ? -6.264 1.131 -14.699 1.00 84.94 351 VAL A N 1
ATOM 2711 C CA . VAL A 1 351 ? -5.811 2.384 -14.099 1.00 84.94 351 VAL A CA 1
ATOM 2712 C C . VAL A 1 351 ? -6.648 3.558 -14.617 1.00 84.94 351 VAL A C 1
ATOM 2714 O O . VAL A 1 351 ? -6.763 3.730 -15.829 1.00 84.94 351 VAL A O 1
ATOM 2717 N N . TRP A 1 352 ? -7.193 4.380 -13.716 1.00 82.75 352 TRP A N 1
ATOM 2718 C CA . TRP A 1 352 ? -7.957 5.592 -14.061 1.00 82.75 352 TRP A CA 1
ATOM 2719 C C . TRP A 1 352 ? -7.261 6.856 -13.587 1.00 82.75 352 TRP A C 1
ATOM 2721 O O . TRP A 1 352 ? -6.876 6.906 -12.428 1.00 82.75 352 TRP A O 1
ATOM 2731 N N . SER A 1 353 ? -7.160 7.887 -14.427 1.00 80.12 353 SER A N 1
ATOM 2732 C CA . SER A 1 353 ? -6.787 9.238 -13.985 1.00 80.12 353 SER A CA 1
ATOM 2733 C C . SER A 1 353 ? -7.878 9.866 -13.117 1.00 80.12 353 SER A C 1
ATOM 2735 O O . SER A 1 353 ? -9.041 9.462 -13.183 1.00 80.12 353 SER A O 1
ATOM 2737 N N . TYR A 1 354 ? -7.538 10.909 -12.356 1.00 79.38 354 TYR A N 1
ATOM 2738 C CA . TYR A 1 354 ? -8.539 11.680 -11.617 1.00 79.38 354 TYR A CA 1
ATOM 2739 C C . TYR A 1 354 ? -9.657 12.211 -12.521 1.00 79.38 354 TYR A C 1
ATOM 2741 O O . TYR A 1 354 ? -10.821 12.185 -12.137 1.00 79.38 354 TYR A O 1
ATOM 2749 N N . ALA A 1 355 ? -9.325 12.672 -13.732 1.00 82.69 355 ALA A N 1
ATOM 2750 C CA . ALA A 1 355 ? -10.315 13.189 -14.674 1.00 82.69 355 ALA A CA 1
ATOM 2751 C C . ALA A 1 355 ? -11.311 12.103 -15.109 1.00 82.69 355 ALA A C 1
ATOM 2753 O O . ALA A 1 355 ? -12.514 12.343 -15.056 1.00 82.69 355 ALA A O 1
ATOM 2754 N N . GLN A 1 356 ? -10.810 10.91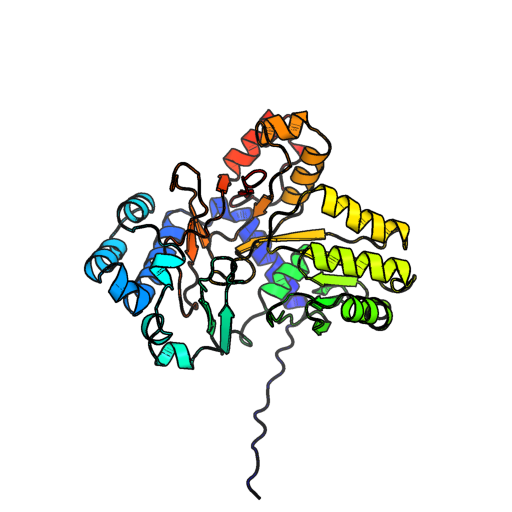1 -15.462 1.00 85.06 356 GLN A N 1
ATOM 2755 C CA . GLN A 1 356 ? -11.648 9.753 -15.799 1.00 85.06 356 GLN A CA 1
ATOM 2756 C C . GLN A 1 356 ? -12.511 9.338 -14.608 1.00 85.06 356 GLN A C 1
ATOM 2758 O O . GLN A 1 356 ? -13.696 9.061 -14.753 1.00 85.06 356 GLN A O 1
ATOM 2763 N N . TRP A 1 357 ? -11.919 9.323 -13.415 1.00 84.00 357 TRP A N 1
ATOM 2764 C CA . TRP A 1 357 ? -12.632 8.967 -12.200 1.00 84.00 357 TRP A CA 1
ATOM 2765 C C . TRP A 1 357 ? -13.751 9.958 -11.871 1.00 84.00 357 TRP A C 1
ATOM 2767 O O . TRP A 1 357 ? -14.876 9.558 -11.577 1.00 84.00 357 TRP A O 1
ATOM 2777 N N . ARG A 1 358 ? -13.455 11.258 -11.956 1.00 86.75 358 ARG A N 1
ATOM 2778 C CA . ARG A 1 358 ? -14.431 12.319 -11.724 1.00 86.75 358 ARG A CA 1
ATOM 2779 C C . ARG A 1 358 ? -15.603 12.201 -12.686 1.00 86.75 358 ARG A C 1
ATOM 2781 O O . ARG A 1 358 ? -16.745 12.231 -12.246 1.00 86.75 358 ARG A O 1
ATOM 2788 N N . GLU A 1 359 ? -15.305 12.018 -13.967 1.00 88.81 359 GLU A N 1
ATOM 2789 C CA . GLU A 1 359 ? -16.315 11.824 -14.998 1.00 88.81 359 GLU A CA 1
ATOM 2790 C C . GLU A 1 359 ? -17.225 10.633 -14.667 1.00 88.81 359 GLU A C 1
ATOM 2792 O O . GLU A 1 359 ? -18.443 10.784 -14.686 1.00 88.81 359 GLU A O 1
ATOM 2797 N N . LEU A 1 360 ? -16.663 9.480 -14.288 1.00 86.50 360 LEU A N 1
ATOM 2798 C CA . LEU A 1 360 ? -17.442 8.293 -13.913 1.00 86.50 360 LEU A CA 1
ATOM 2799 C C . LEU A 1 360 ? -18.375 8.550 -12.722 1.00 86.50 360 LEU A C 1
ATOM 2801 O O . LEU A 1 360 ? -19.546 8.176 -12.758 1.00 86.50 360 LEU A O 1
ATOM 2805 N N . VAL A 1 361 ? -17.872 9.199 -11.672 1.00 88.62 361 VAL A N 1
ATOM 2806 C CA . VAL A 1 361 ? -18.634 9.475 -10.445 1.00 88.62 361 VAL A CA 1
ATOM 2807 C C . VAL A 1 361 ? -19.733 10.522 -10.674 1.00 88.62 361 VAL A C 1
ATOM 2809 O O . VAL A 1 361 ? -20.848 10.371 -10.168 1.00 88.62 361 VAL A O 1
ATOM 2812 N N . GLU A 1 362 ? -19.453 11.557 -11.468 1.00 91.25 362 GLU A N 1
ATOM 2813 C CA . GLU A 1 362 ? -20.437 12.574 -11.855 1.00 91.25 362 GLU A CA 1
ATOM 2814 C C . GLU A 1 362 ? -21.549 11.971 -12.724 1.00 91.25 362 GLU A C 1
ATOM 2816 O O . GLU A 1 362 ? -22.728 12.167 -12.425 1.00 91.25 362 GLU A O 1
ATOM 2821 N N . HIS A 1 363 ? -21.202 11.163 -13.732 1.00 90.06 363 HIS A N 1
ATOM 2822 C CA . HIS A 1 363 ? -22.184 10.445 -14.556 1.00 90.06 363 HIS A CA 1
ATOM 2823 C C . HIS A 1 363 ? -23.004 9.432 -13.748 1.00 90.06 363 HIS A C 1
ATOM 2825 O O . HIS A 1 363 ? -24.168 9.181 -14.065 1.00 90.06 363 HIS A O 1
ATOM 2831 N N . ALA A 1 364 ? -22.431 8.870 -12.681 1.00 90.75 364 ALA A N 1
ATOM 2832 C CA . ALA A 1 364 ? -23.150 8.000 -11.760 1.00 90.75 364 ALA A CA 1
ATOM 2833 C C . ALA A 1 364 ? -24.105 8.755 -10.812 1.00 90.75 364 ALA A C 1
ATOM 2835 O O . ALA A 1 364 ? -24.856 8.109 -10.081 1.00 90.75 364 ALA A O 1
ATOM 2836 N N . GLY A 1 365 ? -24.109 10.094 -10.832 1.00 92.19 365 GLY A N 1
ATOM 2837 C CA . GLY A 1 365 ? -24.967 10.929 -9.990 1.00 92.19 365 GLY A CA 1
ATOM 2838 C C . GLY A 1 365 ? -24.498 11.035 -8.537 1.00 92.19 365 GLY A C 1
ATOM 2839 O O . GLY A 1 365 ? -25.306 11.342 -7.665 1.00 92.19 365 GLY A O 1
ATOM 2840 N N . ARG A 1 366 ? -23.211 10.773 -8.265 1.00 91.31 366 ARG A N 1
ATOM 2841 C CA . ARG A 1 366 ? -22.634 10.742 -6.910 1.00 91.31 366 ARG A CA 1
ATOM 2842 C C . ARG A 1 366 ? -21.433 11.679 -6.721 1.00 91.31 366 ARG A C 1
ATOM 2844 O O . ARG A 1 366 ? -20.402 11.244 -6.214 1.00 91.31 366 ARG A O 1
ATOM 2851 N N . PRO A 1 367 ? -21.513 12.972 -7.094 1.00 89.69 367 PRO A N 1
ATOM 2852 C CA . PRO A 1 367 ? -20.386 13.904 -6.950 1.00 89.69 367 PRO A CA 1
ATOM 2853 C C . PRO A 1 367 ? -19.897 14.060 -5.497 1.00 89.69 367 PRO A C 1
ATOM 2855 O O . PRO A 1 367 ? -18.767 14.482 -5.270 1.00 89.69 367 PRO A O 1
ATOM 2858 N N . ASP A 1 368 ? -20.716 13.684 -4.510 1.00 89.31 368 ASP A N 1
ATOM 2859 C CA . ASP A 1 368 ? -20.356 13.599 -3.091 1.00 89.31 368 ASP A CA 1
ATOM 2860 C C . ASP A 1 368 ? -19.262 12.558 -2.788 1.00 89.31 368 ASP A C 1
ATOM 2862 O O . ASP A 1 368 ? -18.581 12.668 -1.769 1.00 89.31 368 ASP A O 1
ATOM 2866 N N . LEU A 1 369 ? -19.065 11.577 -3.676 1.00 87.06 369 LEU A N 1
ATOM 2867 C CA . LEU A 1 369 ? -18.032 10.543 -3.572 1.00 87.06 369 LEU A CA 1
ATOM 2868 C C . LEU A 1 369 ? -16.697 10.946 -4.211 1.00 87.06 369 LEU A C 1
ATOM 2870 O O . LEU A 1 369 ? -15.754 10.149 -4.216 1.00 87.06 369 LEU A O 1
ATOM 2874 N N . LEU A 1 370 ? -16.589 12.156 -4.768 1.00 82.81 370 LEU A N 1
ATOM 2875 C CA . LEU A 1 370 ? -15.311 12.648 -5.268 1.00 82.81 370 LEU A CA 1
ATOM 2876 C C . LEU A 1 370 ? -14.332 12.817 -4.096 1.00 82.81 370 LEU A C 1
ATOM 2878 O O . LEU A 1 370 ? -14.645 13.508 -3.122 1.00 82.81 370 LEU A O 1
ATOM 2882 N N . PRO A 1 371 ? -13.135 12.216 -4.166 1.00 70.88 371 PRO A N 1
ATOM 2883 C CA . PRO A 1 371 ? -12.139 12.425 -3.132 1.00 70.88 371 PRO A CA 1
ATOM 2884 C C . PRO A 1 371 ? -11.674 13.871 -3.113 1.00 70.88 371 PRO A C 1
ATOM 2886 O O . PRO A 1 371 ? -11.579 14.540 -4.143 1.00 70.88 371 PRO A O 1
ATOM 2889 N N . LYS A 1 372 ? -11.328 14.326 -1.911 1.00 66.75 372 LYS A N 1
ATOM 2890 C CA . LYS A 1 372 ? -10.749 15.653 -1.693 1.00 66.75 372 LYS A CA 1
ATOM 2891 C C . LYS A 1 372 ? -9.334 15.734 -2.260 1.00 66.75 372 LYS A C 1
ATOM 2893 O O . LYS A 1 372 ? -8.908 16.786 -2.728 1.00 66.75 372 LYS A O 1
ATOM 2898 N N . GLU A 1 373 ? -8.614 14.620 -2.231 1.00 62.41 373 GLU A N 1
ATOM 2899 C CA . GLU A 1 373 ? -7.301 14.456 -2.827 1.00 62.41 373 GLU A CA 1
ATOM 2900 C C . GLU A 1 373 ? -7.443 13.997 -4.280 1.00 62.41 373 GLU A C 1
ATOM 2902 O O . GLU A 1 373 ? -8.219 13.090 -4.591 1.00 62.41 373 GLU A O 1
ATOM 2907 N N . ARG A 1 374 ? -6.661 14.591 -5.188 1.00 55.03 374 ARG A N 1
ATOM 2908 C CA . ARG A 1 374 ? -6.598 14.104 -6.567 1.00 55.03 374 ARG A CA 1
ATOM 2909 C C . ARG A 1 374 ? -6.109 12.659 -6.565 1.00 55.03 374 ARG A C 1
ATOM 2911 O O . ARG A 1 374 ? -4.959 12.391 -6.225 1.00 55.03 374 ARG A O 1
ATOM 2918 N N . ILE A 1 375 ? -6.995 11.733 -6.929 1.00 52.62 375 ILE A N 1
ATOM 2919 C CA . ILE A 1 375 ? -6.644 10.339 -7.211 1.00 52.62 375 ILE A CA 1
ATOM 2920 C C . ILE A 1 375 ? -5.620 10.354 -8.343 1.00 52.62 375 ILE A C 1
ATOM 2922 O O . ILE A 1 375 ? -5.988 10.490 -9.506 1.00 52.62 375 ILE A O 1
ATOM 2926 N N . ALA A 1 376 ? -4.341 10.190 -8.008 1.00 46.56 376 ALA A N 1
ATOM 2927 C CA . ALA A 1 376 ? -3.280 10.202 -9.011 1.00 46.56 376 ALA A CA 1
ATOM 2928 C C . ALA A 1 376 ? -3.481 9.089 -10.040 1.00 46.56 376 ALA A C 1
ATOM 2930 O O . ALA A 1 376 ? -3.215 9.313 -11.216 1.00 46.56 376 ALA A O 1
ATOM 2931 N N . LYS A 1 377 ? -3.965 7.918 -9.589 1.00 49.25 377 LYS A N 1
ATOM 2932 C CA . LYS A 1 377 ? -4.620 6.890 -10.400 1.00 49.25 377 LYS A CA 1
ATOM 2933 C C . LYS A 1 377 ? -5.175 5.751 -9.530 1.00 49.25 377 LYS A C 1
ATOM 2935 O O . LYS A 1 377 ? -4.469 5.267 -8.648 1.00 49.25 377 LYS A O 1
ATOM 2940 N N . CYS A 1 378 ? -6.412 5.316 -9.774 1.00 48.59 378 CYS A N 1
ATOM 2941 C CA . CYS A 1 378 ? -7.010 4.160 -9.087 1.00 48.59 378 CYS A CA 1
ATOM 2942 C C . CYS A 1 378 ? -6.764 2.899 -9.900 1.00 48.59 378 CYS A C 1
ATOM 2944 O O . CYS A 1 378 ? -7.030 2.913 -11.100 1.00 48.59 378 CYS A O 1
ATOM 2946 N N . TRP A 1 379 ? -6.319 1.819 -9.254 1.00 51.75 379 TRP A N 1
ATOM 2947 C CA . TRP A 1 379 ? -6.337 0.503 -9.876 1.00 51.75 379 TRP A CA 1
ATOM 2948 C C . TRP A 1 379 ? -7.469 -0.370 -9.320 1.00 51.75 379 TRP A C 1
ATOM 2950 O O . TRP A 1 379 ? -7.588 -0.530 -8.111 1.00 51.75 379 TRP A O 1
ATOM 2960 N N . ARG A 1 380 ? -8.282 -0.916 -10.233 1.00 46.44 380 ARG A N 1
ATOM 2961 C CA . ARG A 1 380 ? -9.287 -1.963 -10.033 1.00 46.44 380 ARG A CA 1
ATOM 2962 C C . ARG A 1 380 ? -8.747 -3.393 -10.234 1.00 46.44 380 ARG A C 1
ATOM 2964 O O . ARG A 1 380 ? -8.462 -3.761 -11.376 1.00 46.44 380 ARG A O 1
ATOM 2971 N N . SER A 1 381 ? -8.730 -4.234 -9.195 1.00 50.25 381 SER A N 1
ATOM 2972 C CA . SER A 1 381 ? -8.552 -5.691 -9.382 1.00 50.25 381 SER A CA 1
ATOM 2973 C C . SER A 1 381 ? -9.753 -6.300 -10.133 1.00 50.25 381 SER A C 1
ATOM 2975 O O . SER A 1 381 ? -10.904 -6.026 -9.779 1.00 50.25 381 SER A O 1
ATOM 2977 N N . LEU A 1 382 ? -9.519 -7.083 -11.194 1.00 51.44 382 LEU A N 1
ATOM 2978 C CA . LEU A 1 382 ? -10.595 -7.793 -11.916 1.00 51.44 382 LEU A CA 1
ATOM 2979 C C . LEU A 1 382 ? -10.824 -9.220 -11.395 1.00 51.44 382 LEU A C 1
ATOM 2981 O O . LEU A 1 382 ? -11.751 -9.883 -11.859 1.00 51.44 382 LEU A O 1
ATOM 2985 N N . ASP A 1 383 ? -10.009 -9.691 -10.450 1.00 43.50 383 ASP A N 1
ATOM 2986 C CA . ASP A 1 383 ? -10.099 -11.052 -9.932 1.00 43.50 383 ASP A CA 1
ATOM 2987 C C . ASP A 1 383 ? -11.290 -11.176 -8.969 1.00 43.50 383 ASP A C 1
ATOM 2989 O O . ASP A 1 383 ? -11.243 -10.804 -7.801 1.00 43.50 383 ASP A O 1
ATOM 2993 N N . GLY A 1 384 ? -12.399 -11.670 -9.518 1.00 36.31 384 GLY A N 1
ATOM 2994 C CA . GLY A 1 384 ? -13.563 -12.195 -8.798 1.00 36.31 384 GLY A CA 1
ATOM 2995 C C . GLY A 1 384 ? -14.064 -13.511 -9.404 1.00 36.31 384 GLY A C 1
ATOM 2996 O O . GLY A 1 384 ? -15.191 -13.920 -9.138 1.00 36.31 384 GLY A O 1
ATOM 2997 N N . GLY A 1 385 ? -13.250 -14.150 -10.249 1.00 33.72 385 GLY A N 1
ATOM 2998 C CA . GLY A 1 385 ? -13.582 -15.401 -10.918 1.00 33.72 385 GLY A CA 1
ATOM 2999 C C . GLY A 1 385 ? -12.433 -15.920 -11.780 1.00 33.72 385 GLY A C 1
ATOM 3000 O O . GLY A 1 385 ? -12.252 -15.469 -12.910 1.00 33.72 385 GLY A O 1
ATOM 3001 N N . GLN A 1 386 ? -11.702 -16.897 -11.247 1.00 26.75 386 GLN A N 1
ATOM 3002 C CA . GLN A 1 386 ? -11.224 -18.049 -12.009 1.00 26.75 386 GLN A CA 1
ATOM 3003 C C . GLN A 1 386 ? -11.608 -19.314 -11.257 1.00 26.75 386 GLN A C 1
ATOM 3005 O O . GLN A 1 386 ? -11.419 -19.327 -10.019 1.00 26.75 386 GLN A O 1
#

Foldseek 3Di:
DDDDPPPPPPLQQDALVVLVVVLVVVLVCQQCVVPPPDQQNLLVLLLLVLVVVLPWLQCCVQVNNVLSVVSNVDDGVVVNPVSDDAAELCSRFPPDDPCSGFPPVLVVQFPDKDWFPCPVVGIDIATDGPPPAHDDQPVLSSVCCNQPVLSVWAEEEEEQAADPDDDDHSRYHYDDQHLDLVSLLVCLQPPQLVIQEYEYEYALVSLVSSLVVNLVVLSNDDGHAAYEYEHEDDWDFLVSLVVSQVSLCVSPNRRHDHYWYAYDDRHLDGGFWIDDPLQNVLQVCCQVDVLLVCLQPNDAPGRFRKTAGDSQQWDWDQDQDPNATFTFIFGSDNNGSRTDDRYTSVFGWDKDFLVRNCVSCVVSVHNVSRDPGGRRIIIGTRPPDD

Radius of gyration: 21.77 Å; Cα contacts (8 Å, |Δi|>4): 699; chains: 1; bounding box: 67×42×56 Å

Solvent-accessible surface area (backbone atoms only — not comparable to full-atom values): 21271 Å² total; per-residue (Å²): 138,81,83,78,79,79,76,81,74,78,80,76,69,59,56,42,69,58,41,54,53,48,31,54,53,50,51,52,48,44,51,37,29,85,82,74,55,48,70,66,54,47,40,54,33,41,40,57,31,48,58,58,42,62,75,24,42,42,38,45,78,67,64,34,66,67,55,53,60,51,54,66,68,53,92,45,57,66,56,41,61,73,70,51,74,80,36,39,58,63,81,70,33,64,96,55,54,66,67,49,46,36,50,69,72,56,57,72,4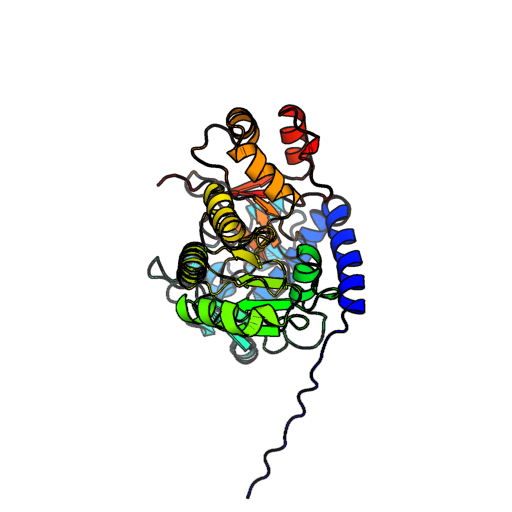4,45,58,47,77,42,65,38,93,33,88,84,80,55,56,39,68,16,57,38,48,54,86,74,79,77,90,65,74,47,68,58,43,28,52,45,31,69,78,67,41,42,65,80,36,56,32,35,32,40,39,28,35,56,96,81,62,77,83,85,52,68,73,42,53,75,45,85,45,33,77,34,43,65,50,47,24,49,44,44,47,69,54,38,53,81,19,59,26,31,38,39,33,26,40,58,71,54,49,49,54,18,50,55,47,19,54,76,68,58,24,63,62,85,60,40,43,29,45,22,38,39,27,31,87,62,91,62,62,63,66,56,55,58,48,55,40,49,51,34,32,72,67,33,77,76,29,44,42,65,71,41,50,36,42,46,44,51,56,80,31,80,67,56,23,38,37,44,74,38,41,49,53,43,40,53,48,29,62,75,33,63,68,52,28,37,68,71,69,38,97,59,97,62,56,51,48,46,28,37,43,56,66,77,46,37,49,75,47,47,56,75,56,94,89,37,37,27,33,24,36,24,43,28,52,81,82,50,76,63,65,44,64,39,30,37,79,75,47,41,26,46,74,35,44,41,68,57,47,49,51,46,35,48,75,62,74,39,64,87,55,58,47,92,52,51,46,61,28,38,41,36,48,67,81,81,79,134

Sequence (386 aa):
MAGIQETEHEESNTPGWLVRKLRQQWVGRLAQADQCWSDADTLQAAQKVLTQACELPIYQNGLGTKLMKQSLRVKSLSELTVLLPIFDKKKMFKGRSLDGILPAQRIRQTGLIYTSSGYSGEFAWGFEPRKSGCETVSELDVMLDWLFEIAGKPTLLINALPTGVRIEAGLPAVIETGPRSDSVTAALRVARPSFGQTILVGDWPLLKAALEQ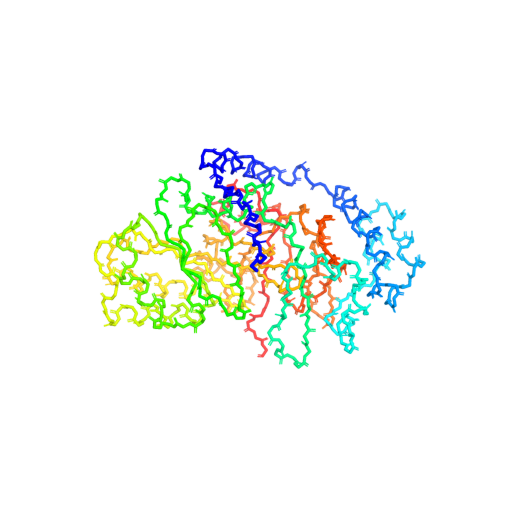AVREKALGRKGGPVHLITGGDWIAENWRSYVTGLLEKACPGLAGTCMINFGVSELGLSVGLETDGCRMIRQAAHEEGELRQKLFGDVPAVPTLVQYQPWRYWVETPVVGGCHRLVVTTLEQNRLLPLIRYCTGDLAQVWSYAQWRELVEHAGRPDLLPKERIAKCWRSLDGGQ

Secondary structure (DSSP, 8-state):
---------------HHHHHHHHHHHHHHHHTHHHHS-HHHHHHHHHHHHHHHTTSHHHHTTT-HHHHHHHTT-SSHHHHHHHSPPB-HHHHHTT--GGGTS-HHHHHTEEEEEE---TTS---EEEEEGGGSSSS--HHHHHHHHHH-GGGS-EEEEE--STT-----SSSEEEE--S-HHHHHHHHHHTGGGSSEEEEES-HHHHHHHHHHHHHTTTT-SSS--EEEEEESS---HHHHHHHHHHHHHHSTT-EEEEEEEEEETTTEEEEEE--HHHHHHHHHHHH-HHHHHHHH-S-SSPPPEEEE-TTTEEEE--EETTEEEEEEEE--TT-SS--SSEEEEEEEEEE-HHHHHHHHHHTT-GGGS-SS--S-EEEE--S--

pLDDT: mean 85.2, std 14.98, range [26.75, 98.38]

Mean predicted aligned error: 7.12 Å

Nearest PDB structures (foldseek):
  3g7s-assembly1_A  TM=5.204E-01  e=4.109E-03  Archaeoglobus fulgidus DSM 4304
  4j8p-assembly1_A  TM=5.483E-01  e=1.772E+00  Bacteroides uniformis ATCC 8492
  5b48-assembly1_B  TM=5.653E-01  e=6.691E+00  Sulfurisphaera tokodaii str. 7
  5wso-assembly1_A  TM=3.733E-01  e=9.464E+00  Bovine viral diarrhea virus 1